Protein AF-Q82YA7-F1 (afdb_monomer)

Mean predicted aligned error: 15.64 Å

Organism: Streptomyces avermitilis (strain ATCC 31267 / DSM 46492 / JCM 5070 / NBRC 14893 / NCIMB 12804 / NRRL 8165 / MA-4680) (NCBI:txid227882)

Foldseek 3Di:
DDDDDDDDDDDDDDDDDDDDDDDDDDDDDDDDDDDDDDDDDDDDDDDDDDDDDDDDDDDDDDPDDDDDDDDDDDDDDDDDDDDDDDDDDDDDDDDDDDDDDDDDDDDDDDDDDDDDPPPPPPPPPPPVNVLQVLLVLLCQQFVDDSVVSSVVPVVPPPAFSLHFEDLQLLLLLLLQLAQLAQAQLFALARSQFNGWDDDHQEIETEGQQDRFQPGGSLLSSCQAAFWKWADDPPDDTDATRHRFQKAFPDQDQQGTWIHGAPDSHIYGYGHDGSVRNVVSVVVVVVVCVVRRIDTPRHDRHGDPSSVVNCVVCVPLVVLLSVLSSVSNLCSSRRSNLCSPFQALGWGKHDDRSEIEIEGEFEQPDQGRVVRSVCSQVVPRRHDVWDKDWPDFPRDDDPPCQQQKTWTWIWTADPVRSYIYIYIYIYHGNPDDCLVSLNRSVSSPNDLVSCCRGPVVNSVVVVVVVCVVVVVPD

Structure (mmCIF, N/CA/C/O backbone):
data_AF-Q82YA7-F1
#
_entry.id   AF-Q82YA7-F1
#
loop_
_atom_site.group_PDB
_atom_site.id
_atom_site.type_symbol
_atom_site.label_atom_id
_atom_site.label_alt_id
_atom_site.label_comp_id
_atom_site.label_asym_id
_atom_site.label_entity_id
_atom_site.label_seq_id
_atom_site.pdbx_PDB_ins_code
_atom_site.Cartn_x
_atom_site.Cartn_y
_atom_site.Cartn_z
_atom_site.occupancy
_atom_site.B_iso_or_equiv
_atom_site.auth_seq_id
_atom_site.auth_comp_id
_atom_site.auth_asym_id
_atom_site.auth_atom_id
_atom_site.pdbx_PDB_model_num
ATOM 1 N N . MET A 1 1 ? 6.785 -20.324 -66.200 1.00 32.19 1 MET A N 1
ATOM 2 C CA . MET A 1 1 ? 7.394 -20.113 -67.529 1.00 32.19 1 MET A CA 1
ATOM 3 C C . MET A 1 1 ? 6.768 -18.857 -68.122 1.00 32.19 1 MET A C 1
ATOM 5 O O . MET A 1 1 ? 5.551 -18.837 -68.193 1.00 32.19 1 MET A O 1
ATOM 9 N N . HIS A 1 2 ? 7.617 -17.862 -68.437 1.00 34.31 2 HIS A N 1
ATOM 10 C CA . HIS A 1 2 ? 7.423 -16.591 -69.184 1.00 34.31 2 HIS A CA 1
ATOM 11 C C . HIS A 1 2 ? 6.300 -15.635 -68.713 1.00 34.31 2 HIS A C 1
ATOM 13 O O . HIS A 1 2 ? 5.141 -16.016 -68.737 1.00 34.31 2 HIS A O 1
ATOM 19 N N . ALA A 1 3 ? 6.518 -14.441 -68.141 1.00 34.47 3 ALA A N 1
ATOM 20 C CA . ALA A 1 3 ? 7.449 -13.305 -68.328 1.00 34.47 3 ALA A CA 1
ATOM 21 C C . ALA A 1 3 ? 7.049 -12.280 -69.415 1.00 34.47 3 ALA A C 1
ATOM 23 O O . ALA A 1 3 ? 6.701 -12.668 -70.522 1.00 34.47 3 ALA A O 1
ATOM 24 N N . GLU A 1 4 ? 7.233 -11.002 -69.030 1.00 35.69 4 GLU A N 1
ATOM 25 C CA . GLU A 1 4 ? 7.203 -9.725 -69.783 1.00 35.69 4 GLU A CA 1
ATOM 26 C C . GLU A 1 4 ? 5.830 -9.080 -70.039 1.00 35.69 4 GLU A C 1
ATOM 28 O O . GLU A 1 4 ? 4.860 -9.764 -70.323 1.00 35.69 4 GLU A O 1
ATOM 33 N N . SER A 1 5 ? 5.633 -7.757 -70.036 1.00 36.72 5 SER A N 1
ATOM 34 C CA . SER A 1 5 ? 6.311 -6.532 -69.559 1.00 36.72 5 SER A CA 1
ATOM 35 C C . SER A 1 5 ? 5.412 -5.370 -70.045 1.00 36.72 5 SER A C 1
ATOM 37 O O . SER A 1 5 ? 4.755 -5.530 -71.075 1.00 36.72 5 SER A O 1
ATOM 39 N N . SER A 1 6 ? 5.391 -4.231 -69.336 1.00 37.12 6 SER A N 1
ATOM 40 C CA . SER A 1 6 ? 5.246 -2.843 -69.855 1.00 37.12 6 SER A CA 1
ATOM 41 C C . SER A 1 6 ? 4.353 -1.931 -68.988 1.00 37.12 6 SER A C 1
ATOM 43 O O . SER A 1 6 ? 3.127 -1.997 -69.007 1.00 37.12 6 SER A O 1
ATOM 45 N N . GLN A 1 7 ? 5.020 -1.028 -68.263 1.00 34.66 7 GLN A N 1
ATOM 46 C CA . GLN A 1 7 ? 4.580 0.332 -67.888 1.00 34.66 7 GLN A CA 1
ATOM 47 C C . GLN A 1 7 ? 4.662 1.262 -69.139 1.00 34.66 7 GLN A C 1
ATOM 49 O O . GLN A 1 7 ? 5.317 0.821 -70.088 1.00 34.66 7 GLN A O 1
ATOM 54 N N . PRO A 1 8 ? 4.108 2.514 -69.203 1.00 45.25 8 PRO A N 1
ATOM 55 C CA . PRO A 1 8 ? 4.222 3.556 -68.158 1.00 45.25 8 PRO A CA 1
ATOM 56 C C . PRO A 1 8 ? 3.144 4.681 -68.061 1.00 45.25 8 PRO A C 1
ATOM 58 O O . PRO A 1 8 ? 2.225 4.789 -68.862 1.00 45.25 8 PRO A O 1
ATOM 61 N N . ALA A 1 9 ? 3.409 5.575 -67.089 1.00 31.34 9 ALA A N 1
ATOM 62 C CA . ALA A 1 9 ? 3.172 7.032 -67.051 1.00 31.34 9 ALA A CA 1
ATOM 63 C C . ALA A 1 9 ? 1.833 7.609 -66.531 1.00 31.34 9 ALA A C 1
ATOM 65 O O . ALA A 1 9 ? 0.759 7.339 -67.054 1.00 31.34 9 ALA A O 1
ATOM 66 N N . GLY A 1 10 ? 1.952 8.537 -65.563 1.00 28.98 10 GLY A N 1
ATOM 67 C CA . GLY A 1 10 ? 0.932 9.551 -65.250 1.00 28.98 10 GLY A CA 1
ATOM 68 C C . GLY A 1 10 ? 0.897 10.026 -63.790 1.00 28.98 10 GLY A C 1
ATOM 69 O O . GLY A 1 10 ? 0.060 9.572 -63.023 1.00 28.98 10 GLY A O 1
ATOM 70 N N . ASN A 1 11 ? 1.784 10.952 -63.413 1.00 32.25 11 ASN A N 1
ATOM 71 C CA . ASN A 1 11 ? 1.766 11.700 -62.141 1.00 32.25 11 ASN A CA 1
ATOM 72 C C . ASN A 1 11 ? 0.857 12.948 -62.283 1.00 32.25 11 ASN A C 1
ATOM 74 O O . ASN A 1 11 ? 0.811 13.498 -63.387 1.00 32.25 11 ASN A O 1
ATOM 78 N N . PRO A 1 12 ? 0.224 13.470 -61.210 1.00 34.81 12 PRO A N 1
ATOM 79 C CA . PRO A 1 12 ? 0.543 14.865 -60.872 1.00 34.81 12 PRO A CA 1
ATOM 80 C C . PRO A 1 12 ? 0.553 15.216 -59.364 1.00 34.81 12 PRO A C 1
ATOM 82 O O . PRO A 1 12 ? -0.414 15.028 -58.636 1.00 34.81 12 PRO A O 1
ATOM 85 N N . THR A 1 13 ? 1.683 15.802 -58.962 1.00 29.02 13 THR A N 1
ATOM 86 C CA . THR A 1 13 ? 1.861 17.144 -58.364 1.00 29.02 13 THR A CA 1
ATOM 87 C C . THR A 1 13 ? 1.124 17.563 -57.076 1.00 29.02 13 THR A C 1
ATOM 89 O O . THR A 1 13 ? -0.071 17.835 -57.044 1.00 29.02 13 THR A O 1
ATOM 92 N N . ILE A 1 14 ? 1.958 17.780 -56.053 1.00 28.98 14 ILE A N 1
ATOM 93 C CA . ILE A 1 14 ? 1.774 18.512 -54.787 1.00 28.98 14 ILE A CA 1
ATOM 94 C C . ILE A 1 14 ? 1.846 20.037 -55.021 1.00 28.98 14 ILE A C 1
ATOM 96 O O . ILE A 1 14 ? 2.715 20.464 -55.784 1.00 28.98 14 ILE A O 1
ATOM 100 N N . PRO A 1 15 ? 1.109 20.884 -54.276 1.00 30.28 15 PRO A N 1
ATOM 101 C CA . PRO A 1 15 ? 1.534 22.253 -54.014 1.00 30.28 15 PRO A CA 1
ATOM 102 C C . PRO A 1 15 ? 2.232 22.388 -52.651 1.00 30.28 15 PRO A C 1
ATOM 104 O O . PRO A 1 15 ? 1.699 22.072 -51.589 1.00 30.28 15 PRO A O 1
ATOM 107 N N . ILE A 1 16 ? 3.467 22.876 -52.737 1.00 29.05 16 ILE A N 1
ATOM 108 C CA . ILE A 1 16 ? 4.332 23.359 -51.663 1.00 29.05 16 ILE A CA 1
ATOM 109 C C . ILE A 1 16 ? 3.822 24.729 -51.205 1.00 29.05 16 ILE A C 1
ATOM 111 O O . ILE A 1 16 ? 3.489 25.562 -52.044 1.00 29.05 16 ILE A O 1
ATOM 115 N N . ASN A 1 17 ? 3.879 25.016 -49.902 1.00 24.73 17 ASN A N 1
ATOM 116 C CA . ASN A 1 17 ? 4.066 26.392 -49.446 1.00 24.73 17 ASN A CA 1
ATOM 117 C C . ASN A 1 17 ? 5.092 26.439 -48.301 1.00 24.73 17 ASN A C 1
ATOM 119 O O . ASN A 1 17 ? 4.924 25.805 -47.260 1.00 24.73 17 ASN A O 1
ATOM 123 N N . ARG A 1 18 ? 6.189 27.162 -48.547 1.00 27.36 18 ARG A N 1
ATOM 124 C CA . ARG A 1 18 ? 7.310 27.475 -47.647 1.00 27.36 18 ARG A CA 1
ATOM 125 C C . ARG A 1 18 ? 7.458 28.997 -47.619 1.00 27.36 18 ARG A C 1
ATOM 127 O O . ARG A 1 18 ? 7.393 29.588 -48.688 1.00 27.36 18 ARG A O 1
ATOM 134 N N . HIS A 1 19 ? 7.712 29.554 -46.430 1.00 27.06 19 HIS A N 1
ATOM 135 C CA . HIS A 1 19 ? 8.453 30.789 -46.059 1.00 27.06 19 HIS A CA 1
ATOM 136 C C . HIS A 1 19 ? 7.886 31.267 -44.700 1.00 27.06 19 HIS A C 1
ATOM 138 O O . HIS A 1 19 ? 6.673 31.275 -44.546 1.00 27.06 19 HIS A O 1
ATOM 144 N N . ASN A 1 20 ? 8.621 31.605 -43.629 1.00 26.62 20 ASN A N 1
ATOM 145 C CA . ASN A 1 20 ? 9.998 32.079 -43.400 1.00 26.62 20 ASN A CA 1
ATOM 146 C C . ASN A 1 20 ? 10.496 31.615 -42.003 1.00 26.62 20 ASN A C 1
ATOM 148 O O . ASN A 1 20 ? 9.694 31.495 -41.084 1.00 26.62 20 ASN A O 1
ATOM 152 N N . GLN A 1 21 ? 11.737 31.121 -41.862 1.00 27.94 21 GLN A N 1
ATOM 153 C CA . GLN A 1 21 ? 12.960 31.815 -41.374 1.00 27.94 21 GLN A CA 1
ATOM 154 C C . GLN A 1 21 ? 12.836 32.468 -39.978 1.00 27.94 21 GLN A C 1
ATOM 156 O O . GLN A 1 21 ? 12.125 33.447 -39.812 1.00 27.94 21 GLN A O 1
ATOM 161 N N . VAL A 1 22 ? 13.346 31.800 -38.930 1.00 26.36 22 VAL A N 1
ATOM 162 C CA . VAL A 1 22 ? 14.677 31.951 -38.274 1.00 26.36 22 VAL A CA 1
ATOM 163 C C . VAL A 1 22 ? 14.806 33.223 -37.429 1.00 26.36 22 VAL A C 1
ATOM 165 O O . VAL A 1 22 ? 14.920 34.320 -37.959 1.00 26.36 22 VAL A O 1
ATOM 168 N N . SER A 1 23 ? 14.934 33.036 -36.110 1.00 25.38 23 SER A N 1
ATOM 169 C CA . SER A 1 23 ? 15.873 33.820 -35.308 1.00 25.38 23 SER A CA 1
ATOM 170 C C . SER A 1 23 ? 16.367 33.010 -34.107 1.00 25.38 23 SER A C 1
ATOM 172 O O . SER A 1 23 ? 15.602 32.356 -33.401 1.00 25.38 23 SER A O 1
ATOM 174 N N . THR A 1 24 ? 17.684 33.010 -33.959 1.00 29.42 24 THR A N 1
ATOM 175 C CA . THR A 1 24 ? 18.513 32.314 -32.975 1.00 29.42 24 THR A CA 1
ATOM 176 C C . THR A 1 24 ? 18.499 33.016 -31.619 1.00 29.42 24 THR A C 1
ATOM 178 O O . THR A 1 24 ? 18.641 34.234 -31.565 1.00 29.42 24 THR A O 1
ATOM 181 N N . GLY A 1 25 ? 18.450 32.248 -30.530 1.00 25.03 25 GLY A N 1
ATOM 182 C CA . GLY A 1 25 ? 18.683 32.746 -29.174 1.00 25.03 25 GLY A CA 1
ATOM 183 C C . GLY A 1 25 ? 19.090 31.612 -28.240 1.00 25.03 25 GLY A C 1
ATOM 184 O O . GLY A 1 25 ? 18.240 30.949 -27.660 1.00 25.03 25 GLY A O 1
ATOM 185 N N . SER A 1 26 ? 20.396 31.376 -28.132 1.00 24.64 26 SER A N 1
ATOM 186 C CA . SER A 1 26 ? 21.007 30.599 -27.051 1.00 24.64 26 SER A CA 1
ATOM 187 C C . SER A 1 26 ? 21.298 31.546 -25.887 1.00 24.64 26 SER A C 1
ATOM 189 O O . SER A 1 26 ? 21.843 32.615 -26.138 1.00 24.64 26 SER A O 1
ATOM 191 N N . ILE A 1 27 ? 20.929 31.168 -24.659 1.00 27.25 27 ILE A N 1
ATOM 192 C CA . ILE A 1 27 ? 21.659 31.371 -23.389 1.00 27.25 27 ILE A CA 1
ATOM 193 C C . ILE A 1 27 ? 20.895 30.586 -22.315 1.00 27.25 27 ILE A C 1
ATOM 195 O O . ILE A 1 27 ? 19.674 30.676 -22.195 1.00 27.25 27 ILE A O 1
ATOM 199 N N . GLY A 1 28 ? 21.638 29.743 -21.602 1.00 24.50 28 GLY A N 1
ATOM 200 C CA . GLY A 1 28 ? 21.105 28.680 -20.767 1.00 24.50 28 GLY A CA 1
ATOM 201 C C . GLY A 1 28 ? 20.636 29.096 -19.378 1.00 24.50 28 GLY A C 1
ATOM 202 O O . GLY A 1 28 ? 20.909 30.189 -18.893 1.00 24.50 28 GLY A O 1
ATOM 203 N N . SER A 1 29 ? 19.967 28.149 -18.725 1.00 25.19 29 SER A N 1
ATOM 204 C CA . SER A 1 29 ? 19.940 27.961 -17.273 1.00 25.19 29 SER A CA 1
ATOM 205 C C . SER A 1 29 ? 19.391 26.559 -16.986 1.00 25.19 29 SER A C 1
ATOM 207 O O . SER A 1 29 ? 18.328 26.189 -17.480 1.00 25.19 29 SER A O 1
ATOM 209 N N . ARG A 1 30 ? 20.174 25.775 -16.236 1.00 27.72 30 ARG A N 1
ATOM 210 C CA . ARG A 1 30 ? 19.829 24.473 -15.639 1.00 27.72 30 ARG A CA 1
ATOM 211 C C . ARG A 1 30 ? 18.471 24.525 -14.916 1.00 27.72 30 ARG A C 1
ATOM 213 O O . ARG A 1 30 ? 18.274 25.460 -14.142 1.00 27.72 30 ARG A O 1
ATOM 220 N N . PRO A 1 31 ? 17.613 23.498 -15.016 1.00 26.36 31 PRO A N 1
ATOM 221 C CA . PRO A 1 31 ? 16.660 23.190 -13.961 1.00 26.36 31 PRO A CA 1
ATOM 222 C C . PRO A 1 31 ? 17.354 22.311 -12.906 1.00 26.36 31 PRO A C 1
ATOM 224 O O . PRO A 1 31 ? 17.809 21.209 -13.205 1.00 26.36 31 PRO A O 1
ATOM 227 N N . GLU A 1 32 ? 17.473 22.817 -11.678 1.00 28.05 32 GLU A N 1
ATOM 228 C CA . GLU A 1 32 ? 17.833 22.010 -10.506 1.00 28.05 32 GLU A CA 1
ATOM 229 C C . GLU A 1 32 ? 16.715 20.998 -10.175 1.00 28.05 32 GLU A C 1
ATOM 231 O O . GLU A 1 32 ? 15.535 21.295 -10.390 1.00 28.05 32 GLU A O 1
ATOM 236 N N . PRO A 1 33 ? 17.036 19.818 -9.614 1.00 28.81 33 PRO A N 1
ATOM 237 C CA . PRO A 1 33 ? 16.026 18.883 -9.141 1.00 28.81 33 PRO A CA 1
ATOM 238 C C . PRO A 1 33 ? 15.365 19.416 -7.861 1.00 28.81 33 PRO A C 1
ATOM 240 O O . PRO A 1 33 ? 16.006 19.628 -6.830 1.00 28.81 33 PRO A O 1
ATOM 243 N N . HIS A 1 34 ? 14.052 19.630 -7.935 1.00 27.88 34 HIS A N 1
ATOM 244 C CA . HIS A 1 34 ? 13.228 20.118 -6.836 1.00 27.88 34 HIS A CA 1
ATOM 245 C C . HIS A 1 34 ? 13.236 19.157 -5.634 1.00 27.88 34 HIS A C 1
ATOM 247 O O . HIS A 1 34 ? 12.608 18.099 -5.645 1.00 27.88 34 HIS A O 1
ATOM 253 N N . ARG A 1 35 ? 13.894 19.584 -4.549 1.00 25.67 35 ARG A N 1
ATOM 254 C CA . ARG A 1 35 ? 13.594 19.139 -3.181 1.00 25.67 35 ARG A CA 1
ATOM 255 C C . ARG A 1 35 ? 12.205 19.638 -2.791 1.00 25.67 35 ARG A C 1
ATOM 257 O O . ARG A 1 35 ? 11.956 20.841 -2.795 1.00 25.67 35 ARG A O 1
ATOM 264 N N . TRP A 1 36 ? 11.332 18.722 -2.392 1.00 29.58 36 TRP A N 1
ATOM 265 C CA . TRP A 1 36 ? 10.059 19.044 -1.756 1.00 29.58 36 TRP A CA 1
ATOM 266 C C . TRP A 1 36 ? 10.333 19.555 -0.337 1.00 29.58 36 TRP A C 1
ATOM 268 O O . TRP A 1 36 ? 10.674 18.775 0.551 1.00 29.58 36 TRP A O 1
ATOM 278 N N . ALA A 1 37 ? 10.244 20.871 -0.142 1.00 27.67 37 ALA A N 1
ATOM 279 C CA . ALA A 1 37 ? 10.312 21.518 1.164 1.00 27.67 37 ALA A CA 1
ATOM 280 C C . ALA A 1 37 ? 9.022 22.309 1.419 1.00 27.67 37 ALA A C 1
ATOM 282 O O . ALA A 1 37 ? 8.555 23.064 0.564 1.00 27.67 37 ALA A O 1
ATOM 283 N N . ASP A 1 38 ? 8.460 22.099 2.609 1.00 27.97 38 ASP A N 1
ATOM 284 C CA . ASP A 1 38 ? 7.265 22.753 3.133 1.00 27.97 38 ASP A CA 1
ATOM 285 C C . ASP A 1 38 ? 7.354 24.282 3.039 1.00 27.97 38 ASP A C 1
ATOM 287 O O . ASP A 1 38 ? 8.332 24.897 3.463 1.00 27.97 38 ASP A O 1
ATOM 291 N N . SER A 1 39 ? 6.298 24.908 2.517 1.00 26.80 39 SER A N 1
ATOM 292 C CA . SER A 1 39 ? 6.129 26.363 2.525 1.00 26.80 39 SER A CA 1
ATOM 293 C C . SER A 1 39 ? 5.001 26.739 3.486 1.00 26.80 39 SER A C 1
ATOM 295 O O . SER A 1 39 ? 3.821 26.621 3.158 1.00 26.80 39 SER A O 1
ATOM 297 N N . THR A 1 40 ? 5.362 27.189 4.685 1.00 31.78 40 THR A N 1
ATOM 298 C CA . THR A 1 40 ? 4.483 27.922 5.610 1.00 31.78 40 THR A CA 1
ATOM 299 C C . THR A 1 40 ? 4.393 29.393 5.179 1.00 31.78 40 THR A C 1
ATOM 301 O O . THR A 1 40 ? 5.419 29.978 4.829 1.00 31.78 40 THR A O 1
ATOM 304 N N . PRO A 1 41 ? 3.218 30.049 5.232 1.00 33.94 41 PRO A N 1
ATOM 305 C CA . PRO A 1 41 ? 3.117 31.470 4.921 1.00 33.94 41 PRO A CA 1
ATOM 306 C C . PRO A 1 41 ? 3.415 32.334 6.158 1.00 33.94 41 PRO A C 1
ATOM 308 O O . PRO A 1 41 ? 2.773 32.195 7.198 1.00 33.94 41 PRO A O 1
ATOM 311 N N . HIS A 1 42 ? 4.363 33.266 6.030 1.00 28.91 42 HIS A N 1
ATOM 312 C CA . HIS A 1 42 ? 4.558 34.369 6.975 1.00 28.91 42 HIS A CA 1
ATOM 313 C C . HIS A 1 42 ? 3.704 35.579 6.569 1.00 28.91 42 HIS A C 1
ATOM 315 O O . HIS A 1 42 ? 3.763 36.027 5.425 1.00 28.91 42 HIS A O 1
ATOM 321 N N . GLN A 1 43 ? 2.958 36.142 7.525 1.00 28.75 43 GLN A N 1
ATOM 322 C CA . GLN A 1 43 ? 2.473 37.526 7.468 1.00 28.75 43 GLN A CA 1
ATOM 323 C C . GLN A 1 43 ? 3.437 38.481 8.206 1.00 28.75 43 GLN A C 1
ATOM 325 O O . GLN A 1 43 ? 4.175 38.025 9.085 1.00 28.75 43 GLN A O 1
ATOM 330 N N . PRO A 1 44 ? 3.452 39.788 7.864 1.00 40.75 44 PRO A N 1
ATOM 331 C CA . PRO A 1 44 ? 4.512 40.719 8.248 1.00 40.75 44 PRO A CA 1
ATOM 332 C C . PRO A 1 44 ? 4.128 41.610 9.439 1.00 40.75 44 PRO A C 1
ATOM 334 O O . PRO A 1 44 ? 2.978 42.020 9.553 1.00 40.75 44 PRO A O 1
ATOM 337 N N . TYR A 1 45 ? 5.106 42.013 10.258 1.00 27.00 45 TYR A N 1
ATOM 338 C CA . TYR A 1 45 ? 4.997 43.216 11.093 1.00 27.00 45 TYR A CA 1
ATOM 339 C C . TYR A 1 45 ? 6.365 43.888 11.310 1.00 27.00 45 TYR A C 1
ATOM 341 O O . TYR A 1 45 ? 7.291 43.272 11.824 1.00 27.00 45 TYR A O 1
ATOM 349 N N . GLY A 1 46 ? 6.436 45.166 10.915 1.00 26.83 46 GLY A N 1
ATOM 350 C CA . GLY A 1 46 ? 6.892 46.295 11.742 1.00 26.83 46 GLY A CA 1
ATOM 351 C C . GLY A 1 46 ? 8.356 46.410 12.189 1.00 26.83 46 GLY A C 1
ATOM 352 O O . GLY A 1 46 ? 8.776 45.777 13.149 1.00 26.83 46 GLY A O 1
ATOM 353 N N . SER A 1 47 ? 9.062 47.362 11.572 1.00 27.25 47 SER A N 1
ATOM 354 C CA . SER A 1 47 ? 10.286 48.077 11.996 1.00 27.25 47 SER A CA 1
ATOM 355 C C . SER A 1 47 ? 10.200 48.597 13.453 1.00 27.25 47 SER A C 1
ATOM 357 O O . SER A 1 47 ? 9.117 48.964 13.893 1.00 27.25 47 SER A O 1
ATOM 359 N N . THR A 1 48 ? 11.245 48.710 14.292 1.00 29.25 48 THR A N 1
ATOM 360 C CA . THR A 1 48 ? 12.502 49.507 14.208 1.00 29.25 48 THR A CA 1
ATOM 361 C C . THR A 1 48 ? 13.415 49.183 15.443 1.00 29.25 48 THR A C 1
ATOM 363 O O . THR A 1 48 ? 12.995 48.375 16.269 1.00 29.25 48 THR A O 1
ATOM 366 N N . PRO A 1 49 ? 14.658 49.718 15.582 1.00 41.22 49 PRO A N 1
ATOM 367 C CA . PRO A 1 49 ? 15.838 48.966 16.047 1.00 41.22 49 PRO A CA 1
ATOM 368 C C . PRO A 1 49 ? 16.367 49.339 17.449 1.00 41.22 49 PRO A C 1
ATOM 370 O O . PRO A 1 49 ? 16.085 50.429 17.925 1.00 41.22 49 PRO A O 1
ATOM 373 N N . GLU A 1 50 ? 17.245 48.499 18.029 1.00 27.88 50 GLU A N 1
ATOM 374 C CA . GLU A 1 50 ? 18.566 48.919 18.554 1.00 27.88 50 GLU A CA 1
ATOM 375 C C . GLU A 1 50 ? 19.465 47.765 19.079 1.00 27.88 50 GLU A C 1
ATOM 377 O O . GLU A 1 50 ? 19.011 46.810 19.696 1.00 27.88 50 GLU A O 1
ATOM 382 N N . ALA A 1 51 ? 20.772 47.944 18.829 1.00 29.03 51 ALA A N 1
ATOM 383 C CA . ALA A 1 51 ? 21.973 47.518 19.573 1.00 29.03 51 ALA A CA 1
ATOM 384 C C . ALA A 1 51 ? 22.391 46.028 19.760 1.00 29.03 51 ALA A C 1
ATOM 386 O O . ALA A 1 51 ? 22.010 45.335 20.693 1.00 29.03 51 ALA A O 1
ATOM 387 N N . LYS A 1 52 ? 23.381 45.644 18.930 1.00 29.39 52 LYS A N 1
ATOM 388 C CA . LYS A 1 52 ? 24.671 44.958 19.223 1.00 29.39 52 LYS A CA 1
ATOM 389 C C . LYS A 1 52 ? 24.750 43.945 20.389 1.00 29.39 52 LYS A C 1
ATOM 391 O O . LYS A 1 52 ? 24.871 44.354 21.535 1.00 29.39 52 LYS A O 1
ATOM 396 N N . GLN A 1 53 ? 25.063 42.683 20.057 1.00 29.89 53 GLN A N 1
ATOM 397 C CA . GLN A 1 53 ? 26.296 41.991 20.493 1.00 29.89 53 GLN A CA 1
ATOM 398 C C . GLN A 1 53 ? 26.527 40.678 19.714 1.00 29.89 53 GLN A C 1
ATOM 400 O O . GLN A 1 53 ? 25.593 39.997 19.309 1.00 29.89 53 GLN A O 1
ATOM 405 N N . ARG A 1 54 ? 27.806 40.384 19.444 1.00 29.66 54 ARG A N 1
ATOM 406 C CA . ARG A 1 54 ? 28.320 39.266 18.632 1.00 29.66 54 ARG A CA 1
ATOM 407 C C . ARG A 1 54 ? 28.154 37.914 19.337 1.00 29.66 54 ARG A C 1
ATOM 409 O O . ARG A 1 54 ? 28.578 37.788 20.479 1.00 29.66 54 ARG A O 1
ATOM 416 N N . ALA A 1 55 ? 27.727 36.889 18.597 1.00 30.92 55 ALA A N 1
ATOM 417 C CA . ALA A 1 55 ? 28.052 35.488 18.871 1.00 30.92 55 ALA A CA 1
ATOM 418 C C . ALA A 1 55 ? 28.131 34.692 17.553 1.00 30.92 55 ALA A C 1
ATOM 420 O O . ALA A 1 55 ? 27.309 34.852 16.654 1.00 30.92 55 ALA A O 1
ATOM 421 N N . THR A 1 56 ? 29.186 33.893 17.437 1.00 30.91 56 THR A N 1
ATOM 422 C CA . THR A 1 56 ? 29.627 33.090 16.287 1.00 30.91 56 THR A CA 1
ATOM 423 C C . THR A 1 56 ? 28.742 31.845 16.094 1.00 30.91 56 THR A C 1
ATOM 425 O O . THR A 1 56 ? 28.388 31.224 17.095 1.00 30.91 56 THR A O 1
ATOM 428 N N . PRO A 1 57 ? 28.411 31.417 14.858 1.00 32.78 57 PRO A N 1
ATOM 429 C CA . PRO A 1 57 ? 27.571 30.240 14.646 1.00 32.78 57 PRO A CA 1
ATOM 430 C C . PRO A 1 57 ? 28.371 28.927 14.633 1.00 32.78 57 PRO A C 1
ATOM 432 O O . PRO A 1 57 ? 29.418 28.808 13.995 1.00 32.78 57 PRO A O 1
ATOM 435 N N . THR A 1 58 ? 27.833 27.924 15.325 1.00 32.09 58 THR A N 1
ATOM 436 C CA . THR A 1 58 ? 28.256 26.517 15.298 1.00 32.09 58 THR A CA 1
ATOM 437 C C . THR A 1 58 ? 27.714 25.825 14.034 1.00 32.09 58 THR A C 1
ATOM 439 O O . THR A 1 58 ? 26.543 26.028 13.706 1.00 32.09 58 THR A O 1
ATOM 442 N N . PRO A 1 59 ? 28.505 25.007 13.312 1.00 35.66 59 PRO A N 1
ATOM 443 C CA . PRO A 1 59 ? 28.035 24.290 12.126 1.00 35.66 59 PRO A CA 1
ATOM 444 C C . PRO A 1 59 ? 27.285 22.983 12.469 1.00 35.66 59 PRO A C 1
ATOM 446 O O . PRO A 1 59 ? 27.496 22.411 13.542 1.00 35.66 59 PRO A O 1
ATOM 449 N N . PRO A 1 60 ? 26.426 22.485 11.557 1.00 34.03 60 PRO A N 1
ATOM 450 C CA . PRO A 1 60 ? 25.589 21.309 11.780 1.00 34.03 60 PRO A CA 1
ATOM 451 C C . PRO A 1 60 ? 26.361 19.984 11.686 1.00 34.03 60 PRO A C 1
ATOM 453 O O . PRO A 1 60 ? 27.290 19.814 10.893 1.00 34.03 60 PRO A O 1
ATOM 456 N N . VAL A 1 61 ? 25.913 19.023 12.494 1.00 28.61 61 VAL A N 1
ATOM 457 C CA . VAL A 1 61 ? 26.415 17.649 12.595 1.00 28.61 61 VAL A CA 1
ATOM 458 C C . VAL A 1 61 ? 26.160 16.887 11.289 1.00 28.61 61 VAL A C 1
ATOM 460 O O . VAL A 1 61 ? 25.021 16.612 10.922 1.00 28.61 61 VAL A O 1
ATOM 463 N N . ARG A 1 62 ? 27.246 16.522 10.597 1.00 25.97 62 ARG A N 1
ATOM 464 C CA . ARG A 1 62 ? 27.282 15.522 9.520 1.00 25.97 62 ARG A CA 1
ATOM 465 C C . ARG A 1 62 ? 27.417 14.124 10.133 1.00 25.97 62 ARG A C 1
ATOM 467 O O . ARG A 1 62 ? 28.453 13.823 10.720 1.00 25.97 62 ARG A O 1
ATOM 474 N N . CYS A 1 63 ? 26.445 13.241 9.916 1.00 25.19 63 CYS A N 1
ATOM 475 C CA . CYS A 1 63 ? 26.660 11.795 10.017 1.00 25.19 63 CYS A CA 1
ATOM 476 C C . CYS A 1 63 ? 27.119 11.267 8.653 1.00 25.19 63 CYS A C 1
ATOM 478 O O . CYS A 1 63 ? 26.313 10.824 7.843 1.00 25.19 63 CYS A O 1
ATOM 480 N N . GLY A 1 64 ? 28.425 11.356 8.390 1.00 26.66 64 GLY A N 1
ATOM 481 C CA . GLY A 1 64 ? 29.076 10.619 7.308 1.00 26.66 64 GLY A CA 1
ATOM 482 C C . GLY A 1 64 ? 29.532 9.254 7.820 1.00 26.66 64 GLY A C 1
ATOM 483 O O . GLY A 1 64 ? 30.258 9.185 8.811 1.00 26.66 64 GLY A O 1
ATOM 484 N N . ARG A 1 65 ? 29.121 8.170 7.154 1.00 27.09 65 ARG A N 1
ATOM 485 C CA . ARG A 1 65 ? 29.666 6.826 7.381 1.00 27.09 65 ARG A CA 1
ATOM 486 C C . ARG A 1 65 ? 30.665 6.538 6.263 1.00 27.09 65 ARG A C 1
ATOM 488 O O . ARG A 1 65 ? 30.289 6.344 5.116 1.00 27.09 65 ARG A O 1
ATOM 495 N N . LEU A 1 66 ? 31.945 6.592 6.619 1.00 30.30 66 LEU A N 1
ATOM 496 C CA . LEU A 1 66 ? 33.077 6.269 5.756 1.00 30.30 66 LEU A CA 1
ATOM 497 C C . LEU A 1 66 ? 33.227 4.750 5.614 1.00 30.30 66 LEU A C 1
ATOM 499 O O . LEU A 1 66 ? 33.317 4.030 6.609 1.00 30.30 66 LEU A O 1
ATOM 503 N N . LEU A 1 67 ? 33.319 4.307 4.362 1.00 30.47 67 LEU A N 1
ATOM 504 C CA . LEU A 1 67 ? 33.874 3.027 3.932 1.00 30.47 67 LEU A CA 1
ATOM 505 C C . LEU A 1 67 ? 35.392 2.997 4.195 1.00 30.47 67 LEU A C 1
ATOM 507 O O . LEU A 1 67 ? 36.087 3.980 3.934 1.00 30.47 67 LEU A O 1
ATOM 511 N N . ARG A 1 68 ? 35.929 1.855 4.644 1.00 30.98 68 ARG A N 1
ATOM 512 C CA . ARG A 1 68 ? 37.347 1.488 4.469 1.00 30.98 68 ARG A CA 1
ATOM 513 C C . ARG A 1 68 ? 37.493 -0.020 4.282 1.00 30.98 68 ARG A C 1
ATOM 515 O O . ARG A 1 68 ? 37.138 -0.787 5.171 1.00 30.98 68 ARG A O 1
ATOM 522 N N . GLY A 1 69 ? 38.100 -0.409 3.163 1.00 25.61 69 GLY A N 1
ATOM 523 C CA . GLY A 1 69 ? 38.757 -1.702 2.971 1.00 25.61 69 GLY A CA 1
ATOM 524 C C . GLY A 1 69 ? 40.287 -1.554 3.031 1.00 25.61 69 GLY A C 1
ATOM 525 O O . GLY A 1 69 ? 40.807 -0.630 2.419 1.00 25.61 69 GLY A O 1
ATOM 526 N N . LEU A 1 70 ? 40.922 -2.426 3.841 1.00 33.66 70 LEU A N 1
ATOM 527 C CA . LEU A 1 70 ? 42.150 -3.263 3.681 1.00 33.66 70 LEU A CA 1
ATOM 528 C C . LEU A 1 70 ? 43.410 -2.729 2.929 1.00 33.66 70 LEU A C 1
ATOM 530 O O . LEU A 1 70 ? 43.272 -1.812 2.133 1.00 33.66 70 LEU A O 1
ATOM 534 N N . PRO A 1 71 ? 44.633 -3.332 3.049 1.00 42.28 71 PRO A N 1
ATOM 535 C CA . PRO A 1 71 ? 45.110 -4.485 3.851 1.00 42.28 71 PRO A CA 1
ATOM 536 C C . PRO A 1 71 ? 46.447 -4.242 4.626 1.00 42.28 71 PRO A C 1
ATOM 538 O O . PRO A 1 71 ? 47.101 -3.218 4.466 1.00 42.28 71 PRO A O 1
ATOM 541 N N . GLY A 1 72 ? 46.906 -5.236 5.411 1.00 27.83 72 GLY A N 1
ATOM 542 C CA . GLY A 1 72 ? 48.332 -5.409 5.771 1.00 27.83 72 GLY A CA 1
ATOM 543 C C . GLY A 1 72 ? 48.661 -5.511 7.269 1.00 27.83 72 GLY A C 1
ATOM 544 O O . GLY A 1 72 ? 48.694 -4.511 7.977 1.00 27.83 72 GLY A O 1
ATOM 545 N N . ARG A 1 73 ? 48.974 -6.726 7.746 1.00 30.73 73 ARG A N 1
ATOM 546 C CA . ARG A 1 73 ? 49.655 -6.987 9.033 1.00 30.73 73 ARG A CA 1
ATOM 547 C C . ARG A 1 73 ? 51.162 -7.140 8.796 1.00 30.73 73 ARG A C 1
ATOM 549 O O . ARG A 1 73 ? 51.540 -7.850 7.865 1.00 30.73 73 ARG A O 1
ATOM 556 N N . PRO A 1 74 ? 51.996 -6.630 9.716 1.00 33.03 74 PRO A N 1
ATOM 557 C CA . PRO A 1 74 ? 53.030 -7.484 10.294 1.00 33.03 74 PRO A CA 1
ATOM 558 C C . PRO A 1 74 ? 53.017 -7.459 11.832 1.00 33.03 74 PRO A C 1
ATOM 560 O O . PRO A 1 74 ? 52.673 -6.465 12.468 1.00 33.03 74 PRO A O 1
ATOM 563 N N . SER A 1 75 ? 53.381 -8.601 12.414 1.00 32.22 75 SER A N 1
ATOM 564 C CA . SER A 1 75 ? 53.544 -8.835 13.850 1.00 32.22 75 SER A CA 1
ATOM 565 C C . SER A 1 75 ? 54.710 -8.042 14.438 1.00 32.22 75 SER A C 1
ATOM 567 O O . SER A 1 75 ? 55.815 -8.129 13.915 1.00 32.22 75 SER A O 1
ATOM 569 N N . PHE A 1 76 ? 54.503 -7.413 15.596 1.00 32.09 76 PHE A N 1
ATOM 570 C CA . PHE A 1 76 ? 55.548 -7.219 16.603 1.00 32.09 76 PHE A CA 1
ATOM 571 C C . PHE A 1 76 ? 54.951 -7.402 18.001 1.00 32.09 76 PHE A C 1
ATOM 573 O O . PHE A 1 76 ? 53.925 -6.818 18.342 1.00 32.09 76 PHE A O 1
ATOM 580 N N . ALA A 1 77 ? 55.591 -8.279 18.772 1.00 34.09 77 ALA A N 1
ATOM 581 C CA . ALA A 1 77 ? 55.283 -8.577 20.159 1.00 34.09 77 ALA A CA 1
ATOM 582 C C . ALA A 1 77 ? 55.837 -7.476 21.078 1.00 34.09 77 ALA A C 1
ATOM 584 O O . ALA A 1 77 ? 56.970 -7.031 20.900 1.00 34.09 77 ALA A O 1
ATOM 585 N N . GLY A 1 78 ? 55.048 -7.083 22.078 1.00 37.41 78 GLY A N 1
ATOM 586 C CA . GLY A 1 78 ? 55.442 -6.217 23.189 1.00 37.41 78 GLY A CA 1
ATOM 587 C C . GLY A 1 78 ? 54.702 -6.640 24.469 1.00 37.41 78 GLY A C 1
ATOM 588 O O . GLY A 1 78 ? 53.597 -7.175 24.359 1.00 37.41 78 GLY A O 1
ATOM 589 N N . PRO A 1 79 ? 55.321 -6.491 25.654 1.00 40.81 79 PRO A N 1
ATOM 590 C CA . PRO A 1 79 ? 54.975 -7.227 26.874 1.00 40.81 79 PRO A CA 1
ATOM 591 C C . PRO A 1 79 ? 53.721 -6.693 27.594 1.00 40.81 79 PRO A C 1
ATOM 593 O O . PRO A 1 79 ? 53.312 -5.555 27.353 1.00 40.81 79 PRO A O 1
ATOM 596 N N . PRO A 1 80 ? 53.103 -7.502 28.481 1.00 42.97 80 PRO A N 1
ATOM 597 C CA . PRO A 1 80 ? 51.878 -7.124 29.179 1.00 42.97 80 PRO A CA 1
ATOM 598 C C . PRO A 1 80 ? 52.148 -6.080 30.278 1.00 42.97 80 PRO A C 1
ATOM 600 O O . PRO A 1 80 ? 53.173 -6.167 30.954 1.00 42.97 80 PRO A O 1
ATOM 603 N N . PRO A 1 81 ? 51.235 -5.118 30.499 1.00 48.75 81 PRO A N 1
ATOM 604 C CA . PRO A 1 81 ? 51.292 -4.242 31.660 1.00 48.75 81 PRO A CA 1
ATOM 605 C C . PRO A 1 81 ? 50.758 -4.927 32.930 1.00 48.75 81 PRO A C 1
ATOM 607 O O . PRO A 1 81 ? 49.774 -5.669 32.899 1.00 48.75 81 PRO A O 1
ATOM 610 N N . ASP A 1 82 ? 51.436 -4.624 34.036 1.00 38.88 82 ASP A N 1
ATOM 611 C CA . ASP A 1 82 ? 51.207 -5.086 35.406 1.00 38.88 82 ASP A CA 1
ATOM 612 C C . ASP A 1 82 ? 49.838 -4.693 36.012 1.00 38.88 82 ASP A C 1
ATOM 614 O O . ASP A 1 82 ? 49.196 -3.734 35.571 1.00 38.88 82 ASP A O 1
ATOM 618 N N . PRO A 1 83 ? 49.379 -5.425 37.051 1.00 43.06 83 PRO A N 1
ATOM 619 C CA . PRO A 1 83 ? 48.027 -5.323 37.592 1.00 43.06 83 PRO A CA 1
ATOM 620 C C . PRO A 1 83 ? 47.814 -4.108 38.508 1.00 43.06 83 PRO A C 1
ATOM 622 O O . PRO A 1 83 ? 48.631 -3.778 39.367 1.00 43.06 83 PRO A O 1
ATOM 625 N N . VAL A 1 84 ? 46.640 -3.487 38.370 1.00 41.41 84 VAL A N 1
ATOM 626 C CA . VAL A 1 84 ? 46.161 -2.379 39.214 1.00 41.41 84 VAL A CA 1
ATOM 627 C C . VAL A 1 84 ? 45.615 -2.909 40.559 1.00 41.41 84 VAL A C 1
ATOM 629 O O . VAL A 1 84 ? 45.005 -3.982 40.583 1.00 41.41 84 VAL A O 1
ATOM 632 N N . PRO A 1 85 ? 45.800 -2.188 41.688 1.00 38.00 85 PRO A N 1
ATOM 633 C CA . PRO A 1 85 ? 45.629 -2.725 43.040 1.00 38.00 85 PRO A CA 1
ATOM 634 C C . PRO A 1 85 ? 44.166 -2.825 43.496 1.00 38.00 85 PRO A C 1
ATOM 636 O O . PRO A 1 85 ? 43.373 -1.902 43.313 1.00 38.00 85 PRO A O 1
ATOM 639 N N . GLN A 1 86 ? 43.846 -3.918 44.195 1.00 36.00 86 GLN A N 1
ATOM 640 C CA . GLN A 1 86 ? 42.611 -4.098 44.962 1.00 36.00 86 GLN A CA 1
ATOM 641 C C . GLN A 1 86 ? 42.740 -3.525 46.383 1.00 36.00 86 GLN A C 1
ATOM 643 O O . GLN A 1 86 ? 43.711 -3.818 47.076 1.00 36.00 86 GLN A O 1
ATOM 648 N N . GLN A 1 87 ? 41.711 -2.813 46.853 1.00 34.41 87 GLN A N 1
ATOM 649 C CA . GLN A 1 87 ? 41.399 -2.570 48.273 1.00 34.41 87 GLN A CA 1
ATOM 650 C C . GLN A 1 87 ? 39.884 -2.268 48.433 1.00 34.41 87 GLN A C 1
ATOM 652 O O . GLN A 1 87 ? 39.252 -1.844 47.468 1.00 34.41 87 GLN A O 1
ATOM 657 N N . PRO A 1 88 ? 39.269 -2.412 49.626 1.00 38.50 88 PRO A N 1
ATOM 658 C CA . PRO A 1 88 ? 39.089 -3.668 50.341 1.00 38.50 88 PRO A CA 1
ATOM 659 C C . PRO A 1 88 ? 37.617 -3.922 50.739 1.00 38.50 88 PRO A C 1
ATOM 661 O O . PRO A 1 88 ? 36.799 -3.019 50.923 1.00 38.50 88 PRO A O 1
ATOM 664 N N . LEU A 1 89 ? 37.318 -5.202 50.952 1.00 32.84 89 LEU A N 1
ATOM 665 C CA . LEU A 1 89 ? 36.089 -5.733 51.541 1.00 32.84 89 LEU A CA 1
ATOM 666 C C . LEU A 1 89 ? 35.783 -5.113 52.916 1.00 32.84 89 LEU A C 1
ATOM 668 O O . LEU A 1 89 ? 36.579 -5.224 53.849 1.00 32.84 89 LEU A O 1
ATOM 672 N N . ARG A 1 90 ? 34.572 -4.563 53.080 1.00 34.47 90 ARG A N 1
ATOM 673 C CA . ARG A 1 90 ? 33.951 -4.363 54.399 1.00 34.47 90 ARG A CA 1
ATOM 674 C C . ARG A 1 90 ? 32.922 -5.454 54.674 1.00 34.47 90 ARG A C 1
ATOM 676 O O . ARG A 1 90 ? 31.950 -5.630 53.945 1.00 34.47 90 ARG A O 1
ATOM 683 N N . ALA A 1 91 ? 33.168 -6.154 55.774 1.00 33.16 91 ALA A N 1
ATOM 684 C CA . ALA A 1 91 ? 32.369 -7.225 56.338 1.00 33.16 91 ALA A CA 1
ATOM 685 C C . ALA A 1 91 ? 30.945 -6.781 56.723 1.00 33.16 91 ALA A C 1
ATOM 687 O O . ALA A 1 91 ? 30.760 -5.772 57.405 1.00 33.16 91 ALA A O 1
ATOM 688 N N . ARG A 1 92 ? 29.945 -7.605 56.391 1.00 35.72 92 ARG A N 1
ATOM 689 C CA . ARG A 1 92 ? 28.659 -7.646 57.099 1.00 35.72 92 ARG A CA 1
ATOM 690 C C . ARG A 1 92 ? 28.490 -9.017 57.745 1.00 35.72 92 ARG A C 1
ATOM 692 O O . ARG A 1 92 ? 28.539 -10.044 57.079 1.00 35.72 92 ARG A O 1
ATOM 699 N N . ARG A 1 93 ? 28.332 -8.988 59.070 1.00 37.12 93 ARG A N 1
ATOM 700 C CA . ARG A 1 93 ? 28.018 -10.129 59.933 1.00 37.12 93 ARG A CA 1
ATOM 701 C C . ARG A 1 93 ? 26.613 -10.667 59.651 1.00 37.12 93 ARG A C 1
ATOM 703 O O . ARG A 1 93 ? 25.685 -9.908 59.390 1.00 37.12 93 ARG A O 1
ATOM 710 N N . SER A 1 94 ? 26.510 -11.981 59.774 1.00 35.66 94 SER A N 1
ATOM 711 C CA . SER A 1 94 ? 25.344 -12.858 59.659 1.00 35.66 94 SER A CA 1
ATOM 712 C C . SER A 1 94 ? 24.506 -12.946 60.952 1.00 35.66 94 SER A C 1
ATOM 714 O O . SER A 1 94 ? 25.008 -12.596 62.023 1.00 35.66 94 SER A O 1
ATOM 716 N N . LYS A 1 95 ? 23.293 -13.530 60.809 1.00 33.84 95 LYS A N 1
ATOM 717 C CA . LYS A 1 95 ? 22.256 -14.006 61.781 1.00 33.84 95 LYS A CA 1
ATOM 718 C C . LYS A 1 95 ? 20.937 -13.216 61.617 1.00 33.84 95 LYS A C 1
ATOM 720 O O . LYS A 1 95 ? 20.994 -11.999 61.603 1.00 33.84 95 LYS A O 1
ATOM 725 N N . ALA A 1 96 ? 19.726 -13.773 61.493 1.00 33.91 96 ALA A N 1
ATOM 726 C CA . ALA A 1 96 ? 19.151 -15.117 61.681 1.00 33.91 96 ALA A CA 1
ATOM 727 C C . ALA A 1 96 ? 17.780 -15.207 60.906 1.00 33.91 96 ALA A C 1
ATOM 729 O O . ALA A 1 96 ? 17.408 -14.213 60.283 1.00 33.91 96 ALA A O 1
ATOM 730 N N . PRO A 1 97 ? 17.056 -16.354 60.905 1.00 47.56 97 PRO A N 1
ATOM 731 C CA . PRO A 1 97 ? 16.056 -16.777 59.894 1.00 47.56 97 PRO A CA 1
ATOM 732 C C . PRO A 1 97 ? 14.583 -16.372 60.208 1.00 47.56 97 PRO A C 1
ATOM 734 O O . PRO A 1 97 ? 14.343 -15.746 61.244 1.00 47.56 97 PRO A O 1
ATOM 737 N N . PRO A 1 98 ? 13.592 -16.675 59.329 1.00 42.25 98 PRO A N 1
ATOM 738 C CA . PRO A 1 98 ? 12.257 -16.078 59.380 1.00 42.25 98 PRO A CA 1
ATOM 739 C C . PRO A 1 98 ? 11.331 -16.791 60.374 1.00 42.25 98 PRO A C 1
ATOM 741 O O . PRO A 1 98 ? 11.384 -18.009 60.529 1.00 42.25 98 PRO A O 1
ATOM 744 N N . ARG A 1 99 ? 10.457 -16.018 61.032 1.00 37.59 99 ARG A N 1
ATOM 745 C CA . ARG A 1 99 ? 9.384 -16.535 61.889 1.00 37.59 99 ARG A CA 1
ATOM 746 C C . ARG A 1 99 ? 8.123 -16.808 61.076 1.00 37.59 99 ARG A C 1
ATOM 748 O O . ARG A 1 99 ? 7.596 -15.921 60.408 1.00 37.59 99 ARG A O 1
ATOM 755 N N . GLU A 1 100 ? 7.667 -18.048 61.207 1.00 32.66 100 GLU A N 1
ATOM 756 C CA . GLU A 1 100 ? 6.343 -18.564 60.880 1.00 32.66 100 GLU A CA 1
ATOM 757 C C . GLU A 1 100 ? 5.226 -17.703 61.481 1.00 32.66 100 GLU A C 1
ATOM 759 O O . GLU A 1 100 ? 5.242 -17.388 62.673 1.00 32.66 100 GLU A O 1
ATOM 764 N N . HIS A 1 101 ? 4.208 -17.404 60.671 1.00 40.34 101 HIS A N 1
ATOM 765 C CA . HIS A 1 101 ? 2.883 -17.065 61.174 1.00 40.34 101 HIS A CA 1
ATOM 766 C C . HIS A 1 101 ? 1.976 -18.290 61.082 1.00 40.34 101 HIS A C 1
ATOM 768 O O . HIS A 1 101 ? 1.745 -18.858 60.015 1.00 40.34 101 HIS A O 1
ATOM 774 N N . GLN A 1 102 ? 1.493 -18.658 62.263 1.00 34.88 102 GLN A N 1
ATOM 775 C CA . GLN A 1 102 ? 0.564 -19.723 62.599 1.00 34.88 102 GLN A CA 1
ATOM 776 C C . GLN A 1 102 ? -0.726 -19.665 61.764 1.00 34.88 102 GLN A C 1
ATOM 778 O O . GLN A 1 102 ? -1.406 -18.639 61.724 1.00 34.88 102 GLN A O 1
ATOM 783 N N . ARG A 1 103 ? -1.105 -20.805 61.172 1.00 32.97 103 ARG A N 1
ATOM 784 C CA . ARG A 1 103 ? -2.498 -21.156 60.861 1.00 32.97 103 ARG A CA 1
ATOM 785 C C . ARG A 1 103 ? -2.873 -22.392 61.678 1.00 32.97 103 ARG A C 1
ATOM 787 O O . ARG A 1 103 ? -2.145 -23.376 61.680 1.00 32.97 103 ARG A O 1
ATOM 794 N N . LEU A 1 104 ? -4.014 -22.311 62.344 1.00 38.72 104 LEU A N 1
ATOM 795 C CA . LEU A 1 104 ? -4.782 -23.395 62.963 1.00 38.72 104 LEU A CA 1
ATOM 796 C C . LEU A 1 104 ? -6.248 -23.187 62.527 1.00 38.72 104 LEU A C 1
ATOM 798 O O . LEU A 1 104 ? -6.609 -22.049 62.218 1.00 38.72 104 LEU A O 1
ATOM 802 N N . PRO A 1 105 ? -7.136 -24.185 62.644 1.00 45.19 105 PRO A N 1
ATOM 803 C CA . PRO A 1 105 ? -7.051 -25.527 62.076 1.00 45.19 105 PRO A CA 1
ATOM 804 C C . PRO A 1 105 ? -8.291 -25.848 61.207 1.00 45.19 105 PRO A C 1
ATOM 806 O O . PRO A 1 105 ? -9.299 -25.141 61.233 1.00 45.19 105 PRO A O 1
ATOM 809 N N . ASP A 1 106 ? -8.206 -26.939 60.448 1.00 34.56 106 ASP A N 1
ATOM 810 C CA . ASP A 1 106 ? -9.299 -27.506 59.652 1.00 34.56 106 ASP A CA 1
ATOM 811 C C . ASP A 1 106 ? -10.498 -27.964 60.503 1.00 34.56 106 ASP A C 1
ATOM 813 O O . ASP A 1 106 ? -10.309 -28.535 61.582 1.00 34.56 106 ASP A O 1
ATOM 817 N N . PRO A 1 107 ? -11.729 -27.865 59.973 1.00 43.00 107 PRO A N 1
ATOM 818 C CA . PRO A 1 107 ? -12.822 -28.751 60.337 1.00 43.00 107 PRO A CA 1
ATOM 819 C C . PRO A 1 107 ? -13.050 -29.820 59.251 1.00 43.00 107 PRO A C 1
ATOM 821 O O . PRO A 1 107 ? -13.237 -29.517 58.073 1.00 43.00 107 PRO A O 1
ATOM 824 N N . ALA A 1 108 ? -13.093 -31.085 59.664 1.00 35.34 108 ALA A N 1
ATOM 825 C CA . ALA A 1 108 ? -13.670 -32.192 58.895 1.00 35.34 108 ALA A CA 1
ATOM 826 C C . ALA A 1 108 ? -15.166 -32.373 59.263 1.00 35.34 108 ALA A C 1
ATOM 828 O O . ALA A 1 108 ? -15.637 -31.761 60.220 1.00 35.34 108 ALA A O 1
ATOM 829 N N . PRO A 1 109 ? -15.891 -33.333 58.665 1.00 42.97 109 PRO A N 1
ATOM 830 C CA . PRO A 1 109 ? -16.261 -33.461 57.257 1.00 42.97 109 PRO A CA 1
ATOM 831 C C . PRO A 1 109 ? -17.800 -33.392 57.097 1.00 42.97 109 PRO A C 1
ATOM 833 O O . PRO A 1 109 ? -18.540 -33.826 57.977 1.00 42.97 109 PRO A O 1
ATOM 836 N N . SER A 1 110 ? -18.312 -32.909 55.958 1.00 36.12 110 SER A N 1
ATOM 837 C CA . SER A 1 110 ? -19.756 -32.945 55.663 1.00 36.12 110 SER A CA 1
ATOM 838 C C . SER A 1 110 ? -20.042 -33.600 54.311 1.00 36.12 110 SER A C 1
ATOM 840 O O . SER A 1 110 ? -19.758 -33.040 53.259 1.00 36.12 110 SER A O 1
ATOM 842 N N . ILE A 1 111 ? -20.525 -34.840 54.412 1.00 33.91 111 ILE A N 1
ATOM 843 C CA . ILE A 1 111 ? -21.686 -35.447 53.741 1.00 33.91 111 ILE A CA 1
ATOM 844 C C . ILE A 1 111 ? -21.875 -35.179 52.233 1.00 33.91 111 ILE A C 1
ATOM 846 O O . ILE A 1 111 ? -22.096 -34.069 51.762 1.00 33.91 111 ILE A O 1
ATOM 850 N N . CYS A 1 112 ? -21.895 -36.296 51.503 1.00 32.75 112 CYS A N 1
ATOM 851 C CA . CYS A 1 112 ? -22.212 -36.455 50.088 1.00 32.75 112 CYS A CA 1
ATOM 852 C C . CYS A 1 112 ? -23.596 -35.902 49.692 1.00 32.75 112 CYS A C 1
ATOM 854 O O . CYS A 1 112 ? -24.594 -36.226 50.332 1.00 32.75 112 CYS A O 1
ATOM 856 N N . ALA A 1 113 ? -23.667 -35.210 48.549 1.00 33.81 113 ALA A N 1
ATOM 857 C CA . ALA A 1 113 ? -24.862 -35.118 47.704 1.00 33.81 113 ALA A CA 1
ATOM 858 C C . ALA A 1 113 ? -24.454 -34.955 46.217 1.00 33.81 113 ALA A C 1
ATOM 860 O O . ALA A 1 113 ? -23.384 -34.406 45.944 1.00 33.81 113 ALA A O 1
ATOM 861 N N . PRO A 1 114 ? -25.245 -35.469 45.253 1.00 38.44 114 PRO A N 1
ATOM 862 C CA . PRO A 1 114 ? -24.771 -35.804 43.912 1.00 38.44 114 PRO A CA 1
ATOM 863 C C . PRO A 1 114 ? -24.994 -34.708 42.855 1.00 38.44 114 PRO A C 1
ATOM 865 O O . PRO A 1 114 ? -26.004 -34.013 42.858 1.00 38.44 114 PRO A O 1
ATOM 868 N N . GLY A 1 115 ? -24.056 -34.652 41.903 1.00 36.44 115 GLY A N 1
ATOM 869 C CA . GLY A 1 115 ? -24.289 -34.488 40.463 1.00 36.44 115 GLY A CA 1
ATOM 870 C C . GLY A 1 115 ? -25.172 -33.338 39.978 1.00 36.44 115 GLY A C 1
ATOM 871 O O . GLY A 1 115 ? -26.348 -33.536 39.692 1.00 36.44 115 GLY A O 1
ATOM 872 N N . SER A 1 116 ? -24.562 -32.185 39.706 1.00 35.66 116 SER A N 1
ATOM 873 C CA . SER A 1 116 ? -25.032 -31.279 38.657 1.00 35.66 116 SER A CA 1
ATOM 874 C C . SER A 1 116 ? -24.028 -31.305 37.507 1.00 35.66 116 SER A C 1
ATOM 876 O O . SER A 1 116 ? -22.965 -30.687 37.548 1.00 35.66 116 SER A O 1
ATOM 878 N N . ASP A 1 117 ? -24.370 -32.095 36.488 1.00 35.06 117 ASP A N 1
ATOM 879 C CA . ASP A 1 117 ? -23.690 -32.137 35.201 1.00 35.06 117 ASP A CA 1
ATOM 880 C C . ASP A 1 117 ? -23.567 -30.717 34.642 1.00 35.06 117 ASP A C 1
ATOM 882 O O . ASP A 1 117 ? -24.532 -30.100 34.181 1.00 35.06 117 ASP A O 1
ATOM 886 N N . GLY A 1 118 ? -22.343 -30.196 34.683 1.00 34.66 118 GLY A N 1
ATOM 887 C CA . GLY A 1 118 ? -21.940 -29.009 33.954 1.00 34.66 118 GLY A CA 1
ATOM 888 C C . GLY A 1 118 ? -21.976 -29.320 32.467 1.00 34.66 118 GLY A C 1
ATOM 889 O O . GLY A 1 118 ? -20.952 -29.655 31.868 1.00 34.66 118 GLY A O 1
ATOM 890 N N . ALA A 1 119 ? -23.162 -29.204 31.873 1.00 36.53 119 ALA A N 1
ATOM 891 C CA . ALA A 1 119 ? -23.353 -29.187 30.438 1.00 36.53 119 ALA A CA 1
ATOM 892 C C . ALA A 1 119 ? -22.490 -28.060 29.854 1.00 36.53 119 ALA A C 1
ATOM 894 O O . ALA A 1 119 ? -22.883 -26.894 29.797 1.00 36.53 119 ALA A O 1
ATOM 895 N N . ARG A 1 120 ? -21.277 -28.411 29.410 1.00 38.84 120 ARG A N 1
ATOM 896 C CA . ARG A 1 120 ? -20.531 -27.629 28.428 1.00 38.84 120 ARG A CA 1
ATOM 897 C C . ARG A 1 120 ? -21.439 -27.529 27.213 1.00 38.84 120 ARG A C 1
ATOM 899 O O . ARG A 1 120 ? -21.479 -28.445 26.394 1.00 38.84 120 ARG A O 1
ATOM 906 N N . ILE A 1 121 ? -22.165 -26.419 27.105 1.00 36.81 121 ILE A N 1
ATOM 907 C CA . ILE A 1 121 ? -22.831 -26.013 25.874 1.00 36.81 121 ILE A CA 1
ATOM 908 C C . ILE A 1 121 ? -21.711 -25.825 24.856 1.00 36.81 121 ILE A C 1
ATOM 910 O O . ILE A 1 121 ? -21.080 -24.774 24.751 1.00 36.81 121 ILE A O 1
ATOM 914 N N . ARG A 1 122 ? -21.410 -26.902 24.133 1.00 38.38 122 ARG A N 1
ATOM 915 C CA . ARG A 1 122 ? -20.624 -26.872 22.913 1.00 38.38 122 ARG A CA 1
ATOM 916 C C . ARG A 1 122 ? -21.496 -26.079 21.948 1.00 38.38 122 ARG A C 1
ATOM 918 O O . ARG A 1 122 ? -22.393 -26.640 21.330 1.00 38.38 122 ARG A O 1
ATOM 925 N N . MET A 1 123 ? -21.301 -24.760 21.890 1.00 39.28 123 MET A N 1
ATOM 926 C CA . MET A 1 123 ? -21.887 -23.937 20.839 1.00 39.28 123 MET A CA 1
ATOM 927 C C . MET A 1 123 ? -21.313 -24.446 19.520 1.00 39.28 123 MET A C 1
ATOM 929 O O . MET A 1 123 ? -20.236 -24.041 19.084 1.00 39.28 123 MET A O 1
ATOM 933 N N . THR A 1 124 ? -22.012 -25.394 18.906 1.00 39.22 124 THR A N 1
ATOM 934 C CA . THR A 1 124 ? -21.819 -25.763 17.514 1.00 39.22 124 THR A CA 1
ATOM 935 C C . THR A 1 124 ? -22.192 -24.531 16.709 1.00 39.22 124 THR A C 1
ATOM 937 O O . THR A 1 124 ? -23.365 -24.285 16.432 1.00 39.22 124 THR A O 1
ATOM 940 N N . MET A 1 125 ? -21.198 -23.691 16.416 1.00 45.88 125 MET A N 1
ATOM 941 C CA . MET A 1 125 ? -21.364 -22.583 15.487 1.00 45.88 125 MET A CA 1
ATOM 942 C C . MET A 1 125 ? -21.897 -23.174 14.185 1.00 45.88 125 MET A C 1
ATOM 944 O O . MET A 1 125 ? -21.234 -24.007 13.567 1.00 45.88 125 MET A O 1
ATOM 948 N N . SER A 1 126 ? -23.112 -22.788 13.798 1.00 57.34 126 SER A N 1
ATOM 949 C CA . SER A 1 126 ? -23.679 -23.225 12.528 1.00 57.34 126 SER A CA 1
ATOM 950 C C . SER A 1 126 ? -22.739 -22.805 11.393 1.00 57.34 126 SER A C 1
ATOM 952 O O . SER A 1 126 ? -22.137 -21.726 11.436 1.00 57.34 126 SER A O 1
ATOM 954 N N . HIS A 1 127 ? -22.598 -23.654 10.372 1.00 59.38 127 HIS A N 1
ATOM 955 C CA . HIS A 1 127 ? -21.712 -23.404 9.227 1.00 59.38 127 HIS A CA 1
ATOM 956 C C . HIS A 1 127 ? -21.965 -22.022 8.583 1.00 59.38 127 HIS A C 1
ATOM 958 O O . HIS A 1 127 ? -21.020 -21.335 8.191 1.00 59.38 127 HIS A O 1
ATOM 964 N N . GLY A 1 128 ? -23.218 -21.546 8.590 1.00 61.91 128 GLY A N 1
ATOM 965 C CA . GLY A 1 128 ? -23.589 -20.208 8.114 1.00 61.91 128 GLY A CA 1
ATOM 966 C C . GLY A 1 128 ? -22.965 -19.046 8.904 1.00 61.91 128 GLY A C 1
ATOM 967 O O . GLY A 1 128 ? -22.591 -18.032 8.310 1.00 61.91 128 GLY A O 1
ATOM 968 N N . ASN A 1 129 ? -22.769 -19.180 10.222 1.00 76.38 129 ASN A N 1
ATOM 969 C CA . ASN A 1 129 ? -22.129 -18.139 11.037 1.00 76.38 129 ASN A CA 1
ATOM 970 C C . ASN A 1 129 ? -20.617 -18.061 10.750 1.00 76.38 129 ASN A C 1
ATOM 972 O O . ASN A 1 129 ? -20.059 -16.974 10.597 1.00 76.38 129 ASN A O 1
ATOM 976 N N . ALA A 1 130 ? -19.958 -19.212 10.577 1.00 74.56 130 ALA A N 1
ATOM 977 C CA . ALA A 1 130 ? -18.527 -19.275 10.280 1.00 74.56 130 ALA A CA 1
ATOM 978 C C . ALA A 1 130 ? -18.176 -18.692 8.896 1.00 74.56 130 ALA A C 1
ATOM 980 O O . ALA A 1 130 ? -17.228 -17.910 8.783 1.00 74.56 130 ALA A O 1
ATOM 981 N N . LEU A 1 131 ? -18.959 -19.013 7.857 1.00 77.44 131 LEU A N 1
ATOM 982 C CA . LEU A 1 131 ? -18.785 -18.444 6.512 1.00 77.44 131 LEU A CA 1
ATOM 983 C C . LEU A 1 131 ? -18.993 -16.925 6.511 1.00 77.44 131 LEU A C 1
ATOM 985 O O . LEU A 1 131 ? -18.200 -16.186 5.925 1.00 77.44 131 LEU A O 1
ATOM 989 N N . THR A 1 132 ? -19.997 -16.446 7.248 1.00 85.00 132 THR A N 1
ATOM 990 C CA . THR A 1 132 ? -20.279 -15.011 7.378 1.00 85.00 132 THR A CA 1
ATOM 991 C C . THR A 1 132 ? -19.137 -14.268 8.077 1.00 85.00 132 THR A C 1
ATOM 993 O O . THR A 1 132 ? -18.724 -13.201 7.622 1.00 85.00 132 THR A O 1
ATOM 996 N N . GLN A 1 133 ? -18.576 -14.824 9.156 1.00 88.88 133 GLN A N 1
ATOM 997 C CA . GLN A 1 133 ? -17.428 -14.227 9.853 1.00 88.88 133 GLN A CA 1
ATOM 998 C C . GLN A 1 133 ? -16.184 -14.165 8.963 1.00 88.88 133 GLN A C 1
ATOM 1000 O O . GLN A 1 133 ? -15.524 -13.128 8.896 1.00 88.88 133 GLN A O 1
ATOM 1005 N N . LYS A 1 134 ? -15.905 -15.245 8.228 1.00 91.12 134 LYS A N 1
ATOM 1006 C CA . LYS A 1 134 ? -14.789 -15.331 7.283 1.00 91.12 134 LYS A CA 1
ATOM 1007 C C . LYS A 1 134 ? -14.913 -14.292 6.163 1.00 91.12 134 LYS A C 1
ATOM 1009 O O . LYS A 1 134 ? -13.965 -13.554 5.901 1.00 91.12 134 LYS A O 1
ATOM 1014 N N . ALA A 1 135 ? -16.100 -14.167 5.567 1.00 92.19 135 ALA A N 1
ATOM 1015 C CA . ALA A 1 135 ? -16.383 -13.170 4.538 1.00 92.19 135 ALA A CA 1
ATOM 1016 C C . ALA A 1 135 ? -16.296 -11.730 5.069 1.00 92.19 135 ALA A C 1
ATOM 1018 O O . ALA A 1 135 ? -15.822 -10.843 4.360 1.00 92.19 135 ALA A O 1
ATOM 1019 N N . ARG A 1 136 ? -16.708 -11.472 6.320 1.00 93.94 136 ARG A N 1
ATOM 1020 C CA . ARG A 1 136 ? -16.520 -10.161 6.971 1.00 93.94 136 ARG A CA 1
ATOM 1021 C C . ARG A 1 136 ? -15.045 -9.843 7.194 1.00 93.94 136 ARG A C 1
ATOM 1023 O O . ARG A 1 136 ? -14.633 -8.721 6.919 1.00 93.94 136 ARG A O 1
ATOM 1030 N N . TYR A 1 137 ? -14.259 -10.813 7.665 1.00 95.56 137 TYR A N 1
ATOM 1031 C CA . TYR A 1 137 ? -12.819 -10.640 7.849 1.00 95.56 137 TYR A CA 1
ATOM 1032 C C . TYR A 1 137 ? -12.128 -10.329 6.517 1.00 95.56 137 TYR A C 1
ATOM 1034 O O . TYR A 1 137 ? -11.468 -9.298 6.404 1.00 95.56 137 TYR A O 1
ATOM 1042 N N . ARG A 1 138 ? -12.368 -11.148 5.478 1.00 95.44 138 ARG A N 1
ATOM 1043 C CA . ARG A 1 138 ? -11.839 -10.904 4.125 1.00 95.44 138 ARG A CA 1
ATOM 1044 C C . ARG A 1 138 ? -12.241 -9.524 3.618 1.00 95.44 138 ARG A C 1
ATOM 1046 O O . ARG A 1 138 ? -11.370 -8.782 3.184 1.00 95.44 138 ARG A O 1
ATOM 1053 N N . SER A 1 139 ? -13.516 -9.152 3.730 1.00 96.25 139 SER A N 1
ATOM 1054 C CA . SER A 1 139 ? -14.010 -7.845 3.280 1.00 96.25 139 SER A CA 1
ATOM 1055 C C . SER A 1 139 ? -13.280 -6.677 3.950 1.00 96.25 139 SER A C 1
ATOM 1057 O O . SER A 1 139 ? -12.840 -5.758 3.267 1.00 96.25 139 SER A O 1
ATOM 1059 N N . ARG A 1 140 ? -13.050 -6.744 5.269 1.00 96.19 140 ARG A N 1
ATOM 1060 C CA . ARG A 1 140 ? -12.282 -5.719 5.995 1.00 96.19 140 ARG A CA 1
ATOM 1061 C C . ARG A 1 140 ? -10.818 -5.667 5.557 1.00 96.19 140 ARG A C 1
ATOM 1063 O O . ARG A 1 140 ? -10.292 -4.586 5.324 1.00 96.19 140 ARG A O 1
ATOM 1070 N N . CYS A 1 141 ? -10.162 -6.819 5.437 1.00 97.12 141 CYS A N 1
ATOM 1071 C CA . CYS A 1 141 ? -8.744 -6.880 5.079 1.00 97.12 141 CYS A CA 1
ATOM 1072 C C . CYS A 1 141 ? -8.456 -6.465 3.640 1.00 97.12 141 CYS A C 1
ATOM 1074 O O . CYS A 1 141 ? -7.436 -5.836 3.376 1.00 97.12 141 CYS A O 1
ATOM 1076 N N . THR A 1 142 ? -9.348 -6.827 2.724 1.00 96.62 142 THR A N 1
ATOM 1077 C CA . THR A 1 142 ? -9.106 -6.702 1.286 1.00 96.62 142 THR A CA 1
ATOM 1078 C C . THR A 1 142 ? -9.798 -5.504 0.656 1.00 96.62 142 THR A C 1
ATOM 1080 O O . THR A 1 142 ? -9.389 -5.101 -0.420 1.00 96.62 142 THR A O 1
ATOM 1083 N N . GLY A 1 143 ? -10.833 -4.937 1.284 1.00 95.38 143 GLY A N 1
ATOM 1084 C CA . GLY A 1 143 ? -11.652 -3.869 0.697 1.00 95.38 143 GLY A CA 1
ATOM 1085 C C . GLY A 1 143 ? -12.714 -4.386 -0.281 1.00 95.38 143 GLY A C 1
ATOM 1086 O O . GLY A 1 143 ? -13.569 -3.626 -0.725 1.00 95.38 143 GLY A O 1
ATOM 1087 N N . ILE A 1 144 ? -12.723 -5.691 -0.581 1.00 94.44 144 ILE A N 1
ATOM 1088 C CA . ILE A 1 144 ? -13.752 -6.325 -1.412 1.00 94.44 144 ILE A CA 1
ATOM 1089 C C . ILE A 1 144 ? -15.100 -6.291 -0.675 1.00 94.44 144 ILE A C 1
ATOM 1091 O O . ILE A 1 144 ? -15.189 -6.582 0.524 1.00 94.44 144 ILE A O 1
ATOM 1095 N N . GLY A 1 145 ? -16.178 -5.981 -1.399 1.00 92.56 145 GLY A N 1
ATOM 1096 C CA . GLY A 1 145 ? -17.533 -5.955 -0.852 1.00 92.56 145 GLY A CA 1
ATOM 1097 C C . GLY A 1 145 ? -17.937 -7.279 -0.192 1.00 92.56 145 GLY A C 1
ATOM 1098 O O . GLY A 1 145 ? -17.652 -8.365 -0.698 1.00 92.56 145 GLY A O 1
ATOM 1099 N N . HIS A 1 146 ? -18.637 -7.200 0.944 1.00 90.50 146 HIS A N 1
ATOM 1100 C CA . HIS A 1 146 ? -19.003 -8.380 1.736 1.00 90.50 146 HIS A CA 1
ATOM 1101 C C . HIS A 1 146 ? -19.773 -9.438 0.930 1.00 90.50 146 HIS A C 1
ATOM 1103 O O . HIS A 1 146 ? -19.492 -10.623 1.074 1.00 90.50 146 HIS A O 1
ATOM 1109 N N . GLN A 1 147 ? -20.693 -9.022 0.052 1.00 88.25 147 GLN A N 1
ATOM 1110 C CA . GLN A 1 147 ? -21.461 -9.941 -0.797 1.00 88.25 147 GLN A CA 1
ATOM 1111 C C . GLN A 1 147 ? -20.561 -10.748 -1.744 1.00 88.25 147 GLN A C 1
ATOM 1113 O O . GLN A 1 147 ? -20.701 -11.968 -1.815 1.00 88.25 147 GLN A O 1
ATOM 1118 N N . ALA A 1 148 ? -19.591 -10.098 -2.394 1.00 89.00 148 ALA A N 1
ATOM 1119 C CA . ALA A 1 148 ? -18.617 -10.772 -3.250 1.00 89.00 148 ALA A CA 1
ATOM 1120 C C . ALA A 1 148 ? -17.733 -11.742 -2.442 1.00 89.00 148 ALA A C 1
ATOM 1122 O O . ALA A 1 148 ? -17.519 -12.880 -2.855 1.00 89.00 148 ALA A O 1
ATOM 1123 N N . CYS A 1 149 ? -17.294 -11.345 -1.241 1.00 88.56 149 CYS A N 1
ATOM 1124 C CA . CYS A 1 149 ? -16.559 -12.233 -0.331 1.00 88.56 149 CYS A CA 1
ATOM 1125 C C . CYS A 1 149 ? -17.379 -13.463 0.091 1.00 88.56 149 CYS A C 1
ATOM 1127 O O . CYS A 1 149 ? -16.827 -14.555 0.213 1.00 88.56 149 CYS A O 1
ATOM 1129 N N . THR A 1 150 ? -18.684 -13.305 0.320 1.00 85.88 150 THR A N 1
ATOM 1130 C CA . THR A 1 150 ? -19.575 -14.422 0.660 1.00 85.88 150 THR A CA 1
ATOM 1131 C C . THR A 1 150 ? -19.679 -15.403 -0.505 1.00 85.88 150 THR A C 1
ATOM 1133 O O . THR A 1 150 ? -19.460 -16.593 -0.301 1.00 85.88 150 THR A O 1
ATOM 1136 N N . GLN A 1 151 ? -19.904 -14.911 -1.729 1.00 83.50 151 GLN A N 1
ATOM 1137 C CA . GLN A 1 151 ? -19.974 -15.743 -2.939 1.00 83.50 151 GLN A CA 1
ATOM 1138 C C . GLN A 1 151 ? -18.672 -16.525 -3.191 1.00 83.50 151 GLN A C 1
ATOM 1140 O O . GLN A 1 151 ? -18.712 -17.715 -3.501 1.00 83.50 151 GLN A O 1
ATOM 1145 N N . GLN A 1 152 ? -17.512 -15.887 -2.993 1.00 79.62 152 GLN A N 1
ATOM 1146 C CA . GLN A 1 152 ? -16.197 -16.530 -3.126 1.00 79.62 152 GLN A CA 1
ATOM 1147 C C . GLN A 1 152 ? -15.943 -17.627 -2.080 1.00 79.62 152 GLN A C 1
ATOM 1149 O O . GLN A 1 152 ? -15.178 -18.553 -2.330 1.00 79.62 152 GLN A O 1
ATOM 1154 N N . HIS A 1 153 ? -16.541 -17.537 -0.890 1.00 73.38 153 HIS A N 1
ATOM 1155 C CA . HIS A 1 153 ? -16.334 -18.533 0.163 1.00 73.38 153 HIS A CA 1
ATOM 1156 C C . HIS A 1 153 ? -17.331 -19.686 0.135 1.00 73.38 153 HIS A C 1
ATOM 1158 O O . HIS A 1 153 ? -17.002 -20.747 0.657 1.00 73.38 153 HIS A O 1
ATOM 1164 N N . THR A 1 154 ? -18.486 -19.523 -0.510 1.00 66.00 154 THR A N 1
ATOM 1165 C CA . THR A 1 154 ? -19.407 -20.636 -0.778 1.00 66.00 154 THR A CA 1
ATOM 1166 C C . THR A 1 154 ? -18.779 -21.693 -1.696 1.00 66.00 154 THR A C 1
ATOM 1168 O O . THR A 1 154 ? -19.136 -22.860 -1.616 1.00 66.00 154 THR A O 1
ATOM 1171 N N . THR A 1 155 ? -17.811 -21.310 -2.533 1.00 59.62 155 THR A N 1
ATOM 1172 C CA . THR A 1 155 ? -17.123 -22.198 -3.489 1.00 59.62 155 THR A CA 1
ATOM 1173 C C . THR A 1 155 ? -15.769 -22.724 -2.996 1.00 59.62 155 THR A C 1
ATOM 1175 O O . THR A 1 155 ? -15.205 -23.624 -3.610 1.00 59.62 155 THR A O 1
ATOM 1178 N N . ALA A 1 156 ? -15.248 -22.198 -1.882 1.00 60.69 156 ALA A N 1
ATOM 1179 C CA . ALA A 1 156 ? -13.904 -22.482 -1.372 1.00 60.69 156 ALA A CA 1
ATOM 1180 C C . ALA A 1 156 ? -13.916 -22.743 0.147 1.00 60.69 156 ALA A C 1
ATOM 1182 O O . ALA A 1 156 ? -13.388 -21.960 0.959 1.00 60.69 156 ALA A O 1
ATOM 1183 N N . GLU A 1 157 ? -14.552 -23.848 0.543 1.00 61.25 157 GLU A N 1
ATOM 1184 C CA . GLU A 1 157 ? -14.541 -24.317 1.929 1.00 61.25 157 GLU A CA 1
ATOM 1185 C C . GLU A 1 157 ? -13.101 -24.599 2.403 1.00 61.25 157 GLU A C 1
ATOM 1187 O O . GLU A 1 157 ? -12.228 -25.006 1.643 1.00 61.25 157 GLU A O 1
ATOM 1192 N N . GLY A 1 158 ? -12.811 -24.295 3.672 1.00 67.50 158 GLY A N 1
ATOM 1193 C CA . GLY A 1 158 ? -11.500 -24.555 4.290 1.00 67.50 158 GLY A CA 1
ATOM 1194 C C . GLY A 1 158 ? -10.363 -23.567 3.977 1.00 67.50 158 GLY A C 1
ATOM 1195 O O . GLY A 1 158 ? -9.445 -23.455 4.783 1.00 67.50 158 GLY A O 1
ATOM 1196 N N . GLN A 1 159 ? -10.419 -22.787 2.891 1.00 80.81 159 GLN A N 1
ATOM 1197 C CA . GLN A 1 159 ? -9.316 -21.866 2.548 1.00 80.81 159 GLN A CA 1
ATOM 1198 C C . GLN A 1 159 ? -9.164 -20.704 3.542 1.00 80.81 159 GLN A C 1
ATOM 1200 O O . GLN A 1 159 ? -10.141 -20.250 4.129 1.00 80.81 159 GLN A O 1
ATOM 1205 N N . HIS A 1 160 ? -7.965 -20.160 3.719 1.00 89.12 160 HIS A N 1
ATOM 1206 C CA . HIS A 1 160 ? -7.763 -18.973 4.551 1.00 89.12 160 HIS A CA 1
ATOM 1207 C C . HIS A 1 160 ? -8.424 -17.723 3.911 1.00 89.12 160 HIS A C 1
ATOM 1209 O O . HIS A 1 160 ? -8.335 -17.560 2.694 1.00 89.12 160 HIS A O 1
ATOM 1215 N N . PRO A 1 161 ? -9.112 -16.831 4.663 1.00 91.56 161 PRO A N 1
ATOM 1216 C CA . PRO A 1 161 ? -9.800 -15.665 4.082 1.00 91.56 161 PRO A CA 1
ATOM 1217 C C . PRO A 1 161 ? -8.868 -14.674 3.380 1.00 91.56 161 PRO A C 1
ATOM 1219 O O . PRO A 1 161 ? -9.293 -13.987 2.457 1.00 91.56 161 PRO A O 1
ATOM 1222 N N . VAL A 1 162 ? -7.611 -14.597 3.808 1.00 94.56 162 VAL A N 1
ATOM 1223 C CA . VAL A 1 162 ? -6.546 -13.803 3.182 1.00 94.56 162 VAL A CA 1
ATOM 1224 C C . VAL A 1 162 ? -5.343 -14.732 3.047 1.00 94.56 162 VAL A C 1
ATOM 1226 O O . VAL A 1 162 ? -4.576 -14.813 3.999 1.00 94.56 162 VAL A O 1
ATOM 1229 N N . PRO A 1 163 ? -5.248 -15.555 1.987 1.00 93.44 163 PRO A N 1
ATOM 1230 C CA . PRO A 1 163 ? -4.212 -16.585 1.892 1.00 93.44 163 PRO A CA 1
ATOM 1231 C C . PRO A 1 163 ? -2.819 -15.979 2.061 1.00 93.44 163 PRO A C 1
ATOM 1233 O O . PRO A 1 163 ? -2.632 -14.803 1.748 1.00 93.44 163 PRO A O 1
ATOM 1236 N N . ASP A 1 164 ? -1.858 -16.766 2.528 1.00 91.19 164 ASP A N 1
ATOM 1237 C CA . ASP A 1 164 ? -0.453 -16.358 2.557 1.00 91.19 164 ASP A CA 1
ATOM 1238 C C . ASP A 1 164 ? 0.191 -16.570 1.179 1.00 91.19 164 ASP A C 1
ATOM 1240 O O . ASP A 1 164 ? -0.320 -17.316 0.336 1.00 91.19 164 ASP A O 1
ATOM 1244 N N . SER A 1 165 ? 1.285 -15.862 0.921 1.00 93.69 165 SER A N 1
ATOM 1245 C CA . SER A 1 165 ? 2.108 -15.998 -0.283 1.00 93.69 165 SER A CA 1
ATOM 1246 C C . SER A 1 165 ? 3.242 -16.997 -0.064 1.00 93.69 165 SER A C 1
ATOM 1248 O O . SER A 1 165 ? 3.808 -17.060 1.026 1.00 93.69 165 SER A O 1
ATOM 1250 N N . GLY A 1 166 ? 3.662 -17.693 -1.124 1.00 95.62 166 GLY A N 1
ATOM 1251 C CA . GLY A 1 166 ? 4.987 -18.326 -1.137 1.00 95.62 166 GLY A CA 1
ATOM 1252 C C . GLY A 1 166 ? 6.130 -17.289 -1.081 1.00 95.62 166 GLY A C 1
ATOM 1253 O O . GLY A 1 166 ? 5.872 -16.105 -1.311 1.00 95.62 166 GLY A O 1
ATOM 1254 N N . PRO A 1 167 ? 7.388 -17.701 -0.826 1.00 96.50 167 PRO A N 1
ATOM 1255 C CA . PRO A 1 167 ? 8.511 -16.780 -0.602 1.00 96.50 167 PRO A CA 1
ATOM 1256 C C . PRO A 1 167 ? 8.752 -15.771 -1.735 1.00 96.50 167 PRO A C 1
ATOM 1258 O O . PRO A 1 167 ? 8.828 -14.572 -1.485 1.00 96.50 167 PRO A O 1
ATOM 1261 N N . ASP A 1 168 ? 8.793 -16.216 -2.993 1.00 97.00 168 ASP A N 1
ATOM 1262 C CA . ASP A 1 168 ? 9.026 -15.312 -4.133 1.00 97.00 168 ASP A CA 1
ATOM 1263 C C . ASP A 1 168 ? 7.875 -14.326 -4.344 1.00 97.00 168 ASP A C 1
ATOM 1265 O O . ASP A 1 168 ? 8.084 -13.154 -4.658 1.00 97.00 168 ASP A O 1
ATOM 1269 N N . GLN A 1 169 ? 6.644 -14.789 -4.118 1.00 98.12 169 GLN A N 1
ATOM 1270 C CA . GLN A 1 169 ? 5.462 -13.941 -4.179 1.00 98.12 169 GLN A CA 1
ATOM 1271 C C . GLN A 1 169 ? 5.476 -12.905 -3.046 1.00 98.12 169 GLN A C 1
ATOM 1273 O O . GLN A 1 169 ? 5.168 -11.741 -3.293 1.00 98.12 169 GLN A O 1
ATOM 1278 N N . ALA A 1 170 ? 5.900 -13.292 -1.839 1.00 97.69 170 ALA A N 1
ATOM 1279 C CA . ALA A 1 170 ? 6.075 -12.371 -0.721 1.00 97.69 170 ALA A CA 1
ATOM 1280 C C . ALA A 1 170 ? 7.114 -11.290 -1.046 1.00 97.69 170 ALA A C 1
ATOM 1282 O O . ALA A 1 170 ? 6.884 -10.117 -0.768 1.00 97.69 170 ALA A O 1
ATOM 1283 N N . ARG A 1 171 ? 8.234 -11.670 -1.679 1.00 97.44 171 ARG A N 1
ATOM 1284 C CA . ARG A 1 171 ? 9.291 -10.740 -2.110 1.00 97.44 171 ARG A CA 1
ATOM 1285 C C . ARG A 1 171 ? 8.780 -9.726 -3.126 1.00 97.44 171 ARG A C 1
ATOM 1287 O O . ARG A 1 171 ? 9.010 -8.535 -2.946 1.00 97.44 171 ARG A O 1
ATOM 1294 N N . LEU A 1 172 ? 8.055 -10.168 -4.155 1.00 98.06 172 LEU A N 1
ATOM 1295 C CA . LEU A 1 172 ? 7.460 -9.252 -5.133 1.00 98.06 172 LEU A CA 1
ATOM 1296 C C . LEU A 1 172 ? 6.450 -8.300 -4.478 1.00 98.06 172 LEU A C 1
ATOM 1298 O O . LEU A 1 172 ? 6.461 -7.100 -4.734 1.00 98.06 172 LEU A O 1
ATOM 1302 N N . GLU A 1 173 ? 5.584 -8.820 -3.613 1.00 98.38 173 GLU A N 1
ATOM 1303 C CA . GLU A 1 173 ? 4.592 -8.008 -2.906 1.00 98.38 173 GLU A CA 1
ATOM 1304 C C . GLU A 1 173 ? 5.224 -7.019 -1.926 1.00 98.38 173 GLU A C 1
ATOM 1306 O O . GLU A 1 173 ? 4.740 -5.897 -1.806 1.00 98.38 173 GLU A O 1
ATOM 1311 N N . ALA A 1 174 ? 6.319 -7.398 -1.265 1.00 96.50 174 ALA A N 1
ATOM 1312 C CA . ALA A 1 174 ? 7.094 -6.507 -0.412 1.00 96.50 174 ALA A CA 1
ATOM 1313 C C . ALA A 1 174 ? 7.694 -5.346 -1.213 1.00 96.50 174 ALA A C 1
ATOM 1315 O O . ALA A 1 174 ? 7.570 -4.198 -0.793 1.00 96.50 174 ALA A O 1
ATOM 1316 N N . GLN A 1 175 ? 8.262 -5.631 -2.391 1.00 96.06 175 GLN A N 1
ATOM 1317 C CA . GLN A 1 175 ? 8.766 -4.607 -3.310 1.00 96.06 175 GLN A CA 1
ATOM 1318 C C . GLN A 1 175 ? 7.656 -3.637 -3.729 1.00 96.06 175 GLN A C 1
ATOM 1320 O O . GLN A 1 175 ? 7.854 -2.424 -3.675 1.00 96.06 175 GLN A O 1
ATOM 1325 N N . VAL A 1 176 ? 6.471 -4.163 -4.068 1.00 96.19 176 VAL A N 1
ATOM 1326 C CA . VAL A 1 176 ? 5.293 -3.345 -4.391 1.00 96.19 176 VAL A CA 1
ATOM 1327 C C . VAL A 1 176 ? 4.882 -2.476 -3.205 1.00 96.19 176 VAL A C 1
ATOM 1329 O O . VAL A 1 176 ? 4.692 -1.274 -3.361 1.00 96.19 176 VAL A O 1
ATOM 1332 N N . PHE A 1 177 ? 4.778 -3.057 -2.012 1.00 95.62 177 PHE A N 1
ATOM 1333 C CA . PHE A 1 177 ? 4.375 -2.332 -0.812 1.00 95.62 177 PHE A CA 1
ATOM 1334 C C . PHE A 1 177 ? 5.345 -1.198 -0.455 1.00 95.62 177 PHE A C 1
ATOM 1336 O O . PHE A 1 177 ? 4.903 -0.089 -0.147 1.00 95.62 177 PHE A O 1
ATOM 1343 N N . GLU A 1 178 ? 6.650 -1.469 -0.528 1.00 93.81 178 GLU A N 1
ATOM 1344 C CA . GLU A 1 178 ? 7.717 -0.511 -0.238 1.00 93.81 178 GLU A CA 1
ATOM 1345 C C . GLU A 1 178 ? 7.711 0.665 -1.209 1.00 93.81 178 GLU A C 1
ATOM 1347 O O . GLU A 1 178 ? 7.649 1.821 -0.786 1.00 93.81 178 GLU A O 1
ATOM 1352 N N . HIS A 1 179 ? 7.715 0.369 -2.506 1.00 92.12 179 HIS A N 1
ATOM 1353 C CA . HIS A 1 179 ? 7.938 1.374 -3.538 1.00 92.12 179 HIS A CA 1
ATOM 1354 C C . HIS A 1 179 ? 6.685 2.167 -3.892 1.00 92.12 179 HIS A C 1
ATOM 1356 O O . HIS A 1 179 ? 6.797 3.332 -4.260 1.00 92.12 179 HIS A O 1
ATOM 1362 N N . LEU A 1 180 ? 5.478 1.616 -3.707 1.00 88.75 180 LEU A N 1
ATOM 1363 C CA . LEU A 1 180 ? 4.271 2.440 -3.825 1.00 88.75 180 LEU A CA 1
ATOM 1364 C C . LEU A 1 180 ? 4.284 3.626 -2.850 1.00 88.75 180 LEU A C 1
ATOM 1366 O O . LEU A 1 180 ? 3.669 4.644 -3.152 1.00 88.75 180 LEU A O 1
ATOM 1370 N N . GLY A 1 181 ? 5.072 3.541 -1.772 1.00 79.06 181 GLY A N 1
ATOM 1371 C CA . GLY A 1 181 ? 5.460 4.692 -0.973 1.00 79.06 181 GLY A CA 1
ATOM 1372 C C . GLY A 1 181 ? 4.320 5.174 -0.090 1.00 79.06 181 GLY A C 1
ATOM 1373 O O . GLY A 1 181 ? 3.452 5.943 -0.496 1.00 79.06 181 GLY A O 1
ATOM 1374 N N . GLY A 1 182 ? 4.353 4.772 1.177 1.00 69.88 182 GLY A N 1
ATOM 1375 C CA . GLY A 1 182 ? 3.324 5.157 2.132 1.00 69.88 182 GLY A CA 1
ATOM 1376 C C . GLY A 1 182 ? 3.289 6.632 2.487 1.00 69.88 182 GLY A C 1
ATOM 1377 O O . GLY A 1 182 ? 2.342 7.061 3.121 1.00 69.88 182 GLY A O 1
ATOM 1378 N N . THR A 1 183 ? 4.294 7.423 2.129 1.00 59.12 183 THR A N 1
ATOM 1379 C CA . THR A 1 183 ? 4.413 8.833 2.527 1.00 59.12 183 THR A CA 1
ATOM 1380 C C . THR A 1 183 ? 3.655 9.801 1.622 1.00 59.12 183 THR A C 1
ATOM 1382 O O . THR A 1 183 ? 3.736 11.012 1.841 1.00 59.12 183 THR A O 1
ATOM 1385 N N . ILE A 1 184 ? 2.925 9.298 0.624 1.00 65.31 184 ILE A N 1
ATOM 1386 C CA . ILE A 1 184 ? 2.193 10.142 -0.316 1.00 65.31 184 ILE A CA 1
ATOM 1387 C C . ILE A 1 184 ? 0.833 10.516 0.273 1.00 65.31 184 ILE A C 1
ATOM 1389 O O . ILE A 1 184 ? -0.106 9.723 0.305 1.00 65.31 184 ILE A O 1
ATOM 1393 N N . ASP A 1 185 ? 0.717 11.763 0.720 1.00 63.56 185 ASP A N 1
ATOM 1394 C CA . ASP A 1 185 ? -0.408 12.253 1.526 1.00 63.56 185 ASP A CA 1
ATOM 1395 C C . ASP A 1 185 ? -1.681 12.599 0.715 1.00 63.56 185 ASP A C 1
ATOM 1397 O O . ASP A 1 185 ? -2.521 13.376 1.176 1.00 63.56 185 ASP A O 1
ATOM 1401 N N . TYR A 1 186 ? -1.840 12.066 -0.504 1.00 72.56 186 TYR A N 1
ATOM 1402 C CA . TYR A 1 186 ? -2.832 12.569 -1.471 1.00 72.56 186 TYR A CA 1
ATOM 1403 C C . TYR A 1 186 ? -3.711 11.504 -2.136 1.00 72.56 186 TYR A C 1
ATOM 1405 O O . TYR A 1 186 ? -4.305 11.768 -3.182 1.00 72.56 186 TYR A O 1
ATOM 1413 N N . CYS A 1 187 ? -3.812 10.315 -1.555 1.00 82.56 187 CYS A N 1
ATOM 1414 C CA . CYS A 1 187 ? -4.680 9.257 -2.066 1.00 82.56 187 CYS A CA 1
ATOM 1415 C C . CYS A 1 187 ? -6.023 9.210 -1.334 1.00 82.56 187 CYS A C 1
ATOM 1417 O O . CYS A 1 187 ? -6.108 9.558 -0.157 1.00 82.56 187 CYS A O 1
ATOM 1419 N N . ALA A 1 188 ? -7.065 8.731 -2.018 1.00 85.00 188 ALA A N 1
ATOM 1420 C CA . ALA A 1 188 ? -8.361 8.473 -1.393 1.00 85.00 188 ALA A CA 1
ATOM 1421 C C . ALA A 1 188 ? -8.291 7.279 -0.426 1.00 85.00 188 ALA A C 1
ATOM 1423 O O . ALA A 1 188 ? -8.997 7.253 0.583 1.00 85.00 188 ALA A O 1
ATOM 1424 N N . HIS A 1 189 ? -7.416 6.317 -0.719 1.00 89.19 189 HIS A N 1
ATOM 1425 C CA . HIS A 1 189 ? -7.171 5.139 0.100 1.00 89.19 189 HIS A CA 1
ATOM 1426 C C . HIS A 1 189 ? -5.694 5.040 0.531 1.00 89.19 189 HIS A C 1
ATOM 1428 O O . HIS A 1 189 ? -4.817 5.644 -0.091 1.00 89.19 189 HIS A O 1
ATOM 1434 N N . PRO A 1 190 ? -5.378 4.276 1.595 1.00 85.88 190 PRO A N 1
ATOM 1435 C CA . PRO A 1 190 ? -4.006 4.052 2.051 1.00 85.88 190 PRO A CA 1
ATOM 1436 C C . PRO A 1 190 ? -3.112 3.564 0.903 1.00 85.88 190 PRO A C 1
ATOM 1438 O O . PRO A 1 190 ? -3.469 2.607 0.218 1.00 85.88 190 PRO A O 1
ATOM 1441 N N . ALA A 1 191 ? -1.971 4.227 0.691 1.00 85.19 191 ALA A N 1
ATOM 1442 C CA . ALA A 1 191 ? -1.050 3.973 -0.429 1.00 85.19 191 ALA A CA 1
ATOM 1443 C C . ALA A 1 191 ? -1.654 4.137 -1.842 1.00 85.19 191 ALA A C 1
ATOM 1445 O O . ALA A 1 191 ? -1.068 3.676 -2.816 1.00 85.19 191 ALA A O 1
ATOM 1446 N N . GLY A 1 192 ? -2.845 4.730 -1.979 1.00 90.31 192 GLY A N 1
ATOM 1447 C CA . GLY A 1 192 ? -3.578 4.716 -3.246 1.00 90.31 192 GLY A CA 1
ATOM 1448 C C . GLY A 1 192 ? -4.158 3.353 -3.605 1.00 90.31 192 GLY A C 1
ATOM 1449 O O . GLY A 1 192 ? -4.375 3.089 -4.781 1.00 90.31 192 GLY A O 1
ATOM 1450 N N . ILE A 1 193 ? -4.388 2.472 -2.626 1.00 93.62 193 ILE A N 1
ATOM 1451 C CA . ILE A 1 193 ? -4.904 1.119 -2.856 1.00 93.62 193 ILE A CA 1
ATOM 1452 C C . ILE A 1 193 ? -6.341 1.025 -2.347 1.00 93.62 193 ILE A C 1
ATOM 1454 O O . ILE A 1 193 ? -6.589 0.930 -1.142 1.00 93.62 193 ILE A O 1
ATOM 1458 N N . ALA A 1 194 ? -7.291 0.999 -3.279 1.00 93.00 194 ALA A N 1
ATOM 1459 C CA . ALA A 1 194 ? -8.711 0.887 -2.975 1.00 93.00 194 ALA A CA 1
ATOM 1460 C C . ALA A 1 194 ? -9.066 -0.500 -2.426 1.00 93.00 194 ALA A C 1
ATOM 1462 O O . ALA A 1 194 ? -9.777 -0.628 -1.430 1.00 93.00 194 ALA A O 1
ATOM 1463 N N . HIS A 1 195 ? -8.568 -1.555 -3.068 1.00 96.06 195 HIS A N 1
ATOM 1464 C CA . HIS A 1 195 ? -8.753 -2.928 -2.610 1.00 96.06 195 HIS A CA 1
ATOM 1465 C C . HIS A 1 195 ? -7.689 -3.858 -3.196 1.00 96.06 195 HIS A C 1
ATOM 1467 O O . HIS A 1 195 ? -6.972 -3.514 -4.134 1.00 96.06 195 HIS A O 1
ATOM 1473 N N . VAL A 1 196 ? -7.600 -5.065 -2.647 1.00 97.62 196 VAL A N 1
ATOM 1474 C CA . VAL A 1 196 ? -6.702 -6.122 -3.118 1.00 97.62 196 VAL A CA 1
ATOM 1475 C C . VAL A 1 196 ? -7.459 -7.429 -3.307 1.00 97.62 196 VAL A C 1
ATOM 1477 O O . VAL A 1 196 ? -8.406 -7.715 -2.582 1.00 97.62 196 VAL A O 1
ATOM 1480 N N . ILE A 1 197 ? -7.031 -8.263 -4.251 1.00 96.75 197 ILE A N 1
ATOM 1481 C CA . ILE A 1 197 ? -7.580 -9.606 -4.466 1.00 96.75 197 ILE A CA 1
ATOM 1482 C C . ILE A 1 197 ? -6.436 -10.615 -4.314 1.00 96.75 197 ILE A C 1
ATOM 1484 O O . ILE A 1 197 ? -5.731 -10.904 -5.284 1.00 96.75 197 ILE A O 1
ATOM 1488 N N . PRO A 1 198 ? -6.204 -11.130 -3.091 1.00 95.44 198 PRO A N 1
ATOM 1489 C CA . PRO A 1 198 ? -5.114 -12.059 -2.835 1.00 95.44 198 PRO A CA 1
ATOM 1490 C C . PRO A 1 198 ? -5.502 -13.498 -3.178 1.00 95.44 198 PRO A C 1
ATOM 1492 O O . PRO A 1 198 ? -6.578 -13.982 -2.801 1.00 95.44 198 PRO A O 1
ATOM 1495 N N . THR A 1 199 ? -4.561 -14.197 -3.809 1.00 92.25 199 THR A N 1
ATOM 1496 C CA . THR A 1 199 ? -4.505 -15.658 -3.948 1.00 92.25 199 THR A CA 1
ATOM 1497 C C . THR A 1 199 ? -3.151 -16.170 -3.424 1.00 92.25 199 THR A C 1
ATOM 1499 O O . THR A 1 199 ? -2.280 -15.381 -3.052 1.00 92.25 199 THR A O 1
ATOM 1502 N N . GLY A 1 200 ? -2.933 -17.488 -3.386 1.00 88.19 200 GLY A N 1
ATOM 1503 C CA . GLY A 1 200 ? -1.639 -18.044 -2.957 1.00 88.19 200 GLY A CA 1
ATOM 1504 C C . GLY A 1 200 ? -0.462 -17.705 -3.889 1.00 88.19 200 GLY A C 1
ATOM 1505 O O . GLY A 1 200 ? 0.679 -17.661 -3.442 1.00 88.19 200 GLY A O 1
ATOM 1506 N N . THR A 1 201 ? -0.732 -17.434 -5.171 1.00 92.88 201 THR A N 1
ATOM 1507 C CA . THR A 1 201 ? 0.288 -17.301 -6.236 1.00 92.88 201 THR A CA 1
ATOM 1508 C C . THR A 1 201 ? 0.147 -16.025 -7.065 1.00 92.88 201 THR A C 1
ATOM 1510 O O . THR A 1 201 ? 0.756 -15.898 -8.123 1.00 92.88 201 THR A O 1
ATOM 1513 N N . HIS A 1 202 ? -0.733 -15.116 -6.654 1.00 96.44 202 HIS A N 1
ATOM 1514 C CA . HIS A 1 202 ? -1.049 -13.886 -7.377 1.00 96.44 202 HIS A CA 1
ATOM 1515 C C . HIS A 1 202 ? -1.698 -12.883 -6.437 1.00 96.44 202 HIS A C 1
ATOM 1517 O O . HIS A 1 202 ? -2.524 -13.273 -5.602 1.00 96.44 202 HIS A O 1
ATOM 1523 N N . LEU A 1 203 ? -1.401 -11.605 -6.641 1.00 98.19 203 LEU A N 1
ATOM 1524 C CA . LEU A 1 203 ? -2.097 -10.498 -6.002 1.00 98.19 203 LEU A CA 1
ATOM 1525 C C . LEU A 1 203 ? -2.534 -9.482 -7.059 1.00 98.19 203 LEU A C 1
ATOM 1527 O O . LEU A 1 203 ? -1.705 -8.953 -7.795 1.00 98.19 203 LEU A O 1
ATOM 1531 N N . THR A 1 204 ? -3.827 -9.170 -7.097 1.00 98.44 204 THR A N 1
ATOM 1532 C CA . THR A 1 204 ? -4.312 -7.983 -7.814 1.00 98.44 204 THR A CA 1
ATOM 1533 C C . THR A 1 204 ? -4.428 -6.827 -6.830 1.00 98.44 204 THR A C 1
ATOM 1535 O O . THR A 1 204 ? -5.041 -6.982 -5.773 1.00 98.44 204 THR A O 1
ATOM 1538 N N . VAL A 1 205 ? -3.851 -5.679 -7.170 1.00 98.06 205 VAL A N 1
ATOM 1539 C CA . VAL A 1 205 ? -3.886 -4.437 -6.393 1.00 98.06 205 VAL A CA 1
ATOM 1540 C C . VAL A 1 205 ? -4.672 -3.414 -7.201 1.00 98.06 205 VAL A C 1
ATOM 1542 O O . VAL A 1 205 ? -4.215 -2.975 -8.252 1.00 98.06 205 VAL A O 1
ATOM 1545 N N . ALA A 1 206 ? -5.871 -3.064 -6.743 1.00 96.75 206 ALA A N 1
ATOM 1546 C CA . ALA A 1 206 ? -6.694 -2.058 -7.397 1.00 96.75 206 ALA A CA 1
ATOM 1547 C C . ALA A 1 206 ? -6.324 -0.669 -6.878 1.00 96.75 206 ALA A C 1
ATOM 1549 O O . ALA A 1 206 ? -6.493 -0.368 -5.692 1.00 96.75 206 ALA A O 1
ATOM 1550 N N . LEU A 1 207 ? -5.812 0.154 -7.785 1.00 94.25 207 LEU A N 1
ATOM 1551 C CA . LEU A 1 207 ? -5.297 1.480 -7.501 1.00 94.25 207 LEU A CA 1
ATOM 1552 C C . LEU A 1 207 ? -6.387 2.550 -7.586 1.00 94.25 207 LEU A C 1
ATOM 1554 O O . LEU A 1 207 ? -7.343 2.442 -8.358 1.00 94.25 207 LEU A O 1
ATOM 1558 N N . ASP A 1 208 ? -6.192 3.622 -6.827 1.00 89.44 208 ASP A N 1
ATOM 1559 C CA . ASP A 1 208 ? -6.929 4.865 -6.996 1.00 89.44 208 ASP A CA 1
ATOM 1560 C C . ASP A 1 208 ? -6.661 5.474 -8.383 1.00 89.44 208 ASP A C 1
ATOM 1562 O O . ASP A 1 208 ? -5.554 5.384 -8.919 1.00 89.44 208 ASP A O 1
ATOM 1566 N N . PRO A 1 209 ? -7.645 6.164 -8.983 1.00 79.12 209 PRO A N 1
ATOM 1567 C CA . PRO A 1 209 ? -7.469 6.777 -10.299 1.00 79.12 209 PRO A CA 1
ATOM 1568 C C . PRO A 1 209 ? -6.525 7.994 -10.285 1.00 79.12 209 PRO A C 1
ATOM 1570 O O . PRO A 1 209 ? -6.109 8.474 -11.346 1.00 79.12 209 PRO A O 1
ATOM 1573 N N . LYS A 1 210 ? -6.229 8.555 -9.106 1.00 82.56 210 LYS A N 1
ATOM 1574 C CA . LYS A 1 210 ? -5.470 9.799 -8.943 1.00 82.56 210 LYS A CA 1
ATOM 1575 C C . LYS A 1 210 ? -4.550 9.755 -7.732 1.00 82.56 210 LYS A C 1
ATOM 1577 O O . LYS A 1 210 ? -4.851 9.115 -6.731 1.00 82.56 210 LYS A O 1
ATOM 1582 N N . LEU A 1 211 ? -3.475 10.527 -7.838 1.00 79.62 211 LEU A N 1
ATOM 1583 C CA . LEU A 1 211 ? -2.540 10.845 -6.772 1.00 79.62 211 LEU A CA 1
ATOM 1584 C C . LEU A 1 211 ? -2.587 12.362 -6.545 1.00 79.62 211 LEU A C 1
ATOM 1586 O O . LEU A 1 211 ? -1.874 13.138 -7.182 1.00 79.62 211 LEU A O 1
ATOM 1590 N N . GLY A 1 212 ? -3.494 12.811 -5.683 1.00 74.50 212 GLY A N 1
ATOM 1591 C CA . GLY A 1 212 ? -3.748 14.235 -5.485 1.00 74.50 212 GLY A CA 1
ATOM 1592 C C . GLY A 1 212 ? -4.285 14.951 -6.732 1.00 74.50 212 GLY A C 1
ATOM 1593 O O . GLY A 1 212 ? -4.863 14.321 -7.621 1.00 74.50 212 GLY A O 1
ATOM 1594 N N . PRO A 1 213 ? -4.141 16.289 -6.795 1.00 68.88 213 PRO A N 1
ATOM 1595 C CA . PRO A 1 213 ? -4.730 17.093 -7.865 1.00 68.88 213 PRO A CA 1
ATOM 1596 C C . PRO A 1 213 ? -4.018 16.957 -9.214 1.00 68.88 213 PRO A C 1
ATOM 1598 O O . PRO A 1 213 ? -4.674 17.007 -10.253 1.00 68.88 213 PRO A O 1
ATOM 1601 N N . ASN A 1 214 ? -2.697 16.767 -9.199 1.00 72.12 214 ASN A N 1
ATOM 1602 C CA . ASN A 1 214 ? -1.854 16.969 -10.380 1.00 72.12 214 ASN A CA 1
ATOM 1603 C C . ASN A 1 214 ? -1.156 15.699 -10.876 1.00 72.12 214 ASN A C 1
ATOM 1605 O O . ASN A 1 214 ? -0.549 15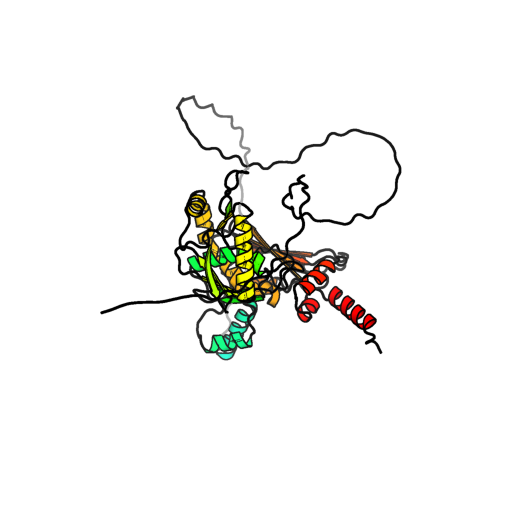.731 -11.944 1.00 72.12 214 ASN A O 1
ATOM 1609 N N . HIS A 1 215 ? -1.227 14.591 -10.133 1.00 77.25 215 HIS A N 1
ATOM 1610 C CA . HIS A 1 215 ? -0.462 13.390 -10.454 1.00 77.25 215 HIS A CA 1
ATOM 1611 C C . HIS A 1 215 ? -1.366 12.184 -10.696 1.00 77.25 215 HIS A C 1
ATOM 1613 O O . HIS A 1 215 ? -2.432 12.014 -10.095 1.00 77.25 215 HIS A O 1
ATOM 1619 N N . ARG A 1 216 ? -0.934 11.333 -11.627 1.00 86.12 216 ARG A N 1
ATOM 1620 C CA . ARG A 1 216 ? -1.583 10.057 -11.927 1.00 86.12 216 ARG A CA 1
ATOM 1621 C C . ARG A 1 216 ? -0.869 8.955 -11.170 1.00 86.12 216 ARG A C 1
ATOM 1623 O O . ARG A 1 216 ? 0.357 8.871 -11.209 1.00 86.12 216 ARG A O 1
ATOM 1630 N N . LEU A 1 217 ? -1.643 8.087 -10.524 1.00 88.12 217 LEU A N 1
ATOM 1631 C CA . LEU A 1 217 ? -1.072 6.979 -9.767 1.00 88.12 217 LEU A CA 1
ATOM 1632 C C . LEU A 1 217 ? -0.382 5.963 -10.691 1.00 88.12 217 LEU A C 1
ATOM 1634 O O . LEU A 1 217 ? 0.633 5.395 -10.309 1.00 88.12 217 LEU A O 1
ATOM 1638 N N . SER A 1 218 ? -0.849 5.814 -11.936 1.00 92.19 218 SER A N 1
ATOM 1639 C CA . SER A 1 218 ? -0.196 4.995 -12.967 1.00 92.19 218 SER A CA 1
ATOM 1640 C C . SER A 1 218 ? 1.248 5.431 -13.251 1.00 92.19 218 SER A C 1
ATOM 1642 O O . SER A 1 218 ? 2.150 4.599 -13.279 1.00 92.19 218 SER A O 1
ATOM 1644 N N . GLN A 1 219 ? 1.497 6.735 -13.397 1.00 91.75 219 GLN A N 1
ATOM 1645 C CA . GLN A 1 219 ? 2.845 7.277 -13.617 1.00 91.75 219 GLN A CA 1
ATOM 1646 C C . GLN A 1 219 ? 3.756 7.040 -12.410 1.00 91.75 219 GLN A C 1
ATOM 1648 O O . GLN A 1 219 ? 4.857 6.517 -12.573 1.00 91.75 219 GLN A O 1
ATOM 1653 N N . HIS A 1 220 ? 3.256 7.345 -11.209 1.00 90.94 220 HIS A N 1
ATOM 1654 C CA . HIS A 1 220 ? 3.968 7.095 -9.954 1.00 90.94 220 HIS A CA 1
ATOM 1655 C C . HIS A 1 220 ? 4.343 5.616 -9.785 1.00 90.94 220 HIS A C 1
ATOM 1657 O O . HIS A 1 220 ? 5.478 5.296 -9.448 1.00 90.94 220 HIS A O 1
ATOM 1663 N N . CYS A 1 221 ? 3.417 4.698 -10.081 1.00 93.62 221 CYS A N 1
ATOM 1664 C CA . CYS A 1 221 ? 3.681 3.262 -9.987 1.00 93.62 221 CYS A CA 1
ATOM 1665 C C . CYS A 1 221 ? 4.820 2.826 -10.909 1.00 93.62 221 CYS A C 1
ATOM 1667 O O . CYS A 1 221 ? 5.672 2.051 -10.489 1.00 93.62 221 CYS A O 1
ATOM 1669 N N . LEU A 1 222 ? 4.850 3.310 -12.155 1.00 94.81 222 LEU A N 1
ATOM 1670 C CA . LEU A 1 222 ? 5.915 2.955 -13.096 1.00 94.81 222 LEU A CA 1
ATOM 1671 C C . LEU A 1 222 ? 7.265 3.493 -12.626 1.00 94.81 222 LEU A C 1
ATOM 1673 O O . LEU A 1 222 ? 8.238 2.753 -12.622 1.00 94.81 222 LEU A O 1
ATOM 1677 N N . GLU A 1 223 ? 7.301 4.744 -12.172 1.00 91.94 223 GLU A N 1
ATOM 1678 C CA . GLU A 1 223 ? 8.503 5.372 -11.617 1.00 91.94 223 GLU A CA 1
ATOM 1679 C C . GLU A 1 223 ? 9.080 4.610 -10.438 1.00 91.94 223 GLU A C 1
ATOM 1681 O O . GLU A 1 223 ? 10.284 4.366 -10.381 1.00 91.94 223 GLU A O 1
ATOM 1686 N N . ALA A 1 224 ? 8.218 4.227 -9.505 1.00 92.25 224 ALA A N 1
ATOM 1687 C CA . ALA A 1 224 ? 8.656 3.617 -8.269 1.00 92.25 224 ALA A CA 1
ATOM 1688 C C . ALA A 1 224 ? 8.961 2.119 -8.411 1.00 92.25 224 ALA A C 1
ATOM 1690 O O . ALA A 1 224 ? 9.820 1.599 -7.702 1.00 92.25 224 ALA A O 1
ATOM 1691 N N . LEU A 1 225 ? 8.268 1.406 -9.305 1.00 95.69 225 LEU A N 1
ATOM 1692 C CA . LEU A 1 225 ? 8.356 -0.057 -9.397 1.00 95.69 225 LEU A CA 1
ATOM 1693 C C . LEU A 1 225 ? 9.221 -0.562 -10.541 1.00 95.69 225 LEU A C 1
ATOM 1695 O O . LEU A 1 225 ? 9.653 -1.710 -10.484 1.00 95.69 225 LEU A O 1
ATOM 1699 N N . LEU A 1 226 ? 9.447 0.225 -11.592 1.00 96.38 226 LEU A N 1
ATOM 1700 C CA . LEU A 1 226 ? 10.229 -0.242 -12.727 1.00 96.38 226 LEU A CA 1
ATOM 1701 C C . LEU A 1 226 ? 11.711 0.139 -12.547 1.00 96.38 226 LEU A C 1
ATOM 1703 O O . LEU A 1 226 ? 12.038 1.324 -12.566 1.00 96.38 226 LEU A O 1
ATOM 1707 N N . PRO A 1 227 ? 12.621 -0.842 -12.366 1.00 95.44 227 PRO A N 1
ATOM 1708 C CA . PRO A 1 227 ? 14.023 -0.573 -12.052 1.00 95.44 227 PRO A CA 1
ATOM 1709 C C . PRO A 1 227 ? 14.774 0.105 -13.201 1.00 95.44 227 PRO A C 1
ATOM 1711 O O . PRO A 1 227 ? 14.788 -0.383 -14.333 1.00 95.44 227 PRO A O 1
ATOM 1714 N N . THR A 1 228 ? 15.473 1.194 -12.891 1.00 94.06 228 THR A N 1
ATOM 1715 C CA . THR A 1 228 ? 16.395 1.878 -13.808 1.00 94.06 228 THR A CA 1
ATOM 1716 C C . THR A 1 228 ? 17.817 1.868 -13.263 1.00 94.06 228 THR A C 1
ATOM 1718 O O . THR A 1 228 ? 18.032 1.724 -12.064 1.00 94.06 228 THR A O 1
ATOM 1721 N N . ILE A 1 229 ? 18.803 2.062 -14.135 1.00 91.81 229 ILE A N 1
ATOM 1722 C CA . ILE A 1 229 ? 20.167 2.418 -13.730 1.00 91.81 229 ILE A CA 1
ATOM 1723 C C . ILE A 1 229 ? 20.556 3.739 -14.387 1.00 91.81 229 ILE A C 1
ATOM 1725 O O . ILE A 1 229 ? 20.309 3.932 -15.579 1.00 91.81 229 ILE A O 1
ATOM 1729 N N . TYR A 1 230 ? 21.146 4.644 -13.611 1.00 90.25 230 TYR A N 1
ATOM 1730 C CA . TYR A 1 230 ? 21.692 5.893 -14.127 1.00 90.25 230 TYR A CA 1
ATOM 1731 C C . TYR A 1 230 ? 23.065 5.668 -14.758 1.00 90.25 230 TYR A C 1
ATOM 1733 O O . TYR A 1 230 ? 23.902 4.941 -14.227 1.00 90.25 230 TYR A O 1
ATOM 1741 N N . THR A 1 231 ? 23.281 6.279 -15.920 1.00 86.88 231 THR A N 1
ATOM 1742 C CA . THR A 1 231 ? 24.519 6.170 -16.701 1.00 86.88 231 THR A CA 1
ATOM 1743 C C . THR A 1 231 ? 25.090 7.530 -17.091 1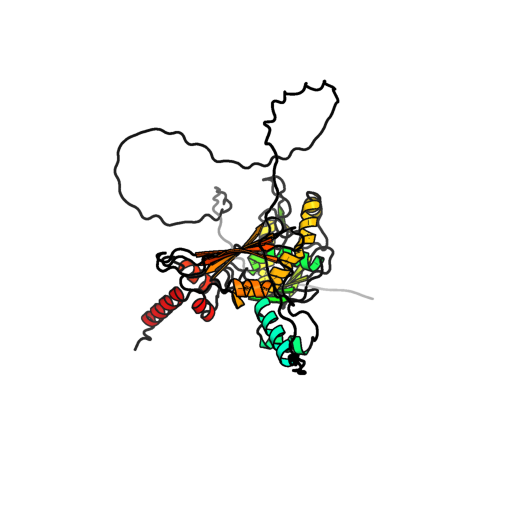.00 86.88 231 THR A C 1
ATOM 1745 O O . THR A 1 231 ? 25.850 7.618 -18.056 1.00 86.88 231 THR A O 1
ATOM 1748 N N . GLY A 1 232 ? 24.672 8.606 -16.422 1.00 83.69 232 GLY A N 1
ATOM 1749 C CA . GLY A 1 232 ? 25.272 9.920 -16.633 1.00 83.69 232 GLY A CA 1
ATOM 1750 C C . GLY A 1 232 ? 26.653 10.034 -15.984 1.00 83.69 232 GLY A C 1
ATOM 1751 O O . GLY A 1 232 ? 27.133 9.118 -15.322 1.00 83.69 232 GLY A O 1
ATOM 1752 N N . THR A 1 233 ? 27.313 11.166 -16.216 1.00 79.62 233 THR A N 1
ATOM 1753 C CA . THR A 1 233 ? 28.700 11.424 -15.784 1.00 79.62 233 THR A CA 1
ATOM 1754 C C . THR A 1 233 ? 28.818 11.967 -14.365 1.00 79.62 233 THR A C 1
ATOM 1756 O O . THR A 1 233 ? 29.920 12.036 -13.822 1.00 79.62 233 THR A O 1
ATOM 1759 N N . ASP A 1 234 ? 27.693 12.393 -13.802 1.00 70.25 234 ASP A N 1
ATOM 1760 C CA . ASP A 1 234 ? 27.625 13.074 -12.520 1.00 70.25 234 ASP A CA 1
ATOM 1761 C C . ASP A 1 234 ? 27.246 12.034 -11.453 1.00 70.25 234 ASP A C 1
ATOM 1763 O O . ASP A 1 234 ? 26.104 11.593 -11.431 1.00 70.25 234 ASP A O 1
ATOM 1767 N N . GLU A 1 235 ? 28.211 11.681 -10.594 1.00 60.94 235 GLU A N 1
ATOM 1768 C CA . GLU A 1 235 ? 28.139 10.760 -9.434 1.00 60.94 235 GLU A CA 1
ATOM 1769 C C . GLU A 1 235 ? 28.537 9.286 -9.665 1.00 60.94 235 GLU A C 1
ATOM 1771 O O . GLU A 1 235 ? 28.408 8.722 -10.752 1.00 60.94 235 GLU A O 1
ATOM 1776 N N . ASP A 1 236 ? 29.090 8.680 -8.600 1.00 58.66 236 ASP A N 1
ATOM 1777 C CA . ASP A 1 236 ? 29.323 7.236 -8.501 1.00 58.66 236 ASP A CA 1
ATOM 1778 C C . ASP A 1 236 ? 27.984 6.511 -8.697 1.00 58.66 236 ASP A C 1
ATOM 1780 O O . ASP A 1 236 ? 26.970 6.978 -8.174 1.00 58.66 236 ASP A O 1
ATOM 1784 N N . PRO A 1 237 ? 27.945 5.372 -9.408 1.00 57.47 237 PRO A N 1
ATOM 1785 C CA . PRO A 1 237 ? 26.707 4.640 -9.613 1.00 57.47 237 PRO A CA 1
ATOM 1786 C C . PRO A 1 237 ? 26.189 4.118 -8.267 1.00 57.47 237 PRO A C 1
ATOM 1788 O O . PRO A 1 237 ? 26.578 3.041 -7.805 1.00 57.47 237 PRO A O 1
ATOM 1791 N N . GLU A 1 238 ? 25.282 4.872 -7.641 1.00 64.06 238 GLU A N 1
ATOM 1792 C CA . GLU A 1 238 ? 24.323 4.307 -6.703 1.00 64.06 238 GLU A CA 1
ATOM 1793 C C . GLU A 1 238 ? 23.569 3.194 -7.449 1.00 64.06 238 GLU A C 1
ATOM 1795 O O . GLU A 1 238 ? 23.406 3.235 -8.673 1.00 64.06 238 GLU A O 1
ATOM 1800 N N . GLY A 1 239 ? 23.218 2.120 -6.738 1.00 70.56 239 GLY A N 1
ATOM 1801 C CA . GLY A 1 239 ? 22.581 0.947 -7.339 1.00 70.56 239 GLY A CA 1
ATOM 1802 C C . GLY A 1 239 ? 21.299 1.272 -8.116 1.00 70.56 239 GLY A C 1
ATOM 1803 O O . GLY A 1 239 ? 20.874 2.424 -8.169 1.00 70.56 239 GLY A O 1
ATOM 1804 N N . PRO A 1 240 ? 20.643 0.267 -8.720 1.00 76.44 240 PRO A N 1
ATOM 1805 C CA . PRO A 1 240 ? 19.420 0.501 -9.474 1.00 76.44 240 PRO A CA 1
ATOM 1806 C C . PRO A 1 240 ? 18.417 1.340 -8.671 1.00 76.44 240 PRO A C 1
ATOM 1808 O O . PRO A 1 240 ? 18.045 0.974 -7.556 1.00 76.44 240 PRO A O 1
ATOM 1811 N N . GLY A 1 241 ? 18.000 2.473 -9.237 1.00 64.56 241 GLY A N 1
ATOM 1812 C CA . GLY A 1 241 ? 16.914 3.271 -8.689 1.00 64.56 241 GLY A CA 1
ATOM 1813 C C . GLY A 1 241 ? 15.610 2.541 -8.984 1.00 64.56 241 GLY A C 1
ATOM 1814 O O . GLY A 1 241 ? 15.353 2.241 -10.154 1.00 64.56 241 GLY A O 1
ATOM 1815 N N . SER A 1 242 ? 14.822 2.257 -7.941 1.00 83.00 242 SER A N 1
ATOM 1816 C CA . SER A 1 242 ? 13.542 1.517 -7.961 1.00 83.00 242 SER A CA 1
ATOM 1817 C C . SER A 1 242 ? 13.649 0.001 -7.704 1.00 83.00 242 SER A C 1
ATOM 1819 O O . SER A 1 242 ? 14.722 -0.540 -7.438 1.00 83.00 242 SER A O 1
ATOM 1821 N N . ALA A 1 243 ? 12.502 -0.686 -7.716 1.00 92.94 243 ALA A N 1
ATOM 1822 C CA . ALA A 1 243 ? 12.351 -2.056 -7.226 1.00 92.94 243 ALA A CA 1
ATOM 1823 C C . ALA A 1 243 ? 13.179 -3.102 -8.005 1.00 92.94 243 ALA A C 1
ATOM 1825 O O . ALA A 1 243 ? 12.778 -3.610 -9.057 1.00 92.94 243 ALA A O 1
ATOM 1826 N N . VAL A 1 244 ? 14.342 -3.459 -7.455 1.00 93.50 244 VAL A N 1
ATOM 1827 C CA . VAL A 1 244 ? 15.287 -4.426 -8.035 1.00 93.50 244 VAL A CA 1
ATOM 1828 C C . VAL A 1 244 ? 14.615 -5.765 -8.333 1.00 93.50 244 VAL A C 1
ATOM 1830 O O . VAL A 1 244 ? 13.903 -6.332 -7.502 1.00 93.50 244 VAL A O 1
ATOM 1833 N N . GLY A 1 245 ? 14.866 -6.301 -9.529 1.00 95.12 245 GLY A N 1
ATOM 1834 C CA . GLY A 1 245 ? 14.323 -7.584 -9.965 1.00 95.12 245 GLY A CA 1
ATOM 1835 C C . GLY A 1 245 ? 12.864 -7.537 -10.428 1.00 95.12 245 GLY A C 1
ATOM 1836 O O . GLY A 1 245 ? 12.381 -8.541 -10.950 1.00 95.12 245 GLY A O 1
ATOM 1837 N N . VAL A 1 246 ? 12.151 -6.413 -10.303 1.00 97.56 246 VAL A N 1
ATOM 1838 C CA . VAL A 1 246 ? 10.789 -6.286 -10.846 1.00 97.56 246 VAL A CA 1
ATOM 1839 C C . VAL A 1 246 ? 10.832 -6.212 -12.371 1.00 97.56 246 VAL A C 1
ATOM 1841 O O . VAL A 1 246 ? 11.675 -5.532 -12.960 1.00 97.56 246 VAL A O 1
ATOM 1844 N N . ARG A 1 247 ? 9.925 -6.944 -13.022 1.00 97.56 247 ARG A N 1
ATOM 1845 C CA . ARG A 1 247 ? 9.815 -7.071 -14.478 1.00 97.56 247 ARG A CA 1
ATOM 1846 C C . ARG A 1 247 ? 8.435 -6.718 -14.972 1.00 97.56 247 ARG A C 1
ATOM 1848 O O . ARG A 1 247 ? 7.437 -7.155 -14.400 1.00 97.56 247 ARG A O 1
ATOM 1855 N N . LEU A 1 248 ? 8.402 -6.010 -16.093 1.00 97.56 248 LEU A N 1
ATOM 1856 C CA . LEU A 1 248 ? 7.181 -5.792 -16.843 1.00 97.56 248 LEU A CA 1
ATOM 1857 C C . LEU A 1 248 ? 6.843 -7.076 -17.606 1.00 97.56 248 LEU A C 1
ATOM 1859 O O . LEU A 1 248 ? 7.628 -7.542 -18.428 1.00 97.56 248 LEU A O 1
ATOM 1863 N N . ARG A 1 249 ? 5.678 -7.663 -17.331 1.00 97.12 249 ARG A N 1
ATOM 1864 C CA . ARG A 1 249 ? 5.194 -8.870 -18.023 1.00 97.12 249 ARG A CA 1
ATOM 1865 C C . ARG A 1 249 ? 4.204 -8.548 -19.136 1.00 97.12 249 ARG A C 1
ATOM 1867 O O . ARG A 1 249 ? 4.111 -9.302 -20.097 1.00 97.12 249 ARG A O 1
ATOM 1874 N N . GLY A 1 250 ? 3.496 -7.430 -19.023 1.00 97.12 250 GLY A N 1
ATOM 1875 C CA . GLY A 1 250 ? 2.564 -6.968 -20.042 1.00 97.12 250 GLY A CA 1
ATOM 1876 C C . GLY A 1 250 ? 1.613 -5.904 -19.516 1.00 97.12 250 GLY A C 1
ATOM 1877 O O . GLY A 1 250 ? 1.623 -5.574 -18.329 1.00 97.12 250 GLY A O 1
ATOM 1878 N N . ILE A 1 251 ? 0.789 -5.391 -20.423 1.00 98.06 251 ILE A N 1
ATOM 1879 C CA . ILE A 1 251 ? -0.358 -4.537 -20.121 1.00 98.06 251 ILE A CA 1
ATOM 1880 C C . ILE A 1 251 ? -1.540 -5.098 -20.909 1.00 98.06 251 ILE A C 1
ATOM 1882 O O . ILE A 1 251 ? -1.442 -5.232 -22.131 1.00 98.06 251 ILE A O 1
ATOM 1886 N N . ASP A 1 252 ? -2.645 -5.381 -20.232 1.00 97.44 252 ASP A N 1
ATOM 1887 C CA . ASP A 1 252 ? -3.900 -5.773 -20.868 1.00 97.44 252 ASP A CA 1
ATOM 1888 C C . ASP A 1 252 ? -5.110 -5.060 -20.232 1.00 97.44 252 ASP A C 1
ATOM 1890 O O . ASP A 1 252 ? -4.969 -3.990 -19.630 1.00 97.44 252 ASP A O 1
ATOM 1894 N N . ALA A 1 253 ? -6.311 -5.603 -20.444 1.00 96.00 253 ALA A N 1
ATOM 1895 C CA . ALA A 1 253 ? -7.556 -5.054 -19.917 1.00 96.00 253 ALA A CA 1
ATOM 1896 C C . ALA A 1 253 ? -7.671 -5.143 -18.382 1.00 96.00 253 ALA A C 1
ATOM 1898 O O . ALA A 1 253 ? -8.359 -4.312 -17.788 1.00 96.00 253 ALA A O 1
ATOM 1899 N N . ASP A 1 254 ? -6.999 -6.106 -17.749 1.00 95.94 254 ASP A N 1
ATOM 1900 C CA . ASP A 1 254 ? -6.981 -6.299 -16.298 1.00 95.94 254 ASP A CA 1
ATOM 1901 C C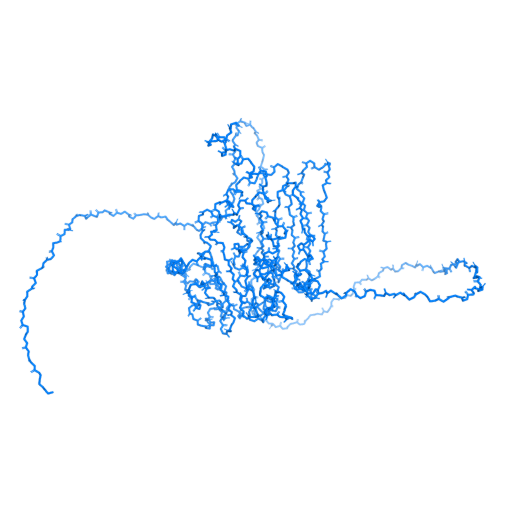 . ASP A 1 254 ? -5.959 -5.375 -15.612 1.00 95.94 254 ASP A C 1
ATOM 1903 O O . ASP A 1 254 ? -6.118 -5.037 -14.434 1.00 95.94 254 ASP A O 1
ATOM 1907 N N . GLY A 1 255 ? -4.929 -4.924 -16.339 1.00 97.50 255 GLY A N 1
ATOM 1908 C CA . GLY A 1 255 ? -4.041 -3.844 -15.907 1.00 97.50 255 GLY A CA 1
ATOM 1909 C C . GLY A 1 255 ? -2.573 -4.037 -16.281 1.00 97.50 255 GLY A C 1
ATOM 1910 O O . GLY A 1 255 ? -2.237 -4.574 -17.333 1.00 97.50 255 GLY A O 1
ATOM 1911 N N . LEU A 1 256 ? -1.678 -3.545 -15.418 1.00 98.12 256 LEU A N 1
ATOM 1912 C CA . LEU A 1 256 ? -0.227 -3.699 -15.553 1.00 98.12 256 LEU A CA 1
ATOM 1913 C C . LEU A 1 256 ? 0.228 -4.972 -14.834 1.00 98.12 256 LEU A C 1
ATOM 1915 O O . LEU A 1 256 ? 0.082 -5.077 -13.613 1.00 98.12 256 LEU A O 1
ATOM 1919 N N . HIS A 1 257 ? 0.835 -5.912 -15.556 1.00 98.31 257 HIS A N 1
ATOM 1920 C CA . HIS A 1 257 ? 1.351 -7.150 -14.970 1.00 98.31 257 HIS A CA 1
ATOM 1921 C C . HIS A 1 257 ? 2.835 -7.024 -14.661 1.00 98.31 257 HIS A C 1
ATOM 1923 O O . HIS A 1 257 ? 3.660 -6.771 -15.544 1.00 98.31 257 HIS A O 1
ATOM 1929 N N . LEU A 1 258 ? 3.169 -7.271 -13.401 1.00 98.44 258 LEU A N 1
ATOM 1930 C CA . LEU A 1 258 ? 4.524 -7.281 -12.882 1.00 98.44 258 LEU A CA 1
ATOM 1931 C C . LEU A 1 258 ? 4.901 -8.691 -12.439 1.00 98.44 258 LEU A C 1
ATOM 1933 O O . LEU A 1 258 ? 4.058 -9.454 -11.962 1.00 98.44 258 LEU A O 1
ATOM 1937 N N . GLY A 1 259 ? 6.178 -9.028 -12.569 1.00 98.00 259 GLY A N 1
ATOM 1938 C CA . GLY A 1 259 ? 6.745 -10.249 -12.012 1.00 98.00 259 GLY A CA 1
ATOM 1939 C C . GLY A 1 259 ? 8.091 -9.999 -11.356 1.00 98.00 259 GLY A C 1
ATOM 1940 O O . GLY A 1 259 ? 8.671 -8.928 -11.509 1.00 98.00 259 GLY A O 1
ATOM 1941 N N . LEU A 1 260 ? 8.593 -11.005 -10.649 1.00 97.38 260 LEU A N 1
ATOM 1942 C CA . LEU A 1 260 ? 9.949 -10.998 -10.108 1.00 97.38 260 LEU A CA 1
ATOM 1943 C C . LEU A 1 260 ? 10.857 -11.830 -11.022 1.00 97.38 260 LEU A C 1
ATOM 1945 O O . LEU A 1 260 ? 10.467 -12.919 -11.458 1.00 97.38 260 LEU A O 1
ATOM 1949 N N . ALA A 1 261 ? 12.033 -11.293 -11.342 1.00 96.88 261 ALA A N 1
ATOM 1950 C CA . ALA A 1 261 ? 13.034 -11.922 -12.195 1.00 96.88 261 ALA A CA 1
ATOM 1951 C C . ALA A 1 261 ? 13.311 -13.366 -11.758 1.00 96.88 261 ALA A C 1
ATOM 1953 O O . ALA A 1 261 ? 13.396 -13.644 -10.565 1.00 96.88 261 ALA A O 1
ATOM 1954 N N . ASP A 1 262 ? 13.420 -14.269 -12.734 1.00 94.25 262 ASP A N 1
ATOM 1955 C CA . ASP A 1 262 ? 13.745 -15.689 -12.526 1.00 94.25 262 ASP A CA 1
ATOM 1956 C C . ASP A 1 262 ? 12.766 -16.470 -11.614 1.00 94.25 262 ASP A C 1
ATOM 1958 O O . ASP A 1 262 ? 13.092 -17.542 -11.108 1.00 94.25 262 ASP A O 1
ATOM 1962 N N . THR A 1 263 ? 11.531 -15.976 -11.436 1.00 95.62 263 THR A N 1
ATOM 1963 C CA . THR A 1 263 ? 10.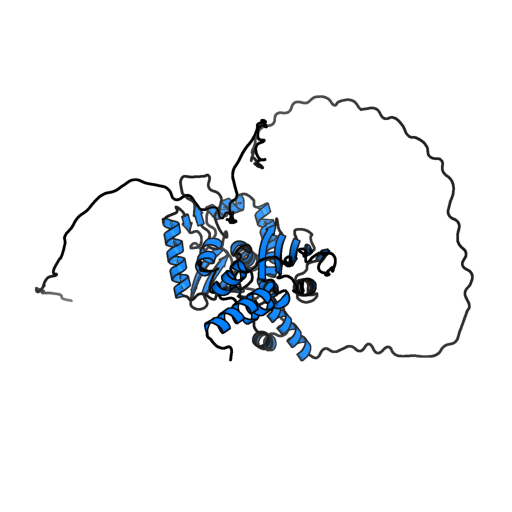470 -16.644 -10.656 1.00 95.62 263 THR A CA 1
ATOM 1964 C C . THR A 1 263 ? 9.105 -16.593 -11.359 1.00 95.62 263 THR A C 1
ATOM 1966 O O . THR A 1 263 ? 8.919 -15.890 -12.355 1.00 95.62 263 THR A O 1
ATOM 1969 N N . ASN A 1 264 ? 8.119 -17.300 -10.795 1.00 95.69 264 ASN A N 1
ATOM 1970 C CA . ASN A 1 264 ? 6.712 -17.259 -11.221 1.00 95.69 264 ASN A CA 1
ATOM 1971 C C . ASN A 1 264 ? 5.849 -16.270 -10.410 1.00 95.69 264 ASN A C 1
ATOM 1973 O O . ASN A 1 264 ? 4.625 -16.265 -10.558 1.00 95.69 264 ASN A O 1
ATOM 1977 N N . ALA A 1 265 ? 6.455 -15.470 -9.527 1.00 97.69 265 ALA A N 1
ATOM 1978 C CA . ALA A 1 265 ? 5.727 -14.481 -8.740 1.00 97.69 265 ALA A CA 1
ATOM 1979 C C . ALA A 1 265 ? 5.112 -13.413 -9.649 1.00 97.69 265 ALA A C 1
ATOM 1981 O O . ALA A 1 265 ? 5.747 -12.955 -10.605 1.00 97.69 265 ALA A O 1
ATOM 1982 N N . ARG A 1 266 ? 3.879 -13.010 -9.337 1.00 97.38 266 ARG A N 1
ATOM 1983 C CA . ARG A 1 266 ? 3.085 -12.104 -10.170 1.00 97.38 266 ARG A CA 1
ATOM 1984 C C . ARG A 1 266 ? 2.189 -11.183 -9.352 1.00 97.38 266 ARG A C 1
ATOM 1986 O O . ARG A 1 266 ? 1.535 -11.594 -8.391 1.00 97.38 266 ARG A O 1
ATOM 1993 N N . VAL A 1 267 ? 2.143 -9.927 -9.772 1.00 98.62 267 VAL A N 1
ATOM 1994 C CA . VAL A 1 267 ? 1.232 -8.903 -9.258 1.00 98.62 267 VAL A CA 1
ATOM 1995 C C . VAL A 1 267 ? 0.576 -8.211 -10.446 1.00 98.62 267 VAL A C 1
ATOM 1997 O O . VAL A 1 267 ? 1.211 -7.999 -11.476 1.00 98.62 267 VAL A O 1
ATOM 2000 N N . THR A 1 268 ? -0.699 -7.859 -10.326 1.00 98.69 268 THR A N 1
ATOM 2001 C CA . THR A 1 268 ? -1.387 -7.013 -11.311 1.00 98.69 268 THR A CA 1
ATOM 2002 C C . THR A 1 268 ? -1.839 -5.724 -10.657 1.00 98.69 268 THR A C 1
ATOM 2004 O O . THR A 1 268 ? -2.559 -5.765 -9.661 1.00 98.69 268 THR A O 1
ATOM 2007 N N . LEU A 1 269 ? -1.413 -4.589 -11.209 1.00 98.12 269 LEU A N 1
ATOM 2008 C CA . LEU A 1 269 ? -1.899 -3.273 -10.810 1.00 98.12 269 LEU A CA 1
ATOM 2009 C C . LEU A 1 269 ? -3.095 -2.904 -11.694 1.00 98.12 269 LEU A C 1
ATOM 2011 O O . LEU A 1 269 ? -2.938 -2.611 -12.880 1.00 98.12 269 LEU A O 1
ATOM 2015 N N . ALA A 1 270 ? -4.286 -2.949 -11.105 1.00 97.19 270 ALA A N 1
ATOM 2016 C CA . ALA A 1 270 ? -5.560 -2.658 -11.754 1.00 97.19 270 ALA A CA 1
ATOM 2017 C C . ALA A 1 270 ? -6.035 -1.229 -11.432 1.00 97.19 270 ALA A C 1
ATOM 2019 O O . ALA A 1 270 ? -5.490 -0.568 -10.548 1.00 97.19 270 ALA A O 1
ATOM 2020 N N . GLY A 1 271 ? -7.080 -0.759 -12.118 1.00 92.94 271 GLY A N 1
ATOM 2021 C CA . GLY A 1 271 ? -7.699 0.556 -11.899 1.00 92.94 271 GLY A CA 1
ATOM 2022 C C . GLY A 1 271 ? -7.555 1.476 -13.115 1.00 92.94 271 GLY A C 1
ATOM 2023 O O . GLY A 1 271 ? -8.566 1.772 -13.754 1.00 92.94 271 GLY A O 1
ATOM 2024 N N . PRO A 1 272 ? -6.331 1.900 -13.484 1.00 93.81 272 PRO A N 1
ATOM 2025 C CA . PRO A 1 272 ? -6.091 2.616 -14.733 1.00 93.81 272 PRO A CA 1
ATOM 2026 C C . PRO A 1 272 ? -6.421 1.760 -15.962 1.00 93.81 272 PRO A C 1
ATOM 2028 O O . PRO A 1 272 ? -6.217 0.546 -15.964 1.00 93.81 272 PRO A O 1
ATOM 2031 N N . SER A 1 273 ? -6.909 2.401 -17.028 1.00 94.88 273 SER A N 1
ATOM 2032 C CA . SER A 1 273 ? -7.219 1.705 -18.286 1.00 94.88 273 SER A CA 1
ATOM 2033 C C . SER A 1 273 ? -5.957 1.216 -19.009 1.00 94.88 273 SER A C 1
ATOM 2035 O O . SER A 1 273 ? -4.879 1.791 -18.850 1.00 94.88 273 SER A O 1
ATOM 2037 N N . GLN A 1 274 ? -6.098 0.216 -19.888 1.00 96.62 274 GLN A N 1
ATOM 2038 C CA . GLN A 1 274 ? -5.007 -0.254 -20.753 1.00 96.62 274 GLN A CA 1
ATOM 2039 C C . GLN A 1 274 ? -4.353 0.894 -21.545 1.00 96.62 274 GLN A C 1
ATOM 2041 O O . GLN A 1 274 ? -3.125 0.964 -21.653 1.00 96.62 274 GLN A O 1
ATOM 2046 N N . ALA A 1 275 ? -5.164 1.818 -22.074 1.00 96.69 275 ALA A N 1
ATOM 2047 C CA . ALA A 1 275 ? -4.678 2.992 -22.795 1.00 96.69 275 ALA A CA 1
ATOM 2048 C C . ALA A 1 275 ? -3.854 3.912 -21.882 1.00 96.69 275 ALA A C 1
ATOM 2050 O O . ALA A 1 275 ? -2.766 4.337 -22.264 1.00 96.69 275 ALA A O 1
ATOM 2051 N N . GLU A 1 276 ? -4.324 4.160 -20.657 1.00 95.38 276 GLU A N 1
ATOM 2052 C CA . GLU A 1 276 ? -3.601 4.973 -19.677 1.00 95.38 276 GLU A CA 1
ATOM 2053 C C . GLU A 1 276 ? -2.252 4.350 -19.302 1.00 95.38 276 GLU A C 1
ATOM 2055 O O . GLU A 1 276 ? -1.236 5.043 -19.344 1.00 95.38 276 GLU A O 1
ATOM 2060 N N . TRP A 1 277 ? -2.212 3.049 -18.999 1.00 97.12 277 TRP A N 1
ATOM 2061 C CA . TRP A 1 277 ? -0.961 2.343 -18.710 1.00 97.12 277 TRP A CA 1
ATOM 2062 C C . TRP A 1 277 ? 0.019 2.403 -19.878 1.00 97.12 277 TRP A C 1
ATOM 2064 O O . TRP A 1 277 ? 1.204 2.668 -19.680 1.00 97.12 277 TRP A O 1
ATOM 2074 N N . THR A 1 278 ? -0.477 2.203 -21.099 1.00 97.56 278 THR A N 1
ATOM 2075 C CA . THR A 1 278 ? 0.346 2.253 -22.312 1.00 97.56 278 THR A CA 1
ATOM 2076 C C . THR A 1 278 ? 0.949 3.645 -22.506 1.00 97.56 278 THR A C 1
ATOM 2078 O O . THR A 1 278 ? 2.152 3.771 -22.740 1.00 97.56 278 THR A O 1
ATOM 2081 N N . THR A 1 279 ? 0.146 4.702 -22.348 1.00 96.88 279 THR A N 1
ATOM 2082 C CA . THR A 1 279 ? 0.623 6.089 -22.414 1.00 96.88 279 THR A CA 1
ATOM 2083 C C . THR A 1 279 ? 1.620 6.399 -21.298 1.00 96.88 279 THR A C 1
ATOM 2085 O O . THR A 1 279 ? 2.672 6.981 -21.562 1.00 96.88 279 THR A O 1
ATOM 2088 N N . ALA A 1 280 ? 1.337 5.994 -20.060 1.00 95.88 280 ALA A N 1
ATOM 2089 C CA . ALA A 1 280 ? 2.224 6.230 -18.926 1.00 95.88 280 ALA A CA 1
ATOM 2090 C C . ALA A 1 280 ? 3.579 5.520 -19.106 1.00 95.88 280 ALA A C 1
ATOM 2092 O O . ALA A 1 280 ? 4.621 6.135 -18.876 1.00 95.88 280 ALA A O 1
ATOM 2093 N N . LEU A 1 281 ? 3.585 4.276 -19.601 1.00 97.69 281 LEU A N 1
ATOM 2094 C CA . LEU A 1 281 ? 4.808 3.527 -19.903 1.00 97.69 281 LEU A CA 1
ATOM 2095 C C . LEU A 1 281 ? 5.608 4.164 -21.041 1.00 97.69 281 LEU A C 1
ATOM 2097 O O . LEU A 1 281 ? 6.832 4.266 -20.944 1.00 97.69 281 LEU A O 1
ATOM 2101 N N . ALA A 1 282 ? 4.941 4.612 -22.107 1.00 97.44 282 ALA A N 1
ATOM 2102 C CA . ALA A 1 282 ? 5.600 5.316 -23.203 1.00 97.44 282 ALA A CA 1
ATOM 2103 C C . ALA A 1 282 ? 6.290 6.600 -22.709 1.00 97.44 282 ALA A C 1
ATOM 2105 O O . ALA A 1 282 ? 7.459 6.828 -23.025 1.00 97.44 282 ALA A O 1
ATOM 2106 N N . ASN A 1 283 ? 5.607 7.383 -21.869 1.00 96.31 283 ASN A N 1
ATOM 2107 C CA . ASN A 1 283 ? 6.163 8.593 -21.263 1.00 96.31 283 ASN A CA 1
ATOM 2108 C C . ASN A 1 283 ? 7.337 8.274 -20.330 1.00 96.31 283 ASN A C 1
ATOM 2110 O O . ASN A 1 283 ? 8.367 8.940 -20.394 1.00 96.31 283 ASN A O 1
ATOM 2114 N N . HIS A 1 284 ? 7.220 7.235 -19.500 1.00 95.69 284 HIS A N 1
ATOM 2115 C CA . HIS A 1 284 ? 8.302 6.812 -18.613 1.00 95.69 284 HIS A CA 1
ATOM 2116 C C . HIS A 1 284 ? 9.556 6.414 -19.409 1.00 95.69 284 HIS A C 1
ATOM 2118 O O . HIS A 1 284 ? 10.649 6.904 -19.130 1.00 95.69 284 HIS A O 1
ATOM 2124 N N . ARG A 1 285 ? 9.390 5.628 -20.483 1.00 96.31 285 ARG A N 1
ATOM 2125 C CA . ARG A 1 285 ? 10.482 5.270 -21.406 1.00 96.31 285 ARG A CA 1
ATOM 2126 C C . ARG A 1 285 ? 11.121 6.492 -22.068 1.00 96.31 285 ARG A C 1
ATOM 2128 O O . ARG A 1 285 ? 12.339 6.507 -22.237 1.00 96.31 285 ARG A O 1
ATOM 2135 N N . ALA A 1 286 ? 10.329 7.490 -22.463 1.00 96.06 286 ALA A N 1
ATOM 2136 C CA . ALA A 1 286 ? 10.851 8.730 -23.038 1.00 96.06 286 ALA A CA 1
ATOM 2137 C C . ALA A 1 286 ? 11.739 9.474 -22.031 1.00 96.06 286 ALA A C 1
ATOM 2139 O O . ALA A 1 286 ? 12.893 9.764 -22.341 1.00 96.06 286 ALA A O 1
ATOM 2140 N N . ARG A 1 287 ? 11.265 9.651 -20.791 1.00 93.69 287 ARG A N 1
ATOM 2141 C CA . ARG A 1 287 ? 12.060 10.292 -19.735 1.00 93.69 287 ARG A CA 1
ATOM 2142 C C . ARG A 1 287 ? 13.347 9.545 -19.418 1.00 93.69 287 ARG A C 1
ATOM 2144 O O . ARG A 1 287 ? 14.363 10.189 -19.183 1.00 93.69 287 ARG A O 1
ATOM 2151 N N . CYS A 1 288 ? 13.330 8.209 -19.426 1.00 93.62 288 CYS A N 1
ATOM 2152 C CA . CYS A 1 288 ? 14.553 7.440 -19.207 1.00 93.62 288 CYS A CA 1
ATOM 2153 C C . CYS A 1 288 ? 15.641 7.812 -20.224 1.00 93.62 288 CYS A C 1
ATOM 2155 O O . CYS A 1 288 ? 16.782 8.057 -19.845 1.00 93.62 288 CYS A O 1
ATOM 2157 N N . ARG A 1 289 ? 15.270 7.943 -21.505 1.00 92.69 289 ARG A N 1
ATOM 2158 C CA . ARG A 1 289 ? 16.201 8.347 -22.572 1.00 92.69 289 ARG A CA 1
ATOM 2159 C C . ARG A 1 289 ? 16.726 9.769 -22.380 1.00 92.69 289 ARG A C 1
ATOM 2161 O O . ARG A 1 289 ? 17.894 10.015 -22.647 1.00 92.69 289 ARG A O 1
ATOM 2168 N N . GLU A 1 290 ? 15.873 10.681 -21.922 1.00 93.38 290 GLU A N 1
ATOM 2169 C CA . GLU A 1 290 ? 16.228 12.086 -21.680 1.00 93.38 290 GLU A CA 1
ATOM 2170 C C . GLU A 1 290 ? 17.107 12.275 -20.435 1.00 93.38 290 GLU A C 1
ATOM 2172 O O . GLU A 1 290 ? 17.874 13.228 -20.370 1.00 93.38 290 GLU A O 1
ATOM 2177 N N . SER A 1 291 ? 17.014 11.365 -19.460 1.00 90.50 291 SER A N 1
ATOM 2178 C CA . SER A 1 291 ? 17.644 11.495 -18.136 1.00 90.50 291 SER A CA 1
ATOM 2179 C C . SER A 1 291 ? 18.831 10.549 -17.916 1.00 90.50 291 SER A C 1
ATOM 2181 O O . SER A 1 291 ? 19.195 10.286 -16.775 1.00 90.50 291 SER A O 1
ATOM 2183 N N . HIS A 1 292 ? 19.422 10.004 -18.985 1.00 91.00 292 HIS A N 1
ATOM 2184 C CA . HIS A 1 292 ? 20.512 9.019 -18.904 1.00 91.00 292 HIS A CA 1
ATOM 2185 C C . HIS A 1 292 ? 20.179 7.801 -18.019 1.00 91.00 292 HIS A C 1
ATOM 2187 O O . HIS A 1 292 ? 21.030 7.307 -17.284 1.00 91.00 292 HIS A O 1
ATOM 2193 N N . LEU A 1 293 ? 18.935 7.317 -18.081 1.00 92.00 293 LEU A N 1
ATOM 2194 C CA . LEU A 1 293 ? 18.490 6.115 -17.377 1.00 92.00 293 LEU A CA 1
ATOM 2195 C C . LEU A 1 293 ? 18.313 4.960 -18.364 1.00 92.00 293 LEU A C 1
ATOM 2197 O O . LEU A 1 293 ? 17.669 5.106 -19.406 1.00 92.00 293 LEU A O 1
ATOM 2201 N N . ILE A 1 294 ? 18.814 3.783 -18.000 1.00 92.94 294 ILE A N 1
ATOM 2202 C CA . ILE A 1 294 ? 18.582 2.542 -18.741 1.00 92.94 294 ILE A CA 1
ATOM 2203 C C . ILE A 1 294 ? 17.502 1.717 -18.024 1.00 92.94 294 ILE A C 1
ATOM 2205 O O . ILE A 1 294 ? 17.688 1.361 -16.858 1.00 92.94 294 ILE A O 1
ATOM 2209 N N . PRO A 1 295 ? 16.391 1.382 -18.707 1.00 95.06 295 PRO A N 1
ATOM 2210 C CA . PRO A 1 295 ? 15.399 0.426 -18.222 1.00 95.06 295 PRO A CA 1
ATOM 2211 C C . PRO A 1 295 ? 15.973 -0.970 -17.960 1.00 95.06 295 PRO A C 1
ATOM 2213 O O . PRO A 1 295 ? 16.615 -1.544 -18.839 1.00 95.06 295 PRO A O 1
ATOM 2216 N N . LEU A 1 296 ? 15.673 -1.559 -16.800 1.00 95.19 296 LEU A N 1
ATOM 2217 C CA . LEU A 1 296 ? 16.081 -2.930 -16.442 1.00 95.19 296 LEU A CA 1
ATOM 2218 C C . LEU A 1 296 ? 14.909 -3.929 -16.422 1.00 95.19 296 LEU A C 1
ATOM 2220 O O . LEU A 1 296 ? 15.107 -5.132 -16.264 1.00 95.19 296 LEU A O 1
ATOM 2224 N N . TRP A 1 297 ? 13.674 -3.452 -16.598 1.00 95.81 297 TRP A N 1
ATOM 2225 C CA . TRP A 1 297 ? 12.457 -4.264 -16.466 1.00 95.81 297 TRP A CA 1
ATOM 2226 C C . TRP A 1 297 ? 12.076 -5.088 -17.700 1.00 95.81 297 TRP A C 1
ATOM 2228 O O . TRP A 1 297 ? 11.181 -5.927 -17.596 1.00 95.81 297 TRP A O 1
ATOM 2238 N N . ASP A 1 298 ? 12.703 -4.841 -18.854 1.00 91.38 298 ASP A N 1
ATOM 2239 C CA . ASP A 1 298 ? 12.371 -5.515 -20.119 1.00 91.38 298 ASP A CA 1
ATOM 2240 C C . ASP A 1 298 ? 13.051 -6.895 -20.248 1.00 91.38 298 ASP A C 1
ATOM 2242 O O . ASP A 1 298 ? 12.598 -7.748 -21.010 1.00 91.38 298 ASP A O 1
ATOM 2246 N N . THR A 1 299 ? 14.133 -7.147 -19.504 1.00 87.50 299 THR A N 1
ATOM 2247 C CA . THR A 1 299 ? 14.864 -8.423 -19.548 1.00 87.50 299 THR A CA 1
ATOM 2248 C C . THR A 1 299 ? 14.304 -9.425 -18.538 1.00 87.50 299 THR A C 1
ATOM 2250 O O . THR A 1 299 ? 14.125 -9.058 -17.385 1.00 87.50 299 THR A O 1
ATOM 2253 N N . PRO A 1 300 ? 14.074 -10.703 -18.885 1.00 86.44 300 PRO A N 1
ATOM 2254 C CA . PRO A 1 300 ? 13.358 -11.640 -18.009 1.00 86.44 300 PRO A CA 1
ATOM 2255 C C . PRO A 1 300 ? 14.084 -11.996 -16.701 1.00 86.44 300 PRO A C 1
ATOM 2257 O O . PRO A 1 300 ? 13.413 -12.231 -15.695 1.00 86.44 300 PRO A O 1
ATOM 2260 N N . GLY A 1 301 ? 15.418 -12.038 -16.718 1.00 93.06 301 GLY A N 1
ATOM 2261 C CA . GLY A 1 301 ? 16.255 -12.335 -15.553 1.00 93.06 301 GLY A CA 1
ATOM 2262 C C . GLY A 1 301 ? 16.924 -11.091 -14.982 1.00 93.06 301 GLY A C 1
ATOM 2263 O O . GLY A 1 301 ? 16.753 -9.986 -15.510 1.00 93.06 301 GLY A O 1
ATOM 2264 N N . LEU A 1 302 ? 17.693 -11.261 -13.906 1.00 94.38 302 LEU A N 1
ATOM 2265 C CA . LEU A 1 302 ? 18.494 -10.174 -13.333 1.00 94.38 302 LEU A CA 1
ATOM 2266 C C . LEU A 1 302 ? 19.503 -9.622 -14.351 1.00 94.38 302 LEU A C 1
ATOM 2268 O O . LEU A 1 302 ? 20.164 -10.371 -15.074 1.00 94.38 302 LEU A O 1
ATOM 2272 N N . SER A 1 303 ? 19.639 -8.302 -14.405 1.00 92.56 303 SER A N 1
ATOM 2273 C CA . SER A 1 303 ? 20.701 -7.637 -15.156 1.00 92.56 303 SER A CA 1
ATOM 2274 C C . SER A 1 303 ? 22.021 -7.669 -14.375 1.00 92.56 303 SER A C 1
ATOM 2276 O O . SER A 1 303 ? 22.058 -7.953 -13.177 1.00 92.56 303 SER A O 1
ATOM 2278 N N . GLU A 1 304 ? 23.131 -7.382 -15.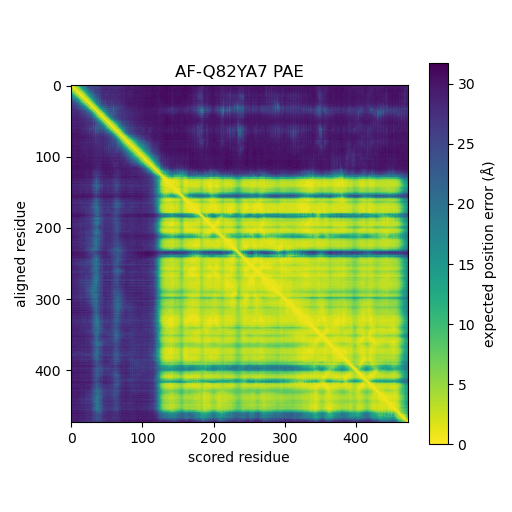053 1.00 91.81 304 GLU A N 1
ATOM 2279 C CA . GLU A 1 304 ? 24.446 -7.328 -14.408 1.00 91.81 304 GLU A CA 1
ATOM 2280 C C . GLU A 1 304 ? 24.554 -6.234 -13.324 1.00 91.81 304 GLU A C 1
ATOM 2282 O O . GLU A 1 304 ? 25.075 -6.529 -12.247 1.00 91.81 304 GLU A O 1
ATOM 2287 N N . PRO A 1 305 ? 24.030 -5.006 -13.526 1.00 90.75 305 PRO A N 1
ATOM 2288 C CA . PRO A 1 305 ? 23.965 -4.009 -12.458 1.00 90.75 305 PRO A CA 1
ATOM 2289 C C . PRO A 1 305 ? 23.154 -4.468 -11.242 1.00 90.75 305 PRO A C 1
ATOM 2291 O O . PRO A 1 305 ? 23.582 -4.246 -10.113 1.00 90.75 305 PRO A O 1
ATOM 2294 N N . GLU A 1 306 ? 22.017 -5.140 -11.451 1.00 93.62 306 GLU A N 1
ATOM 2295 C CA . GLU A 1 306 ? 21.203 -5.658 -10.344 1.00 93.62 306 GLU A CA 1
ATOM 2296 C C . GLU A 1 306 ? 21.928 -6.763 -9.575 1.00 93.62 306 GLU A C 1
ATOM 2298 O O . GLU A 1 306 ? 21.928 -6.729 -8.349 1.00 93.62 306 GLU A O 1
ATOM 2303 N N . ARG A 1 307 ? 22.590 -7.706 -10.262 1.00 93.38 307 ARG A N 1
ATOM 2304 C CA . ARG A 1 307 ? 23.406 -8.734 -9.594 1.00 93.38 307 ARG A CA 1
ATOM 2305 C C . ARG A 1 307 ? 24.485 -8.107 -8.726 1.00 93.38 307 ARG A C 1
ATOM 2307 O O . ARG A 1 307 ? 24.543 -8.394 -7.541 1.00 93.38 307 ARG A O 1
ATOM 2314 N N . ARG A 1 308 ? 25.264 -7.178 -9.286 1.00 92.12 308 ARG A N 1
ATOM 2315 C CA . ARG A 1 308 ? 26.317 -6.474 -8.544 1.00 92.12 308 ARG A CA 1
ATOM 2316 C C . ARG A 1 308 ? 25.777 -5.736 -7.321 1.00 92.12 308 ARG A C 1
ATOM 2318 O O . ARG A 1 308 ? 26.427 -5.725 -6.283 1.00 92.12 308 ARG A O 1
ATOM 2325 N N . TYR A 1 309 ? 24.605 -5.118 -7.444 1.00 90.88 309 TYR A N 1
ATOM 2326 C CA . TYR A 1 309 ? 23.955 -4.430 -6.333 1.00 90.88 309 TYR A CA 1
ATOM 2327 C C . TYR A 1 309 ? 23.518 -5.395 -5.222 1.00 90.88 309 TYR A C 1
ATOM 2329 O O . TYR A 1 309 ? 23.737 -5.118 -4.043 1.00 90.88 309 TYR A O 1
ATOM 2337 N N . LEU A 1 310 ? 22.956 -6.548 -5.591 1.00 91.62 310 LEU A N 1
ATOM 2338 C CA . LEU A 1 310 ? 22.585 -7.597 -4.641 1.00 91.62 310 LEU A CA 1
ATOM 2339 C C . LEU A 1 310 ? 23.821 -8.246 -3.988 1.00 91.62 310 LEU A C 1
ATOM 2341 O O . LEU A 1 310 ? 23.830 -8.488 -2.784 1.00 91.62 310 LEU A O 1
ATOM 2345 N N . ASP A 1 311 ? 24.891 -8.454 -4.752 1.00 93.12 311 ASP A N 1
ATOM 2346 C CA . ASP A 1 311 ? 26.158 -9.018 -4.270 1.00 93.12 311 ASP A CA 1
ATOM 2347 C C . ASP A 1 311 ? 26.951 -8.042 -3.382 1.00 93.12 311 ASP A C 1
ATOM 2349 O O . ASP A 1 311 ? 27.866 -8.455 -2.668 1.00 93.12 311 ASP A O 1
ATOM 2353 N N . GLY A 1 312 ? 26.605 -6.749 -3.402 1.00 92.69 312 GLY A N 1
ATOM 2354 C CA . GLY A 1 312 ? 27.224 -5.726 -2.559 1.00 92.69 312 GLY A CA 1
ATOM 2355 C C . GLY A 1 312 ? 26.894 -5.869 -1.069 1.00 92.69 312 GLY A C 1
ATOM 2356 O O . GLY A 1 312 ? 27.718 -5.503 -0.231 1.00 92.69 312 GLY A O 1
ATOM 2357 N N . ASP A 1 313 ? 25.723 -6.425 -0.735 1.00 92.06 313 ASP A N 1
ATOM 2358 C CA . ASP A 1 313 ? 25.315 -6.720 0.647 1.00 92.06 313 ASP A CA 1
ATOM 2359 C C . ASP A 1 313 ? 24.385 -7.952 0.719 1.00 92.06 313 ASP A C 1
ATOM 2361 O O . ASP A 1 313 ? 23.179 -7.844 0.974 1.00 92.06 313 ASP A O 1
ATOM 2365 N N . PRO A 1 314 ? 24.918 -9.163 0.474 1.00 92.62 314 PRO A N 1
ATOM 2366 C CA . PRO A 1 314 ? 24.102 -10.372 0.381 1.00 92.62 314 PRO A CA 1
ATOM 2367 C C . PRO A 1 314 ? 23.419 -10.728 1.708 1.00 92.62 314 PRO A C 1
ATOM 2369 O O . PRO A 1 314 ? 22.361 -11.360 1.701 1.00 92.62 314 PRO A O 1
ATOM 2372 N N . ALA A 1 315 ? 23.999 -10.330 2.846 1.00 94.19 315 ALA A N 1
ATOM 2373 C CA . ALA A 1 315 ? 23.409 -10.556 4.161 1.00 94.19 315 ALA A CA 1
ATOM 2374 C C . ALA A 1 315 ? 22.127 -9.733 4.329 1.00 94.19 315 ALA A C 1
ATOM 2376 O O . ALA A 1 315 ? 21.083 -10.297 4.652 1.00 94.19 315 ALA A O 1
ATOM 2377 N N . TRP A 1 316 ? 22.181 -8.436 4.013 1.00 91.69 316 TRP A N 1
ATOM 2378 C CA . TRP A 1 316 ? 21.011 -7.565 4.050 1.00 91.69 316 TRP A CA 1
ATOM 2379 C C . TRP A 1 316 ? 19.897 -8.045 3.118 1.00 91.69 316 TRP A C 1
ATOM 2381 O O . TRP A 1 316 ? 18.742 -8.142 3.533 1.00 91.69 316 TRP A O 1
ATOM 2391 N N . TRP A 1 317 ? 20.221 -8.399 1.870 1.00 92.31 317 TRP A N 1
ATOM 2392 C CA . TRP A 1 317 ? 19.213 -8.873 0.912 1.00 92.31 317 TRP A CA 1
ATOM 2393 C C . TRP A 1 317 ? 18.589 -10.205 1.307 1.00 92.31 317 TRP A C 1
ATOM 2395 O O . TRP A 1 317 ? 17.408 -10.437 1.036 1.00 92.31 317 TRP A O 1
ATOM 2405 N N . LYS A 1 318 ? 19.355 -11.067 1.979 1.00 93.62 318 LYS A N 1
ATOM 2406 C CA . LYS A 1 318 ? 18.821 -12.290 2.567 1.00 93.62 318 LYS A CA 1
ATOM 2407 C C . LYS A 1 318 ? 17.854 -11.976 3.709 1.00 93.62 318 LYS A C 1
ATOM 2409 O O . LYS A 1 318 ? 16.731 -12.462 3.677 1.00 93.62 318 LYS A O 1
ATOM 2414 N N . GLU A 1 319 ? 18.233 -11.122 4.657 1.00 93.69 319 GLU A N 1
ATOM 2415 C CA . GLU A 1 319 ? 17.350 -10.714 5.762 1.00 93.69 319 GLU A CA 1
ATOM 2416 C C . GLU A 1 319 ? 16.070 -10.032 5.252 1.00 93.69 319 GLU A C 1
ATOM 2418 O O . GLU A 1 319 ? 14.970 -10.288 5.747 1.00 93.69 319 GLU A O 1
ATOM 2423 N N . GLN A 1 320 ? 16.182 -9.204 4.210 1.00 92.25 320 GLN A N 1
ATOM 2424 C CA . GLN A 1 320 ? 15.028 -8.640 3.512 1.00 92.25 320 GLN A CA 1
ATOM 2425 C C . GLN A 1 320 ? 14.108 -9.722 2.936 1.00 92.25 320 GLN A C 1
ATOM 2427 O O . GLN A 1 320 ? 12.889 -9.631 3.068 1.00 92.25 320 GLN A O 1
ATOM 2432 N N . ALA A 1 321 ? 14.676 -10.726 2.264 1.00 93.50 321 ALA A N 1
ATOM 2433 C CA . ALA A 1 321 ? 13.906 -11.814 1.677 1.00 93.50 321 ALA A CA 1
ATOM 2434 C C . ALA A 1 321 ? 13.214 -12.661 2.756 1.00 93.50 321 ALA A C 1
ATOM 2436 O O . ALA A 1 321 ? 12.030 -12.969 2.615 1.00 93.50 321 ALA A O 1
ATOM 2437 N N . ASP A 1 322 ? 13.919 -12.957 3.849 1.00 93.19 322 ASP A N 1
ATOM 2438 C CA . ASP A 1 322 ? 13.416 -13.736 4.984 1.00 93.19 322 ASP A CA 1
ATOM 2439 C C . ASP A 1 322 ? 12.273 -13.004 5.719 1.00 93.19 322 ASP A C 1
ATOM 2441 O O . ASP A 1 322 ? 11.361 -13.638 6.249 1.00 93.19 322 ASP A O 1
ATOM 2445 N N . THR A 1 323 ? 12.253 -11.665 5.680 1.00 94.38 323 THR A N 1
ATOM 2446 C CA . THR A 1 323 ? 11.220 -10.817 6.309 1.00 94.38 323 THR A CA 1
ATOM 2447 C C . THR A 1 323 ? 10.150 -10.295 5.340 1.00 94.38 323 THR A C 1
ATOM 2449 O O . THR A 1 323 ? 9.201 -9.626 5.757 1.00 94.38 323 THR A O 1
ATOM 2452 N N . ALA A 1 324 ? 10.220 -10.647 4.051 1.00 95.44 324 ALA A N 1
ATOM 2453 C CA . ALA A 1 324 ? 9.297 -10.158 3.021 1.00 95.44 324 ALA A CA 1
ATOM 2454 C C . ALA A 1 324 ? 7.823 -10.518 3.290 1.00 95.44 324 ALA A C 1
ATOM 2456 O O . ALA A 1 324 ? 6.908 -9.791 2.886 1.00 95.44 324 ALA A O 1
ATOM 2457 N N . TRP A 1 325 ? 7.579 -11.613 4.018 1.00 95.56 325 TRP A N 1
ATOM 2458 C CA . TRP A 1 325 ? 6.237 -12.028 4.435 1.00 95.56 325 TRP A CA 1
ATOM 2459 C C . TRP A 1 325 ? 5.514 -10.944 5.251 1.00 95.56 325 TRP A C 1
ATOM 2461 O O . TRP A 1 325 ? 4.289 -10.850 5.176 1.00 95.56 325 TRP A O 1
ATOM 2471 N N . LEU A 1 326 ? 6.247 -10.106 5.997 1.00 96.19 326 LEU A N 1
ATOM 2472 C CA . LEU A 1 326 ? 5.673 -9.045 6.822 1.00 96.19 326 LEU A CA 1
ATOM 2473 C C . LEU A 1 326 ? 5.031 -7.965 5.945 1.00 96.19 326 LEU A C 1
ATOM 2475 O O . LEU A 1 326 ? 3.853 -7.646 6.104 1.00 96.19 326 LEU A O 1
ATOM 2479 N N . ALA A 1 327 ? 5.787 -7.446 4.977 1.00 96.12 327 ALA A N 1
ATOM 2480 C CA . ALA A 1 327 ? 5.317 -6.436 4.031 1.00 96.12 327 ALA A CA 1
ATOM 2481 C C . ALA A 1 327 ? 4.189 -6.974 3.135 1.00 96.12 327 ALA A C 1
ATOM 2483 O O . ALA A 1 327 ? 3.161 -6.318 2.971 1.00 96.12 327 ALA A O 1
ATOM 2484 N N . SER A 1 328 ? 4.334 -8.202 2.626 1.00 97.56 328 SER A N 1
ATOM 2485 C CA . SER A 1 328 ? 3.279 -8.885 1.866 1.00 97.56 328 SER A CA 1
ATOM 2486 C C . SER A 1 328 ? 1.999 -9.059 2.695 1.00 97.56 328 SER A C 1
ATOM 2488 O O . SER A 1 328 ? 0.904 -8.711 2.247 1.00 97.56 328 SER A O 1
ATOM 2490 N N . GLY A 1 329 ? 2.114 -9.522 3.942 1.00 97.06 329 GLY A N 1
ATOM 2491 C CA . GLY A 1 329 ? 0.978 -9.708 4.842 1.00 97.06 329 GLY A CA 1
ATOM 2492 C C . GLY A 1 329 ? 0.245 -8.404 5.170 1.00 97.06 329 GLY A C 1
ATOM 2493 O O . GLY A 1 329 ? -0.991 -8.417 5.248 1.00 97.06 329 GLY A O 1
ATOM 2494 N N . LEU A 1 330 ? 0.988 -7.296 5.306 1.00 97.25 330 LEU A N 1
ATOM 2495 C CA . LEU A 1 330 ? 0.454 -5.940 5.462 1.00 97.25 330 LEU A CA 1
ATOM 2496 C C . LEU A 1 330 ? -0.259 -5.468 4.189 1.00 97.25 330 LEU A C 1
ATOM 2498 O O . LEU A 1 330 ? -1.404 -5.030 4.280 1.00 97.25 330 LEU A O 1
ATOM 2502 N N . LEU A 1 331 ? 0.354 -5.623 3.010 1.00 97.88 331 LEU A N 1
ATOM 2503 C CA . LEU A 1 331 ? -0.248 -5.262 1.721 1.00 97.88 331 LEU A CA 1
ATOM 2504 C C . LEU A 1 331 ? -1.561 -6.020 1.474 1.00 97.88 331 LEU A C 1
ATOM 2506 O O . LEU A 1 331 ? -2.582 -5.423 1.139 1.00 97.88 331 LEU A O 1
ATOM 2510 N N . ARG A 1 332 ? -1.587 -7.332 1.729 1.00 98.00 332 ARG A N 1
ATOM 2511 C CA . ARG A 1 332 ? -2.795 -8.171 1.603 1.00 98.00 332 ARG A CA 1
ATOM 2512 C C . ARG A 1 332 ? -3.919 -7.777 2.575 1.00 98.00 332 ARG A C 1
ATOM 2514 O O . ARG A 1 332 ? -5.059 -8.211 2.399 1.00 98.00 332 ARG A O 1
ATOM 2521 N N . ARG A 1 333 ? -3.603 -6.984 3.606 1.00 97.88 333 ARG A N 1
ATOM 2522 C CA . ARG A 1 333 ? -4.524 -6.482 4.640 1.00 97.88 333 ARG A CA 1
ATOM 2523 C C . ARG A 1 333 ? -4.625 -4.951 4.653 1.00 97.88 333 ARG A C 1
ATOM 2525 O O . ARG A 1 333 ? -5.186 -4.392 5.599 1.00 97.88 333 ARG A O 1
ATOM 2532 N N . ILE A 1 334 ? -4.124 -4.272 3.617 1.00 96.12 334 ILE A N 1
ATOM 2533 C CA . ILE A 1 334 ? -4.000 -2.808 3.572 1.00 96.12 334 ILE A CA 1
ATOM 2534 C C . ILE A 1 334 ? -5.350 -2.098 3.707 1.00 96.12 334 ILE A C 1
ATOM 2536 O O . ILE A 1 334 ? -5.428 -0.980 4.217 1.00 96.12 334 ILE A O 1
ATOM 2540 N N . ALA A 1 335 ? -6.448 -2.766 3.343 1.00 95.94 335 ALA A N 1
ATOM 2541 C CA . ALA A 1 335 ? -7.765 -2.167 3.463 1.00 95.94 335 ALA A CA 1
ATOM 2542 C C . ALA A 1 335 ? -8.223 -1.999 4.919 1.00 95.94 335 ALA A C 1
ATOM 2544 O O . ALA A 1 335 ? -9.069 -1.148 5.177 1.00 95.94 335 ALA A O 1
ATOM 2545 N N . LEU A 1 336 ? -7.637 -2.703 5.900 1.00 96.44 336 LEU A N 1
ATOM 2546 C CA . LEU A 1 336 ? -7.949 -2.478 7.323 1.00 96.44 336 LEU A CA 1
ATOM 2547 C C . LEU A 1 336 ? -7.769 -1.009 7.728 1.00 96.44 336 LEU A C 1
ATOM 2549 O O . LEU A 1 336 ? -8.516 -0.486 8.562 1.00 96.44 336 LEU A O 1
ATOM 2553 N N . PHE A 1 337 ? -6.815 -0.331 7.093 1.00 93.75 337 PHE A N 1
ATOM 2554 C CA . PHE A 1 337 ? -6.509 1.062 7.358 1.00 93.75 337 PHE A CA 1
ATOM 2555 C C . PHE A 1 337 ? -7.612 2.024 6.895 1.00 93.75 337 PHE A C 1
ATOM 2557 O O . PHE A 1 337 ? -7.666 3.127 7.415 1.00 93.75 337 PHE A O 1
ATOM 2564 N N . HIS A 1 338 ? -8.546 1.626 6.024 1.00 90.88 338 HIS A N 1
ATOM 2565 C CA . HIS A 1 338 ? -9.699 2.463 5.647 1.00 90.88 338 HIS A CA 1
ATOM 2566 C C . HIS A 1 338 ? -11.069 1.808 5.893 1.00 90.88 338 HIS A C 1
ATOM 2568 O O . HIS A 1 338 ? -12.081 2.505 5.923 1.00 90.88 338 HIS A O 1
ATOM 2574 N N . THR A 1 339 ? -11.137 0.495 6.124 1.00 93.06 339 THR A N 1
ATOM 2575 C CA . THR A 1 339 ? -12.391 -0.210 6.440 1.00 93.06 339 THR A CA 1
ATOM 2576 C C . THR A 1 339 ? -12.659 -0.299 7.942 1.00 93.06 339 THR A C 1
ATOM 2578 O O . THR A 1 339 ? -13.822 -0.321 8.350 1.00 93.06 339 THR A O 1
ATOM 2581 N N . VAL A 1 340 ? -11.605 -0.337 8.769 1.00 93.00 340 VAL A N 1
ATOM 2582 C CA . VAL A 1 340 ? -11.707 -0.471 10.231 1.00 93.00 340 VAL A CA 1
ATOM 2583 C C . VAL A 1 340 ? -11.387 0.842 10.926 1.00 93.00 340 VAL A C 1
ATOM 2585 O O . VAL A 1 340 ? -12.242 1.378 11.623 1.00 93.00 340 VAL A O 1
ATOM 2588 N N . THR A 1 341 ? -10.171 1.359 10.739 1.00 89.06 341 THR A N 1
ATOM 2589 C CA . THR A 1 341 ? -9.663 2.450 11.583 1.00 89.06 341 THR A CA 1
ATOM 2590 C C . THR A 1 341 ? -9.889 3.846 11.006 1.00 89.06 341 THR A C 1
ATOM 2592 O O . THR A 1 341 ? -9.843 4.796 11.760 1.00 89.06 341 THR A O 1
ATOM 2595 N N . LYS A 1 342 ? -10.192 3.989 9.710 1.00 90.38 342 LYS A N 1
ATOM 2596 C CA . LYS A 1 342 ? -10.666 5.238 9.067 1.00 90.38 342 LYS A CA 1
ATOM 2597 C C . LYS A 1 342 ? -9.946 6.546 9.490 1.00 90.38 342 LYS A C 1
ATOM 2599 O O . LYS A 1 342 ? -10.610 7.515 9.854 1.00 90.38 342 LYS A O 1
ATOM 2604 N N . PRO A 1 343 ? -8.608 6.618 9.442 1.00 92.88 343 PRO A N 1
ATOM 2605 C CA . PRO A 1 343 ? -7.902 7.886 9.532 1.00 92.88 343 PRO A CA 1
ATOM 2606 C C . PRO A 1 343 ? -8.095 8.665 8.220 1.00 92.88 343 PRO A C 1
ATOM 2608 O O . PRO A 1 343 ? -8.318 8.067 7.165 1.00 92.88 343 PRO A O 1
ATOM 2611 N N . TYR A 1 344 ? -7.956 9.989 8.251 1.00 91.44 344 TYR A N 1
ATOM 2612 C CA . TYR A 1 344 ? -7.954 10.786 7.016 1.00 91.44 344 TYR A CA 1
ATOM 2613 C C . TYR A 1 344 ? -6.605 10.724 6.282 1.00 91.44 344 TYR A C 1
ATOM 2615 O O . TYR A 1 344 ? -6.500 11.166 5.143 1.00 91.44 344 TYR A O 1
ATOM 2623 N N . CYS A 1 345 ? -5.553 10.230 6.942 1.00 90.94 345 CYS A N 1
ATOM 2624 C CA . CYS A 1 345 ? -4.210 10.099 6.385 1.00 90.94 345 CYS A CA 1
ATOM 2625 C C . CYS A 1 345 ? -3.503 8.896 7.021 1.00 90.94 345 CYS A C 1
ATOM 2627 O O . CYS A 1 345 ? -3.560 8.698 8.240 1.00 90.94 345 CYS A O 1
ATOM 2629 N N . VAL A 1 346 ? -2.852 8.094 6.178 1.00 92.81 346 VAL A N 1
ATOM 2630 C CA . VAL A 1 346 ? -2.011 6.960 6.566 1.00 92.81 346 VAL A CA 1
ATOM 2631 C C . VAL A 1 346 ? -0.665 7.161 5.912 1.00 92.81 346 VAL A C 1
ATOM 2633 O O . VAL A 1 346 ? -0.596 7.220 4.689 1.00 92.81 346 VAL A O 1
ATOM 2636 N N . ARG A 1 347 ? 0.383 7.222 6.727 1.00 92.75 347 ARG A N 1
ATOM 2637 C CA . ARG A 1 347 ? 1.766 7.237 6.270 1.00 92.75 347 ARG A CA 1
ATOM 2638 C C . ARG A 1 347 ? 2.447 5.963 6.700 1.00 92.75 347 ARG A C 1
ATOM 2640 O O . ARG A 1 347 ? 2.208 5.505 7.814 1.00 92.75 347 ARG A O 1
ATOM 2647 N N . TYR A 1 348 ? 3.296 5.401 5.855 1.00 93.62 348 TYR A N 1
ATOM 2648 C CA . TYR A 1 348 ? 4.155 4.301 6.271 1.00 93.62 348 TYR A CA 1
ATOM 2649 C C . TYR A 1 348 ? 5.504 4.331 5.570 1.00 93.62 348 TYR A C 1
ATOM 2651 O O . TYR A 1 348 ? 5.641 4.866 4.472 1.00 93.62 348 TYR A O 1
ATOM 2659 N N . TRP A 1 349 ? 6.503 3.774 6.240 1.00 93.56 349 TRP A N 1
ATOM 2660 C CA . TRP A 1 349 ? 7.860 3.659 5.727 1.00 93.56 349 TRP A CA 1
ATOM 2661 C C . TRP A 1 349 ? 8.560 2.462 6.359 1.00 93.56 349 TRP A C 1
ATOM 2663 O O . TRP A 1 349 ? 8.195 1.986 7.442 1.00 93.56 349 TRP A O 1
ATOM 2673 N N . ARG A 1 350 ? 9.585 1.979 5.665 1.00 92.25 350 ARG A N 1
ATOM 2674 C CA . ARG A 1 350 ? 10.455 0.922 6.156 1.00 92.25 350 ARG A CA 1
ATOM 2675 C C . ARG A 1 350 ? 11.327 1.434 7.304 1.00 92.25 350 ARG A C 1
ATOM 2677 O O . ARG A 1 350 ? 11.855 2.542 7.248 1.00 92.25 350 ARG A O 1
ATOM 2684 N N . HIS A 1 351 ? 11.508 0.617 8.336 1.00 90.94 351 HIS A N 1
ATOM 2685 C CA . HIS A 1 351 ? 12.390 0.909 9.464 1.00 90.94 351 HIS A CA 1
ATOM 2686 C C . HIS A 1 351 ? 13.196 -0.346 9.823 1.00 90.94 351 HIS A C 1
ATOM 2688 O O . HIS A 1 351 ? 12.718 -1.222 10.546 1.00 90.94 351 HIS A O 1
ATOM 2694 N N . GLY A 1 352 ? 14.410 -0.453 9.270 1.00 90.25 352 GLY A N 1
ATOM 2695 C CA . GLY A 1 352 ? 15.212 -1.679 9.331 1.00 90.25 352 GLY A CA 1
ATOM 2696 C C . GLY A 1 352 ? 14.547 -2.818 8.551 1.00 90.25 352 GLY A C 1
ATOM 2697 O O . GLY A 1 352 ? 14.217 -2.658 7.375 1.00 90.25 352 GLY A O 1
ATOM 2698 N N . LEU A 1 353 ? 14.331 -3.954 9.214 1.00 91.25 353 LEU A N 1
ATOM 2699 C CA . LEU A 1 353 ? 13.550 -5.089 8.697 1.00 91.25 353 LEU A CA 1
ATOM 2700 C C . LEU A 1 353 ? 12.042 -4.971 9.007 1.00 91.25 353 LEU A C 1
ATOM 2702 O O . LEU A 1 353 ? 11.249 -5.822 8.616 1.00 91.25 353 LEU A O 1
ATOM 2706 N N . GLY A 1 354 ? 11.645 -3.918 9.726 1.00 94.31 354 GLY A N 1
ATOM 2707 C CA . GLY A 1 354 ? 10.271 -3.643 10.123 1.00 94.31 354 GLY A CA 1
ATOM 2708 C C . GLY A 1 354 ? 9.618 -2.494 9.354 1.00 94.31 354 GLY A C 1
ATOM 2709 O O . GLY A 1 354 ? 10.155 -1.955 8.383 1.00 94.31 354 GLY A O 1
ATOM 2710 N N . TRP A 1 355 ? 8.452 -2.079 9.845 1.00 95.94 355 TRP A N 1
ATOM 2711 C CA . TRP A 1 355 ? 7.625 -1.025 9.259 1.00 95.94 355 TRP A CA 1
ATOM 2712 C C . TRP A 1 355 ? 7.129 -0.059 10.326 1.00 95.94 355 TRP A C 1
ATOM 2714 O O . TRP A 1 355 ? 6.851 -0.443 11.460 1.00 95.94 355 TRP A O 1
ATOM 2724 N N . ARG A 1 356 ? 6.970 1.211 9.967 1.00 95.94 356 ARG A N 1
ATOM 2725 C CA . ARG A 1 356 ? 6.314 2.211 10.813 1.00 95.94 356 ARG A CA 1
ATOM 2726 C C . ARG A 1 356 ? 5.109 2.772 10.083 1.00 95.94 356 ARG A C 1
ATOM 2728 O O . ARG A 1 356 ? 5.184 3.020 8.886 1.00 95.94 356 ARG A O 1
ATOM 2735 N N . PHE A 1 357 ? 4.023 2.966 10.820 1.00 96.25 357 PHE A N 1
ATOM 2736 C CA . PHE A 1 357 ? 2.793 3.585 10.352 1.00 96.25 357 PHE A CA 1
ATOM 2737 C C . PHE A 1 357 ? 2.464 4.800 11.213 1.00 96.25 357 PHE A C 1
ATOM 2739 O O . PHE A 1 357 ? 2.475 4.709 12.440 1.00 96.25 357 PHE A O 1
ATOM 2746 N N . GLU A 1 358 ? 2.092 5.904 10.576 1.00 95.25 358 GLU A N 1
ATOM 2747 C CA . GLU A 1 358 ? 1.459 7.063 11.202 1.00 95.25 358 GLU A CA 1
ATOM 2748 C C . GLU A 1 358 ? 0.029 7.192 10.664 1.00 95.25 358 GLU A C 1
ATOM 2750 O O . GLU A 1 358 ? -0.193 7.255 9.458 1.00 95.25 358 GLU A O 1
ATOM 2755 N N . LEU A 1 359 ? -0.958 7.210 11.555 1.00 95.06 359 LEU A N 1
ATOM 2756 C CA . LEU A 1 359 ? -2.374 7.317 11.220 1.00 95.06 359 LEU A CA 1
ATOM 2757 C C . LEU A 1 359 ? -2.931 8.588 11.852 1.00 95.06 359 LEU A C 1
ATOM 2759 O O . LEU A 1 359 ? -2.858 8.744 13.072 1.00 95.06 359 LEU A O 1
ATOM 2763 N N . ARG A 1 360 ? -3.520 9.477 11.048 1.00 94.19 360 ARG A N 1
ATOM 2764 C CA . ARG A 1 360 ? -4.008 10.785 11.509 1.00 94.19 360 ARG A CA 1
ATOM 2765 C C . ARG A 1 360 ? -5.533 10.884 11.492 1.00 94.19 360 ARG A C 1
ATOM 2767 O O . ARG A 1 360 ? -6.183 10.496 10.524 1.00 94.19 360 ARG A O 1
ATOM 2774 N N . TYR A 1 361 ? -6.090 11.448 12.559 1.00 93.56 361 TYR A N 1
ATOM 2775 C CA . TYR A 1 361 ? -7.529 11.540 12.818 1.00 93.56 361 TYR A CA 1
ATOM 2776 C C . TYR A 1 361 ? -7.939 12.978 13.107 1.00 93.56 361 TYR A C 1
ATOM 2778 O O . TYR A 1 361 ? -7.172 13.725 13.725 1.00 93.56 361 TYR A O 1
ATOM 2786 N N . GLU A 1 362 ? -9.143 13.365 12.682 1.00 92.50 362 GLU A N 1
ATOM 2787 C CA . GLU A 1 362 ? -9.725 14.653 13.066 1.00 92.50 362 GLU A CA 1
ATOM 2788 C C . GLU A 1 362 ? -9.989 14.680 14.577 1.00 92.50 362 GLU A C 1
ATOM 2790 O O . GLU A 1 362 ? -10.207 13.645 15.221 1.00 92.50 362 GLU A O 1
ATOM 2795 N N . HIS A 1 363 ? -9.948 15.876 15.159 1.00 90.69 363 HIS A N 1
ATOM 2796 C CA . HIS A 1 363 ? -10.366 16.074 16.537 1.00 90.69 363 HIS A CA 1
ATOM 2797 C C . HIS A 1 363 ? -11.807 15.575 16.759 1.00 90.69 363 HIS A C 1
ATOM 2799 O O . HIS A 1 363 ? -12.649 15.642 15.872 1.00 90.69 363 HIS A O 1
ATOM 2805 N N . GLY A 1 364 ? -12.098 15.062 17.957 1.00 87.25 364 GLY A N 1
ATOM 2806 C CA . GLY A 1 364 ? -13.431 14.562 18.314 1.00 87.25 364 GLY A CA 1
ATOM 2807 C C . GLY A 1 364 ? -13.769 13.161 17.790 1.00 87.25 364 GLY A C 1
ATOM 2808 O O . GLY A 1 364 ? -14.693 12.540 18.309 1.00 87.25 364 GLY A O 1
ATOM 2809 N N . LEU A 1 365 ? -12.996 12.611 16.846 1.00 89.69 365 LEU A N 1
ATOM 2810 C CA . LEU A 1 365 ? -13.196 11.241 16.374 1.00 89.69 365 LEU A CA 1
ATOM 2811 C C . LEU A 1 365 ? -12.629 10.193 17.345 1.00 89.69 365 LEU A C 1
ATOM 2813 O O . LEU A 1 365 ? -11.618 10.397 18.039 1.00 89.69 365 LEU A O 1
ATOM 2817 N N . THR A 1 366 ? -13.294 9.039 17.376 1.00 88.44 366 THR A N 1
ATOM 2818 C CA . THR A 1 366 ? -12.827 7.841 18.081 1.00 88.44 366 THR A CA 1
ATOM 2819 C C . THR A 1 366 ? -11.708 7.175 17.283 1.00 88.44 366 THR A C 1
ATOM 2821 O O . THR A 1 366 ? -11.838 6.944 16.085 1.00 88.44 366 THR A O 1
ATOM 2824 N N . VAL A 1 367 ? -10.605 6.848 17.959 1.00 90.88 367 VAL A N 1
ATOM 2825 C CA . VAL A 1 367 ? -9.464 6.139 17.365 1.00 90.88 367 VAL A CA 1
ATOM 2826 C C . VAL A 1 367 ? -9.629 4.635 17.598 1.00 90.88 367 VAL A C 1
ATOM 2828 O O . VAL A 1 367 ? -9.435 4.151 18.712 1.00 90.88 367 VAL A O 1
ATOM 2831 N N . GLU A 1 368 ? -9.940 3.882 16.544 1.00 91.38 368 GLU A N 1
ATOM 2832 C CA . GLU A 1 368 ? -10.232 2.435 16.580 1.00 91.38 368 GLU A CA 1
ATOM 2833 C C . GLU A 1 368 ? -8.972 1.539 16.571 1.00 91.38 368 GLU A C 1
ATOM 2835 O O . GLU A 1 368 ? -8.920 0.490 15.922 1.00 91.38 368 GLU A O 1
ATOM 2840 N N . HIS A 1 369 ? -7.932 1.924 17.321 1.00 94.19 369 HIS A N 1
ATOM 2841 C CA . HIS A 1 369 ? -6.640 1.225 17.307 1.00 94.19 369 HIS A CA 1
ATOM 2842 C C . HIS A 1 369 ? -6.742 -0.243 17.757 1.00 94.19 369 HIS A C 1
ATOM 2844 O O . HIS A 1 369 ? -6.122 -1.117 17.157 1.00 94.19 369 HIS A O 1
ATOM 2850 N N . ASN A 1 370 ? -7.554 -0.548 18.778 1.00 94.56 370 ASN A N 1
ATOM 2851 C CA . ASN A 1 370 ? -7.724 -1.921 19.268 1.00 94.56 370 ASN A CA 1
ATOM 2852 C C . ASN A 1 370 ? -8.375 -2.815 18.209 1.00 94.56 370 ASN A C 1
ATOM 2854 O O . ASN A 1 370 ? -7.967 -3.960 18.039 1.00 94.56 370 ASN A O 1
ATOM 2858 N N . THR A 1 371 ? -9.364 -2.287 17.486 1.00 94.81 371 THR A N 1
ATOM 2859 C CA . THR A 1 371 ? -10.078 -3.016 16.435 1.00 94.81 371 THR A CA 1
ATOM 2860 C C . THR A 1 371 ? -9.159 -3.289 15.243 1.00 94.81 371 THR A C 1
ATOM 2862 O O . THR A 1 371 ? -9.178 -4.397 14.699 1.00 94.81 371 THR A O 1
ATOM 2865 N N . LEU A 1 372 ? -8.313 -2.321 14.865 1.00 96.69 372 LEU A N 1
ATOM 2866 C CA . LEU A 1 372 ? -7.273 -2.511 13.850 1.00 96.69 372 LEU A CA 1
ATOM 2867 C C . LEU A 1 372 ? -6.292 -3.612 14.260 1.00 96.69 372 LEU A C 1
ATOM 2869 O O . LEU A 1 372 ? -6.107 -4.575 13.519 1.00 96.69 372 LEU A O 1
ATOM 2873 N N . ILE A 1 373 ? -5.706 -3.483 15.453 1.00 97.19 373 ILE A N 1
ATOM 2874 C CA . ILE A 1 373 ? -4.697 -4.413 15.963 1.00 97.19 373 ILE A CA 1
ATOM 2875 C C . ILE A 1 373 ? -5.280 -5.821 16.074 1.00 97.19 373 ILE A C 1
ATOM 2877 O O . ILE A 1 373 ? -4.700 -6.750 15.530 1.00 97.19 373 ILE A O 1
ATOM 2881 N N . ALA A 1 374 ? -6.468 -5.982 16.665 1.00 96.69 374 ALA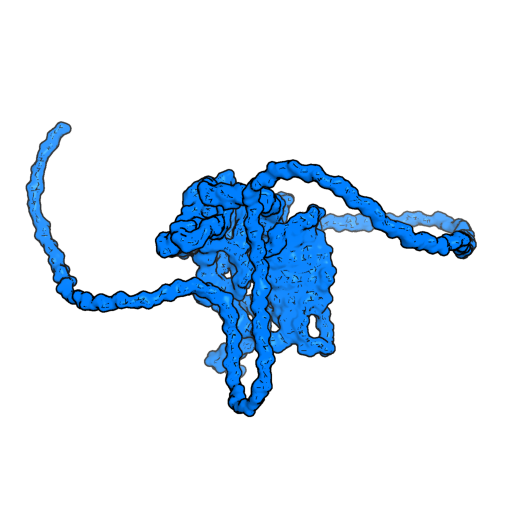 A N 1
ATOM 2882 C CA . ALA A 1 374 ? -7.135 -7.280 16.774 1.00 96.69 374 ALA A CA 1
ATOM 2883 C C . ALA A 1 374 ? -7.489 -7.898 15.409 1.00 96.69 374 ALA A C 1
ATOM 2885 O O . ALA A 1 374 ? -7.567 -9.119 15.285 1.00 96.69 374 ALA A O 1
ATOM 2886 N N . SER A 1 375 ? -7.710 -7.077 14.377 1.00 97.00 375 SER A N 1
ATOM 2887 C CA . SER A 1 375 ? -7.932 -7.570 13.011 1.00 97.00 375 SER A CA 1
ATOM 2888 C C . SER A 1 375 ? -6.623 -8.018 12.355 1.00 97.00 375 SER A C 1
ATOM 2890 O O . SER A 1 375 ? -6.596 -9.054 11.684 1.00 97.00 375 SER A O 1
ATOM 2892 N N . LEU A 1 376 ? -5.533 -7.276 12.572 1.00 97.12 376 LEU A N 1
ATOM 2893 C CA . LEU A 1 376 ? -4.199 -7.639 12.094 1.00 97.12 376 LEU A CA 1
ATOM 2894 C C . LEU A 1 376 ? -3.666 -8.893 12.778 1.00 97.12 376 LEU A C 1
ATOM 2896 O O . LEU A 1 376 ? -3.115 -9.735 12.088 1.00 97.12 376 LEU A O 1
ATOM 2900 N N . THR A 1 377 ? -3.879 -9.055 14.084 1.00 97.19 377 THR A N 1
ATOM 2901 C CA . THR A 1 377 ? -3.377 -10.183 14.891 1.00 97.19 377 THR A CA 1
ATOM 2902 C C . THR A 1 377 ? -4.465 -11.192 15.257 1.00 97.19 377 THR A C 1
ATOM 2904 O O . THR A 1 377 ? -4.361 -11.913 16.248 1.00 97.19 377 THR A O 1
ATOM 2907 N N . HIS A 1 378 ? -5.541 -11.255 14.463 1.00 96.62 378 HIS A N 1
ATOM 2908 C CA . HIS A 1 378 ? -6.654 -12.171 14.701 1.00 96.62 378 HIS A CA 1
ATOM 2909 C C . HIS A 1 378 ? -6.147 -13.612 14.915 1.00 96.62 378 HIS A C 1
ATOM 2911 O O . HIS A 1 378 ? -5.470 -14.145 14.038 1.00 96.62 378 HIS A O 1
ATOM 2917 N N . PRO A 1 379 ? -6.520 -14.312 16.001 1.00 93.88 379 PRO A N 1
ATOM 2918 C CA . PRO A 1 379 ? -5.852 -15.554 16.415 1.00 93.88 379 PRO A CA 1
ATOM 2919 C C . PRO A 1 379 ? -5.954 -16.693 15.393 1.00 93.88 379 PRO A C 1
ATOM 2921 O O . PRO A 1 379 ? -5.132 -17.599 15.384 1.00 93.88 379 PRO A O 1
ATOM 2924 N N . LYS A 1 380 ? -6.981 -16.660 14.535 1.00 93.00 380 LYS A N 1
ATOM 2925 C CA . LYS A 1 380 ? -7.189 -17.658 13.477 1.00 93.00 380 LYS A CA 1
ATOM 2926 C C . LYS A 1 380 ? -6.734 -17.198 12.091 1.00 93.00 380 LYS A C 1
ATOM 2928 O O . LYS A 1 380 ? -6.511 -18.045 11.236 1.00 93.00 380 LYS A O 1
ATOM 2933 N N . TRP A 1 381 ? -6.718 -15.885 11.841 1.00 94.88 381 TRP A N 1
ATOM 2934 C CA . TRP A 1 381 ? -6.644 -15.344 10.471 1.00 94.88 381 TRP A CA 1
ATOM 2935 C C . TRP A 1 381 ? -5.679 -14.173 10.272 1.00 94.88 381 TRP A C 1
ATOM 2937 O O . TRP A 1 381 ? -5.459 -13.707 9.150 1.00 94.88 381 TRP A O 1
ATOM 2947 N N . GLY A 1 382 ? -5.163 -13.645 11.371 1.00 95.75 382 GLY A N 1
ATOM 2948 C CA . GLY A 1 382 ? -4.237 -12.538 11.395 1.00 95.75 382 GLY A CA 1
ATOM 2949 C C . GLY A 1 382 ? -2.815 -12.990 11.128 1.00 95.75 382 GLY A C 1
ATOM 2950 O O . GLY A 1 382 ? -2.525 -14.165 10.926 1.00 95.75 382 GLY A O 1
ATOM 2951 N N . MET A 1 383 ? -1.936 -12.007 11.129 1.00 96.25 383 MET A N 1
ATOM 2952 C CA . MET A 1 383 ? -0.502 -12.183 11.081 1.00 96.25 383 MET A CA 1
ATOM 2953 C C . MET A 1 383 ? -0.008 -12.665 12.451 1.00 96.25 383 MET A C 1
ATOM 2955 O O . MET A 1 383 ? -0.549 -12.229 13.476 1.00 96.25 383 MET A O 1
ATOM 2959 N N . PRO A 1 384 ? 1.015 -13.533 12.493 1.00 95.06 384 PRO A N 1
ATOM 2960 C CA . PRO A 1 384 ? 1.563 -14.080 13.729 1.00 95.06 384 PRO A CA 1
ATOM 2961 C C . PRO A 1 384 ? 2.451 -13.045 14.437 1.00 95.06 384 PRO A C 1
ATOM 2963 O O . PRO A 1 384 ? 3.652 -13.233 14.562 1.00 95.06 384 PRO A O 1
ATOM 2966 N N . LEU A 1 385 ? 1.872 -11.925 14.868 1.00 95.75 385 LEU A N 1
ATOM 2967 C CA . LEU A 1 385 ? 2.582 -10.831 15.530 1.00 95.75 385 LEU A CA 1
ATOM 2968 C C . LEU A 1 385 ? 2.192 -10.745 17.006 1.00 95.75 385 LEU A C 1
ATOM 2970 O O . LEU A 1 385 ? 1.020 -10.895 17.363 1.00 95.75 385 LEU A O 1
ATOM 2974 N N . GLN A 1 386 ? 3.168 -10.449 17.858 1.00 95.44 386 GLN A N 1
ATOM 2975 C CA . GLN A 1 386 ? 2.958 -10.207 19.280 1.00 95.44 386 GLN A CA 1
ATOM 2976 C C . GLN A 1 386 ? 2.711 -8.721 19.519 1.00 95.44 386 GLN A C 1
ATOM 2978 O O . GLN A 1 386 ? 3.455 -7.870 19.047 1.00 95.44 386 GLN A O 1
ATOM 2983 N N . VAL A 1 387 ? 1.642 -8.388 20.240 1.00 96.06 387 VAL A N 1
ATOM 2984 C CA . VAL A 1 387 ? 1.245 -6.992 20.447 1.00 96.06 387 VAL A CA 1
ATOM 2985 C C . VAL A 1 387 ? 1.834 -6.465 21.746 1.00 96.06 387 VAL A C 1
ATOM 2987 O O . VAL A 1 387 ? 1.505 -6.948 22.829 1.00 96.06 387 VAL A O 1
ATOM 2990 N N . LYS A 1 388 ? 2.598 -5.384 21.638 1.00 94.12 388 LYS A N 1
ATOM 2991 C CA . LYS A 1 388 ? 3.063 -4.571 22.751 1.00 94.12 388 LYS A CA 1
ATOM 2992 C C . LYS A 1 388 ? 2.415 -3.192 22.694 1.00 94.12 388 LYS A C 1
ATOM 2994 O O . LYS A 1 388 ? 2.412 -2.506 21.673 1.00 94.12 388 LYS A O 1
ATOM 2999 N N . ARG A 1 389 ? 1.822 -2.783 23.813 1.00 92.69 389 ARG A N 1
ATOM 3000 C CA . ARG A 1 389 ? 1.234 -1.450 23.976 1.00 92.69 389 ARG A CA 1
ATOM 3001 C C . ARG A 1 389 ? 2.229 -0.557 24.699 1.00 92.69 389 ARG A C 1
ATOM 3003 O O . ARG A 1 389 ? 2.345 -0.649 25.918 1.00 92.69 389 ARG A O 1
ATOM 3010 N N . ASP A 1 390 ? 2.883 0.324 23.956 1.00 90.44 390 ASP A N 1
ATOM 3011 C CA . ASP A 1 390 ? 3.910 1.209 24.509 1.00 90.44 390 ASP A CA 1
ATOM 3012 C C . ASP A 1 390 ? 3.289 2.428 25.199 1.00 90.44 390 ASP A C 1
ATOM 3014 O O . ASP A 1 390 ? 3.649 2.777 26.321 1.00 90.44 390 ASP A O 1
ATOM 3018 N N . HIS A 1 391 ? 2.314 3.072 24.550 1.00 91.81 391 HIS A N 1
ATOM 3019 C CA . HIS A 1 391 ? 1.661 4.263 25.090 1.00 91.81 391 HIS A CA 1
ATOM 3020 C C . HIS A 1 391 ? 0.240 4.441 24.546 1.00 91.81 391 HIS A C 1
ATOM 3022 O O . HIS A 1 391 ? -0.055 4.115 23.401 1.00 91.81 391 HIS A O 1
ATOM 3028 N N . CYS A 1 392 ? -0.677 5.001 25.336 1.00 92.19 392 CYS A N 1
ATOM 3029 C CA . CYS A 1 392 ? -2.015 5.328 24.845 1.00 92.19 392 CYS A CA 1
ATOM 3030 C C . CYS A 1 392 ? -2.652 6.468 25.643 1.00 92.19 392 CYS A C 1
ATOM 3032 O O . CYS A 1 392 ? -2.990 6.297 26.813 1.00 92.19 392 CYS A O 1
ATOM 3034 N N . SER A 1 393 ? -2.886 7.596 24.970 1.00 89.06 393 SER A N 1
ATOM 3035 C CA . SER A 1 393 ? -3.554 8.789 25.512 1.00 89.06 393 SER A CA 1
ATOM 3036 C C . SER A 1 393 ? -4.925 9.060 24.870 1.00 89.06 393 SER A C 1
ATOM 3038 O O . SER A 1 393 ? -5.407 10.188 24.833 1.00 89.06 393 SER A O 1
ATOM 3040 N N . CYS A 1 394 ? -5.580 8.015 24.359 1.00 80.88 394 CYS A N 1
ATOM 3041 C CA . CYS A 1 394 ? -6.805 8.135 23.568 1.00 80.88 394 CYS A CA 1
ATOM 3042 C C . CYS A 1 394 ? -8.032 8.602 24.405 1.00 80.88 394 CYS A C 1
ATOM 3044 O O . CYS A 1 394 ? -9.002 9.121 23.842 1.00 80.88 394 CYS A O 1
ATOM 3046 N N . LYS A 1 395 ? -7.982 8.488 25.747 1.00 79.19 395 LYS A N 1
ATOM 3047 C CA . LYS A 1 395 ? -9.024 8.997 26.660 1.00 79.19 395 LYS A CA 1
ATOM 3048 C C . LYS A 1 395 ? -9.032 10.538 26.670 1.00 79.19 395 LYS A C 1
ATOM 3050 O O . LYS A 1 395 ? -8.002 11.124 27.003 1.00 79.19 395 LYS A O 1
ATOM 3055 N N . PRO A 1 396 ? -10.161 11.197 26.345 1.00 71.00 396 PRO A N 1
ATOM 3056 C CA . PRO A 1 396 ? -10.283 12.648 26.488 1.00 71.00 396 PRO A CA 1
ATOM 3057 C C . PRO A 1 396 ? -10.065 13.083 27.946 1.00 71.00 396 PRO A C 1
ATOM 3059 O O . PRO A 1 396 ? -10.528 12.401 28.860 1.00 71.00 396 PRO A O 1
ATOM 3062 N N . CYS A 1 397 ? -9.400 14.221 28.168 1.00 71.44 397 CYS A N 1
ATOM 3063 C CA . CYS A 1 397 ? -9.403 14.909 29.464 1.00 71.44 397 CYS A CA 1
ATOM 3064 C C . CYS A 1 397 ? -10.005 16.289 29.261 1.00 71.44 397 CYS A C 1
ATOM 3066 O O . CYS A 1 397 ? -9.472 17.046 28.466 1.00 71.44 397 CYS A O 1
ATOM 3068 N N . ALA A 1 398 ? -11.030 16.662 30.027 1.00 73.56 398 ALA A N 1
ATOM 3069 C CA . ALA A 1 398 ? -11.571 18.026 29.989 1.00 73.56 398 ALA A CA 1
ATOM 3070 C C . ALA A 1 398 ? -10.515 19.108 30.315 1.00 73.56 398 ALA A C 1
ATOM 3072 O O . ALA A 1 398 ? -10.687 20.274 29.981 1.00 73.56 398 ALA A O 1
ATOM 3073 N N . CYS A 1 399 ? -9.412 18.709 30.950 1.00 77.38 399 CYS A N 1
ATOM 3074 C CA . CYS A 1 399 ? -8.298 19.558 31.338 1.00 77.38 399 CYS A CA 1
ATOM 3075 C C . CYS A 1 399 ? -7.309 19.907 30.211 1.00 77.38 399 CYS A C 1
ATOM 3077 O O . CYS A 1 399 ? -6.429 20.733 30.427 1.00 77.38 399 CYS A O 1
ATOM 3079 N N . ASP A 1 400 ? -7.379 19.249 29.050 1.00 80.00 400 ASP A N 1
ATOM 3080 C CA . ASP A 1 400 ? -6.316 19.309 28.036 1.00 80.00 400 ASP A CA 1
ATOM 3081 C C . ASP A 1 400 ? -6.501 20.405 26.976 1.00 80.00 400 ASP A C 1
ATOM 3083 O O . ASP A 1 400 ? -5.662 20.526 26.085 1.00 80.00 400 ASP A O 1
ATOM 3087 N N . GLY A 1 401 ? -7.607 21.158 27.026 1.00 80.06 401 GLY A N 1
ATOM 3088 C CA . GLY A 1 401 ? -7.923 22.192 26.037 1.00 80.06 401 GLY A CA 1
ATOM 3089 C C . GLY A 1 401 ? -8.012 21.679 24.593 1.00 80.06 401 GLY A C 1
ATOM 3090 O O . GLY A 1 401 ? -7.814 22.453 23.662 1.00 80.06 401 GLY A O 1
ATOM 3091 N N . GLY A 1 402 ? -8.262 20.383 24.384 1.00 84.38 402 GLY A N 1
ATOM 3092 C CA . GLY A 1 402 ? -8.271 19.766 23.061 1.00 84.38 402 GLY A CA 1
ATOM 3093 C C . GLY A 1 402 ? -6.880 19.474 22.494 1.00 84.38 402 GLY A C 1
ATOM 3094 O O . GLY A 1 402 ? -6.729 19.453 21.272 1.00 84.38 402 GLY A O 1
ATOM 3095 N N . ALA A 1 403 ? -5.872 19.253 23.344 1.00 87.50 403 ALA A N 1
ATOM 3096 C CA . ALA A 1 403 ? -4.518 18.891 22.927 1.00 87.50 403 ALA A CA 1
ATOM 3097 C C . ALA A 1 403 ? -4.465 17.652 22.009 1.00 87.50 403 ALA A C 1
ATOM 3099 O O . ALA A 1 403 ? -5.317 16.757 22.058 1.00 87.50 403 ALA A O 1
ATOM 3100 N N . GLU A 1 404 ? -3.411 17.581 21.190 1.00 89.81 404 GLU A N 1
ATOM 3101 C CA . GLU A 1 404 ? -3.134 16.419 20.343 1.00 89.81 404 GLU A CA 1
ATOM 3102 C C . GLU A 1 404 ? -2.998 15.150 21.198 1.00 89.81 404 GLU A C 1
ATOM 3104 O O . GLU A 1 404 ? -2.349 15.153 22.249 1.00 89.81 404 GLU A O 1
ATOM 3109 N N . ARG A 1 405 ? -3.600 14.045 20.742 1.00 90.88 405 ARG A N 1
ATOM 3110 C CA . ARG A 1 405 ? -3.521 12.747 21.424 1.00 90.88 405 ARG A CA 1
ATOM 3111 C C . ARG A 1 405 ? -2.758 11.740 20.585 1.00 90.88 405 ARG A C 1
ATOM 3113 O O . ARG A 1 405 ? -3.007 11.586 19.393 1.00 90.88 405 ARG A O 1
ATOM 3120 N N . ASN A 1 406 ? -1.862 11.024 21.251 1.00 93.94 406 ASN A N 1
ATOM 3121 C CA . ASN A 1 406 ? -0.930 10.091 20.641 1.00 93.94 406 ASN A CA 1
ATOM 3122 C C . ASN A 1 406 ? -1.057 8.711 21.301 1.00 93.94 406 ASN A C 1
ATOM 3124 O O . ASN A 1 406 ? -1.049 8.587 22.529 1.00 93.94 406 ASN A O 1
ATOM 3128 N N . CYS A 1 407 ? -1.189 7.662 20.497 1.00 96.00 407 CYS A N 1
ATOM 3129 C CA . CYS A 1 407 ? -1.207 6.274 20.954 1.00 96.00 407 CYS A CA 1
ATOM 3130 C C . CYS A 1 407 ? -0.161 5.490 20.134 1.00 96.00 407 CYS A C 1
ATOM 3132 O O . CYS A 1 407 ? -0.108 5.636 18.917 1.00 96.00 407 CYS A O 1
ATOM 3134 N N . TRP A 1 408 ? 0.692 4.713 20.804 1.00 97.00 408 TRP A N 1
ATOM 3135 C CA . TRP A 1 408 ? 1.817 3.970 20.231 1.00 97.00 408 TRP A CA 1
ATOM 3136 C C . TRP A 1 408 ? 1.699 2.485 20.555 1.00 97.00 408 TRP A C 1
ATOM 3138 O O . TRP A 1 408 ? 1.515 2.099 21.715 1.00 97.00 408 TRP A O 1
ATOM 3148 N N . PHE A 1 409 ? 1.825 1.670 19.516 1.00 97.69 409 PHE A N 1
ATOM 3149 C CA . PHE A 1 409 ? 1.843 0.218 19.601 1.00 97.69 409 PHE A CA 1
ATOM 3150 C C . PHE A 1 409 ? 2.995 -0.331 18.773 1.00 97.69 409 PHE A C 1
ATOM 3152 O O . PHE A 1 409 ? 3.303 0.204 17.708 1.00 97.69 409 PHE A O 1
ATOM 3159 N N . THR A 1 410 ? 3.564 -1.433 19.236 1.00 97.19 410 THR A N 1
ATOM 3160 C CA . THR A 1 410 ? 4.580 -2.200 18.523 1.00 97.19 410 THR A CA 1
ATOM 3161 C C . THR A 1 410 ? 4.060 -3.621 18.342 1.00 97.19 410 THR A C 1
ATOM 3163 O O . THR A 1 410 ? 3.556 -4.231 19.284 1.00 97.19 410 THR A O 1
ATOM 3166 N N . LEU A 1 411 ? 4.100 -4.129 17.113 1.00 97.25 411 LEU A N 1
ATOM 3167 C CA . LEU A 1 411 ? 3.731 -5.498 16.777 1.00 97.25 411 LEU A CA 1
ATOM 3168 C C . LEU A 1 411 ? 5.014 -6.243 16.404 1.00 97.25 411 LEU A C 1
ATOM 3170 O O . LEU A 1 411 ? 5.561 -6.033 15.325 1.00 97.25 411 LEU A O 1
ATOM 3174 N N . GLU A 1 412 ? 5.512 -7.065 17.315 1.00 95.06 412 GLU A N 1
ATOM 3175 C CA . GLU A 1 412 ? 6.802 -7.746 17.207 1.00 95.06 412 GLU A CA 1
ATOM 3176 C C . GLU A 1 412 ? 6.645 -9.077 16.458 1.00 95.06 412 GLU A C 1
ATOM 3178 O O . GLU A 1 412 ? 5.657 -9.800 16.639 1.00 95.06 412 GLU A O 1
ATOM 3183 N N . MET A 1 413 ? 7.615 -9.408 15.603 1.00 90.25 413 MET A N 1
ATOM 3184 C CA . MET A 1 413 ? 7.695 -10.739 14.999 1.00 90.25 413 MET A CA 1
ATOM 3185 C C . MET A 1 413 ? 8.099 -11.788 16.053 1.00 90.25 413 MET A C 1
ATOM 3187 O O . MET A 1 413 ? 8.818 -11.452 16.995 1.00 90.25 413 MET A O 1
ATOM 3191 N N . PRO A 1 414 ? 7.678 -13.063 15.927 1.00 85.56 414 PRO A N 1
ATOM 3192 C CA . PRO A 1 414 ? 7.954 -14.090 16.939 1.00 85.56 414 PRO A CA 1
ATOM 3193 C C . PRO A 1 414 ? 9.444 -14.367 17.178 1.00 85.56 414 PRO A C 1
ATOM 3195 O O . PRO A 1 414 ? 9.816 -14.805 18.262 1.00 85.56 414 PRO A O 1
ATOM 3198 N N . ASP A 1 415 ? 10.277 -14.131 16.168 1.00 84.12 415 ASP A N 1
ATOM 3199 C CA . ASP A 1 415 ? 11.733 -14.298 16.189 1.00 84.12 415 ASP A CA 1
ATOM 3200 C C . ASP A 1 415 ? 12.490 -13.024 16.610 1.00 84.12 415 ASP A C 1
ATOM 3202 O O . ASP A 1 415 ? 13.712 -13.049 16.750 1.00 84.12 415 ASP A O 1
ATOM 3206 N N . GLY A 1 416 ? 11.779 -11.910 16.815 1.00 80.12 416 GLY A N 1
ATOM 3207 C CA . GLY A 1 416 ? 12.355 -10.614 17.165 1.00 80.12 416 GLY A CA 1
ATOM 3208 C C . GLY A 1 416 ? 13.138 -9.925 16.041 1.00 80.12 416 GLY A C 1
ATOM 3209 O O . GLY A 1 416 ? 13.749 -8.891 16.300 1.00 80.12 416 GLY A O 1
ATOM 3210 N N . GLN A 1 417 ? 13.127 -10.435 14.802 1.00 80.31 417 GLN A N 1
ATOM 3211 C CA . GLN A 1 417 ? 13.935 -9.882 13.701 1.00 80.31 417 GLN A CA 1
ATOM 3212 C C . GLN A 1 417 ? 13.347 -8.606 13.075 1.00 80.31 417 GLN A C 1
ATOM 3214 O O . GLN A 1 417 ? 13.869 -8.081 12.097 1.00 80.31 417 GLN A O 1
ATOM 3219 N N . GLY A 1 418 ? 12.271 -8.066 13.641 1.00 83.88 418 GLY A N 1
ATOM 3220 C CA . GLY A 1 418 ? 11.669 -6.807 13.225 1.00 83.88 418 GLY A CA 1
ATOM 3221 C C . GLY A 1 418 ? 10.267 -6.627 13.792 1.00 83.88 418 GLY A C 1
ATOM 3222 O O . GLY A 1 418 ? 9.727 -7.474 14.509 1.00 83.88 418 GLY A O 1
ATOM 3223 N N . GLU A 1 419 ? 9.695 -5.469 13.501 1.00 94.25 419 GLU A N 1
ATOM 3224 C CA . GLU A 1 419 ? 8.506 -4.975 14.183 1.00 94.25 419 GLU A CA 1
ATOM 3225 C C . GLU A 1 419 ? 7.656 -4.099 13.263 1.00 94.25 419 GLU A C 1
ATOM 3227 O O . GLU A 1 419 ? 8.155 -3.473 12.326 1.00 94.25 419 GLU A O 1
ATOM 3232 N N . VAL A 1 420 ? 6.365 -4.007 13.563 1.00 97.19 420 VAL A N 1
ATOM 3233 C CA . VAL A 1 420 ? 5.475 -3.001 12.987 1.00 97.19 420 VAL A CA 1
ATOM 3234 C C . VAL A 1 420 ? 5.110 -2.006 14.075 1.00 97.19 420 VAL A C 1
ATOM 3236 O O . VAL A 1 420 ? 4.346 -2.314 14.985 1.00 97.19 420 VAL A O 1
ATOM 3239 N N . GLY A 1 421 ? 5.643 -0.795 13.986 1.00 97.19 421 GLY A N 1
ATOM 3240 C CA . GLY A 1 421 ? 5.238 0.301 14.854 1.00 97.19 421 GLY A CA 1
ATOM 3241 C C . GLY A 1 421 ? 4.020 1.026 14.303 1.00 97.19 421 GLY A C 1
ATOM 3242 O O . GLY A 1 421 ? 3.998 1.399 13.134 1.00 97.19 421 GLY A O 1
ATOM 3243 N N . MET A 1 422 ? 3.030 1.282 15.150 1.00 97.62 422 MET A N 1
ATOM 3244 C CA . MET A 1 422 ? 1.821 2.021 14.801 1.00 97.62 422 MET A CA 1
ATOM 3245 C C . MET A 1 422 ? 1.650 3.230 15.708 1.00 97.62 422 MET A C 1
ATOM 3247 O O . MET A 1 422 ? 1.480 3.099 16.923 1.00 97.62 422 MET A O 1
ATOM 3251 N N . HIS A 1 423 ? 1.658 4.408 15.094 1.00 97.06 423 HIS A N 1
ATOM 3252 C CA . HIS A 1 423 ? 1.433 5.691 15.735 1.00 97.06 423 HIS A CA 1
ATOM 3253 C C . HIS A 1 423 ? 0.073 6.241 15.324 1.00 97.06 423 HIS A C 1
ATOM 3255 O O . HIS A 1 423 ? -0.165 6.574 14.167 1.00 97.06 423 HIS A O 1
ATOM 3261 N N . PHE A 1 424 ? -0.834 6.344 16.285 1.00 96.62 424 PHE A N 1
ATOM 3262 C CA . PHE A 1 424 ? -2.157 6.917 16.091 1.00 96.62 424 PHE A CA 1
ATOM 3263 C C . PHE A 1 424 ? -2.168 8.339 16.641 1.00 96.62 424 PHE A C 1
ATOM 3265 O O . PHE A 1 424 ? -1.957 8.542 17.840 1.00 96.62 424 PHE A O 1
ATOM 3272 N N . ARG A 1 425 ? -2.436 9.309 15.768 1.00 94.38 425 ARG A N 1
ATOM 3273 C CA . ARG A 1 425 ? -2.422 10.743 16.055 1.00 94.38 425 ARG A CA 1
ATOM 3274 C C . ARG A 1 425 ? -3.805 11.333 15.873 1.00 94.38 425 ARG A C 1
ATOM 3276 O O . ARG A 1 425 ? -4.277 11.487 14.748 1.00 94.38 425 ARG A O 1
ATOM 3283 N N . ARG A 1 426 ? -4.458 11.709 16.965 1.00 93.75 426 ARG A N 1
ATOM 3284 C CA . ARG A 1 426 ? -5.665 12.532 16.897 1.00 93.75 426 ARG A CA 1
ATOM 3285 C C . ARG A 1 426 ? -5.275 13.993 16.989 1.00 93.75 426 ARG A C 1
ATOM 3287 O O . ARG A 1 426 ? -4.681 14.402 17.986 1.00 93.75 426 ARG A O 1
ATOM 3294 N N . ALA A 1 427 ? -5.631 14.748 15.955 1.00 92.06 427 ALA A N 1
ATOM 3295 C CA . ALA A 1 427 ? -5.320 16.159 15.854 1.00 92.06 427 ALA A CA 1
ATOM 3296 C C . ALA A 1 427 ? -5.892 16.955 17.039 1.00 92.06 427 ALA A C 1
ATOM 3298 O O . ALA A 1 427 ? -6.914 16.595 17.638 1.00 92.06 427 ALA A O 1
ATOM 3299 N N . ARG A 1 428 ? -5.205 18.051 17.365 1.00 91.81 428 ARG A N 1
ATOM 3300 C CA . ARG A 1 428 ? -5.689 19.051 18.318 1.00 91.81 428 ARG A CA 1
ATOM 3301 C C . ARG A 1 428 ? -6.931 19.776 17.779 1.00 91.81 428 ARG A C 1
ATOM 3303 O O . ARG A 1 428 ? -7.148 19.797 16.569 1.00 91.81 428 ARG A O 1
ATOM 3310 N N . ALA A 1 429 ? -7.742 20.349 18.664 1.00 88.38 429 ALA A N 1
ATOM 3311 C CA . ALA A 1 429 ? -9.050 20.921 18.320 1.00 88.38 429 ALA A CA 1
ATOM 3312 C C . ALA A 1 429 ? -9.005 22.064 17.288 1.00 88.38 429 ALA A C 1
ATOM 3314 O O . ALA A 1 429 ? -9.919 22.197 16.481 1.00 88.38 429 ALA A O 1
ATOM 3315 N N . ASP A 1 430 ? -7.942 22.866 17.293 1.00 88.12 430 ASP A N 1
ATOM 3316 C CA . ASP A 1 430 ? -7.715 24.001 16.391 1.00 88.12 430 ASP A CA 1
ATOM 3317 C C . ASP A 1 430 ? -6.932 23.624 15.119 1.00 88.12 430 ASP A C 1
ATOM 3319 O O . ASP A 1 430 ? -6.553 24.500 14.345 1.00 88.12 430 ASP A O 1
ATOM 3323 N N . PHE A 1 431 ? -6.641 22.336 14.901 1.00 89.81 431 PHE A N 1
ATOM 3324 C CA . PHE A 1 431 ? -5.915 21.900 13.713 1.00 89.81 431 PHE A CA 1
ATOM 3325 C C . PHE A 1 431 ? -6.769 22.088 12.452 1.00 89.81 431 PHE A C 1
ATOM 3327 O O . PHE A 1 431 ? -7.814 21.454 12.297 1.00 89.81 431 PHE A O 1
ATOM 3334 N N . ASP A 1 432 ? -6.294 22.922 11.528 1.00 89.31 432 ASP A N 1
ATOM 3335 C CA . ASP A 1 432 ? -6.934 23.125 10.231 1.00 89.31 432 ASP A CA 1
ATOM 3336 C C . ASP A 1 432 ? -6.553 22.006 9.250 1.00 89.31 432 ASP A C 1
ATOM 3338 O O . ASP A 1 432 ? -5.393 21.862 8.855 1.00 89.31 432 ASP A O 1
ATOM 3342 N N . ALA A 1 433 ? -7.545 21.212 8.844 1.00 90.19 433 ALA A N 1
ATOM 3343 C CA . ALA A 1 433 ? -7.385 20.141 7.866 1.00 90.19 433 ALA A CA 1
ATOM 3344 C C . ALA A 1 433 ? -7.967 20.506 6.489 1.00 90.19 433 ALA A C 1
ATOM 3346 O O . ALA A 1 433 ? -8.068 19.626 5.633 1.00 90.19 433 ALA A O 1
ATOM 3347 N N . SER A 1 434 ? -8.309 21.777 6.236 1.00 89.69 434 SER A N 1
ATOM 3348 C CA . SER A 1 434 ? -8.950 22.226 4.989 1.00 89.69 434 SER A CA 1
ATOM 3349 C C . SER A 1 434 ? -8.136 21.857 3.748 1.00 89.69 434 SER A C 1
ATOM 3351 O O . SER A 1 434 ? -8.662 21.229 2.832 1.00 89.69 434 SER A O 1
ATOM 3353 N N . GLY A 1 435 ? -6.825 22.125 3.752 1.00 88.44 435 GLY A N 1
ATOM 3354 C CA . GLY A 1 435 ? -5.958 21.757 2.627 1.00 88.44 435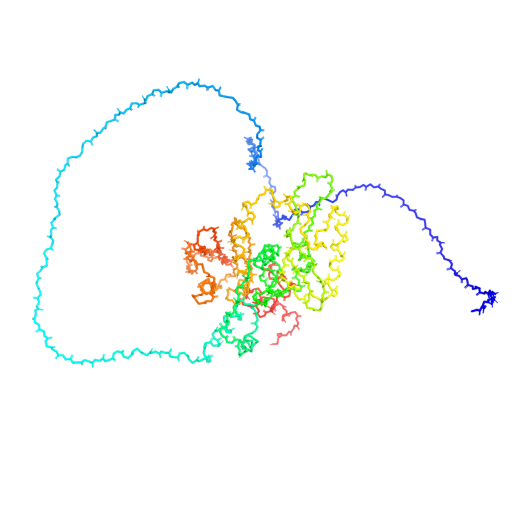 GLY A CA 1
ATOM 3355 C C . GLY A 1 435 ? -5.870 20.242 2.398 1.00 88.44 435 GLY A C 1
ATOM 3356 O O . GLY A 1 435 ? -5.769 19.784 1.263 1.00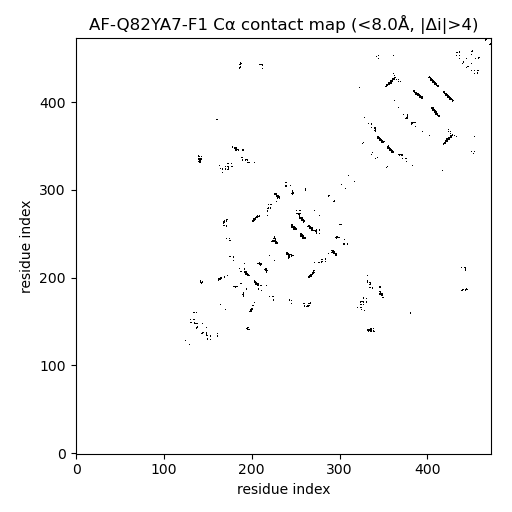 88.44 435 GLY A O 1
ATOM 3357 N N . THR A 1 436 ? -5.945 19.431 3.457 1.00 89.25 436 THR A N 1
ATOM 3358 C CA . THR A 1 436 ? -6.000 17.965 3.325 1.00 89.25 436 THR A CA 1
ATOM 3359 C C . THR A 1 436 ? -7.343 17.515 2.763 1.00 89.25 436 THR A C 1
ATOM 3361 O O . THR A 1 436 ? -7.369 16.693 1.851 1.00 89.25 436 THR A O 1
ATOM 3364 N N . TYR A 1 437 ? -8.444 18.091 3.246 1.00 90.81 437 TYR A N 1
ATOM 3365 C CA . TYR A 1 437 ? -9.785 17.819 2.739 1.00 90.81 437 TYR A CA 1
ATOM 3366 C C . TYR A 1 437 ? -9.886 18.098 1.230 1.00 90.81 437 TYR A C 1
ATOM 3368 O O . TYR A 1 437 ? -10.316 17.231 0.471 1.00 90.81 437 TYR A O 1
ATOM 3376 N N . GLU A 1 438 ? -9.439 19.270 0.772 1.00 88.81 438 GLU A N 1
ATOM 3377 C CA . GLU A 1 438 ? -9.471 19.657 -0.648 1.00 88.81 438 GLU A CA 1
ATOM 3378 C C . GLU A 1 438 ? -8.659 18.704 -1.532 1.00 88.81 438 GLU A C 1
ATOM 3380 O O . GLU A 1 438 ? -9.100 18.309 -2.617 1.00 88.81 438 GLU A O 1
ATOM 3385 N N . ARG A 1 439 ? -7.487 18.273 -1.052 1.00 87.00 439 ARG A N 1
ATOM 3386 C CA . ARG A 1 439 ? -6.654 17.299 -1.767 1.00 87.00 439 ARG A CA 1
ATOM 3387 C C . ARG A 1 439 ? -7.326 15.936 -1.869 1.00 87.00 439 ARG A C 1
ATOM 3389 O O . ARG A 1 439 ? -7.316 15.361 -2.954 1.00 87.00 439 ARG A O 1
ATOM 3396 N N . LEU A 1 440 ? -7.956 15.455 -0.796 1.00 88.69 440 LEU A N 1
ATOM 3397 C CA . LEU A 1 440 ? -8.706 14.195 -0.803 1.00 88.69 440 LEU A CA 1
ATOM 3398 C C . LEU A 1 440 ? -9.908 14.259 -1.756 1.00 88.69 440 LEU A C 1
ATOM 3400 O O . LEU A 1 440 ? -10.107 13.339 -2.548 1.00 88.69 440 LEU A O 1
ATOM 3404 N N . VAL A 1 441 ? -10.670 15.359 -1.750 1.00 89.06 441 VAL A N 1
ATOM 3405 C CA . VAL A 1 441 ? -11.757 15.580 -2.722 1.00 89.06 441 VAL A CA 1
ATOM 3406 C C . VAL A 1 441 ? -11.220 15.527 -4.149 1.00 89.06 441 VAL A C 1
ATOM 3408 O O . VAL A 1 441 ? -11.777 14.829 -4.995 1.00 89.06 441 VAL A O 1
ATOM 3411 N N . THR A 1 442 ? -10.108 16.211 -4.423 1.00 86.69 442 THR A N 1
ATOM 3412 C CA . THR A 1 442 ? -9.548 16.264 -5.780 1.00 86.69 442 THR A CA 1
ATOM 3413 C C . THR A 1 442 ? -8.995 14.909 -6.238 1.00 86.69 442 THR A C 1
ATOM 3415 O O . THR A 1 442 ? -9.126 14.554 -7.417 1.00 86.69 442 THR A O 1
ATOM 3418 N N . ALA A 1 443 ? -8.457 14.125 -5.299 1.00 84.56 443 ALA A N 1
ATOM 3419 C CA . ALA A 1 443 ? -8.035 12.740 -5.499 1.00 84.56 443 ALA A CA 1
ATOM 3420 C C . ALA A 1 443 ? -9.211 11.770 -5.731 1.00 84.56 443 ALA A C 1
ATOM 3422 O O . ALA A 1 443 ? -8.993 10.625 -6.117 1.00 84.56 443 ALA A O 1
ATOM 3423 N N . GLY A 1 444 ? -10.458 12.222 -5.558 1.00 86.69 444 GLY A N 1
ATOM 3424 C CA . GLY A 1 444 ? -11.658 11.419 -5.788 1.00 86.69 444 GLY A CA 1
ATOM 3425 C C . GLY A 1 444 ? -12.136 10.646 -4.560 1.00 86.69 444 GLY A C 1
ATOM 3426 O O . GLY A 1 444 ? -12.843 9.650 -4.710 1.00 86.69 444 GLY A O 1
ATOM 3427 N N . ALA A 1 445 ? -11.770 11.082 -3.351 1.00 88.56 445 ALA A N 1
ATOM 3428 C CA . ALA A 1 445 ? -12.267 10.473 -2.124 1.00 88.56 445 ALA A CA 1
ATOM 3429 C C . ALA A 1 445 ? -13.802 10.516 -2.055 1.00 88.56 445 ALA A C 1
ATOM 3431 O O . ALA A 1 445 ? -14.446 11.516 -2.382 1.00 88.56 445 ALA A O 1
ATOM 3432 N N . ASN A 1 446 ? -14.402 9.412 -1.609 1.00 89.00 446 ASN A N 1
ATOM 3433 C CA . ASN A 1 446 ? -15.851 9.278 -1.531 1.00 89.00 446 ASN A CA 1
ATOM 3434 C C . ASN A 1 446 ? -16.446 10.259 -0.500 1.00 89.00 446 ASN A C 1
ATOM 3436 O O . ASN A 1 446 ? -16.000 10.301 0.646 1.00 89.00 446 ASN A O 1
ATOM 3440 N N . ALA A 1 447 ? -17.501 10.991 -0.872 1.00 89.88 447 ALA A N 1
ATOM 3441 C CA . ALA A 1 447 ? -18.138 11.984 -0.001 1.00 89.88 447 ALA A CA 1
ATOM 3442 C C . ALA A 1 447 ? -18.620 11.402 1.342 1.00 89.88 447 ALA A C 1
ATOM 3444 O O . ALA A 1 447 ? -18.378 11.988 2.392 1.00 89.88 447 ALA A O 1
ATOM 3445 N N . ARG A 1 448 ? -19.218 10.204 1.329 1.00 90.25 448 ARG A N 1
ATOM 3446 C CA . ARG A 1 448 ? -19.685 9.520 2.546 1.00 90.25 448 ARG A CA 1
ATOM 3447 C C . ARG A 1 448 ? -18.529 9.070 3.440 1.00 90.25 448 ARG A C 1
ATOM 3449 O O . ARG A 1 448 ? -18.705 8.923 4.648 1.00 90.25 448 ARG A O 1
ATOM 3456 N N . TRP A 1 449 ? -17.362 8.794 2.862 1.00 90.19 449 TRP A N 1
ATOM 3457 C CA . TRP A 1 449 ? -16.154 8.521 3.640 1.00 90.19 449 TRP A CA 1
ATOM 3458 C C . TRP A 1 449 ? -15.590 9.811 4.244 1.00 90.19 449 TRP A C 1
ATOM 3460 O O . TRP A 1 449 ? -15.301 9.829 5.437 1.00 90.19 449 TRP A O 1
ATOM 3470 N N . LEU A 1 450 ? -15.529 10.903 3.473 1.00 91.75 450 LEU A N 1
ATOM 3471 C CA . LEU A 1 450 ? -15.096 12.220 3.957 1.00 91.75 450 LEU A CA 1
ATOM 3472 C C . LEU A 1 450 ? -15.950 12.728 5.125 1.00 91.75 450 LEU A C 1
ATOM 3474 O O . LEU A 1 450 ? -15.402 13.246 6.093 1.00 91.75 450 LEU A O 1
ATOM 3478 N N . GLU A 1 451 ? -17.264 12.505 5.081 1.00 92.06 451 GLU A N 1
ATOM 3479 C CA . GLU A 1 451 ? -18.182 12.792 6.191 1.00 92.06 451 GLU A CA 1
ATOM 3480 C C . GLU A 1 451 ? -17.794 12.057 7.487 1.00 92.06 451 GLU A C 1
ATOM 3482 O O . GLU A 1 451 ? -18.015 12.565 8.580 1.00 92.06 451 GLU A O 1
ATOM 3487 N N . GLN A 1 452 ? -17.184 10.873 7.387 1.00 90.94 452 GLN A N 1
ATOM 3488 C CA . GLN A 1 452 ? -16.787 10.073 8.550 1.00 90.94 452 GLN A CA 1
ATOM 3489 C C . GLN A 1 452 ? -15.406 10.450 9.094 1.00 90.94 452 GLN A C 1
ATOM 3491 O O . GLN A 1 452 ? -15.192 10.340 10.299 1.00 90.94 452 GLN A O 1
ATOM 3496 N N . VAL A 1 453 ? -14.465 10.843 8.229 1.00 91.44 453 VAL A N 1
ATOM 3497 C CA . VAL A 1 453 ? -13.056 11.063 8.618 1.00 91.44 453 VAL A CA 1
ATOM 3498 C C . VAL A 1 453 ? -12.682 12.533 8.819 1.00 91.44 453 VAL A C 1
ATOM 3500 O O . VAL A 1 453 ? -11.715 12.814 9.527 1.00 91.44 453 VAL A O 1
ATOM 3503 N N . LEU A 1 454 ? -13.433 13.455 8.206 1.00 92.56 454 LEU A N 1
ATOM 3504 C CA . LEU A 1 454 ? -13.285 14.914 8.306 1.00 92.56 454 LEU A CA 1
ATOM 3505 C C . LEU A 1 454 ? -14.669 15.620 8.393 1.00 92.56 454 LEU A C 1
ATOM 3507 O O . LEU A 1 454 ? -14.956 16.517 7.583 1.00 92.56 454 LEU A O 1
ATOM 3511 N N . PRO A 1 455 ? -15.570 15.225 9.322 1.00 91.50 455 PRO A N 1
ATOM 3512 C CA . PRO A 1 455 ? -16.940 15.748 9.412 1.00 91.50 455 PRO A CA 1
ATOM 3513 C C . PRO A 1 455 ? -17.037 17.272 9.526 1.00 91.50 455 PRO A C 1
ATOM 3515 O O . PRO A 1 455 ? -17.946 17.874 8.937 1.00 91.50 455 PRO A O 1
ATOM 3518 N N . ALA A 1 456 ? -16.120 17.918 10.257 1.00 88.75 456 ALA A N 1
ATOM 3519 C CA . ALA A 1 456 ? -16.172 19.368 10.449 1.00 88.75 456 ALA A CA 1
ATOM 3520 C C . ALA A 1 456 ? -15.988 20.126 9.123 1.00 88.75 456 ALA A C 1
ATOM 3522 O O . ALA A 1 456 ? -16.664 21.125 8.861 1.00 88.75 456 ALA A O 1
ATOM 3523 N N . HIS A 1 457 ? -15.103 19.626 8.262 1.00 87.94 457 HIS A N 1
ATOM 3524 C CA . HIS A 1 457 ? -14.781 20.233 6.973 1.00 87.94 457 HIS A CA 1
ATOM 3525 C C . HIS A 1 457 ? -15.842 19.904 5.917 1.00 87.94 457 HIS A C 1
ATOM 3527 O O . HIS A 1 457 ? -16.266 20.791 5.171 1.00 87.94 457 HIS A O 1
ATOM 3533 N N . HIS A 1 458 ? -16.344 18.665 5.919 1.00 86.56 458 HIS A N 1
ATOM 3534 C CA . HIS A 1 458 ? -17.417 18.239 5.021 1.00 86.56 458 HIS A CA 1
ATOM 3535 C C . HIS A 1 458 ? -18.694 19.076 5.216 1.00 86.56 458 HIS A C 1
ATOM 3537 O O . HIS A 1 458 ? -19.265 19.600 4.256 1.00 86.56 458 HIS A O 1
ATOM 3543 N N . SER A 1 459 ? -19.089 19.298 6.475 1.00 82.12 459 SER A N 1
ATOM 3544 C CA . SER A 1 459 ? -20.291 20.067 6.824 1.00 82.12 459 SER A CA 1
ATOM 3545 C C . SER A 1 459 ? -20.196 21.532 6.383 1.00 82.12 459 SER A C 1
ATOM 3547 O O . SER A 1 459 ? -21.133 22.060 5.783 1.00 82.12 459 SER A O 1
ATOM 3549 N N . ARG A 1 460 ? -19.047 22.191 6.605 1.00 77.56 460 ARG A N 1
ATOM 3550 C CA . ARG A 1 460 ? -18.823 23.599 6.216 1.00 77.56 460 ARG A CA 1
ATOM 3551 C C . ARG A 1 460 ? -18.956 23.823 4.711 1.00 77.56 460 ARG A C 1
ATOM 3553 O O . ARG A 1 460 ? -19.521 24.834 4.294 1.00 77.56 460 ARG A O 1
ATOM 3560 N N . LEU A 1 461 ? -18.450 22.896 3.901 1.00 69.50 461 LEU A N 1
ATOM 3561 C CA . LEU A 1 461 ? -18.551 22.992 2.446 1.00 69.50 461 LEU A CA 1
ATOM 3562 C C . LEU A 1 461 ? -19.967 22.705 1.955 1.00 69.50 461 LEU A C 1
ATOM 3564 O O . LEU A 1 461 ? -20.459 23.463 1.128 1.00 69.50 461 LEU A O 1
ATOM 3568 N N . SER A 1 462 ? -20.663 21.717 2.526 1.00 65.31 462 SER A N 1
ATOM 3569 C CA . SER A 1 462 ? -22.070 21.463 2.183 1.00 65.31 462 SER A CA 1
ATOM 3570 C C . SER A 1 462 ? -22.970 22.686 2.433 1.00 65.31 462 SER A C 1
ATOM 3572 O O . SER A 1 462 ? -23.820 23.012 1.605 1.00 65.31 462 SER A O 1
ATOM 3574 N N . LEU A 1 463 ? -22.729 23.424 3.523 1.00 63.81 463 LEU A N 1
ATOM 3575 C CA . LEU A 1 463 ? -23.434 24.667 3.843 1.00 63.81 463 LEU A CA 1
ATOM 3576 C C . LEU A 1 463 ? -23.082 25.795 2.867 1.00 63.81 463 LEU A C 1
ATOM 3578 O O . LEU A 1 463 ? -23.977 26.491 2.398 1.00 63.81 463 LEU A O 1
ATOM 3582 N N . ARG A 1 464 ? -21.800 25.956 2.511 1.00 62.16 464 ARG A N 1
ATOM 3583 C CA . ARG A 1 464 ? -21.376 26.936 1.495 1.00 62.16 464 ARG A CA 1
ATOM 3584 C C . ARG A 1 464 ? -21.981 26.642 0.123 1.00 62.16 464 ARG A C 1
ATOM 3586 O O . ARG A 1 464 ? -22.407 27.575 -0.552 1.00 62.16 464 ARG A O 1
ATOM 3593 N N . THR A 1 465 ? -22.055 25.375 -0.280 1.00 66.12 465 THR A N 1
ATOM 3594 C CA . THR A 1 465 ? -22.683 24.981 -1.547 1.00 66.12 465 THR A CA 1
ATOM 3595 C C . THR A 1 465 ? -24.175 25.307 -1.534 1.00 66.12 465 THR A C 1
ATOM 3597 O O . THR A 1 465 ? -24.634 25.980 -2.443 1.00 66.12 465 THR A O 1
ATOM 3600 N N . ARG A 1 466 ? -24.912 24.969 -0.467 1.00 58.59 466 ARG A N 1
ATOM 3601 C CA . ARG A 1 466 ? -26.349 25.299 -0.350 1.00 58.59 466 ARG A CA 1
ATOM 3602 C C . ARG A 1 466 ? -26.635 26.802 -0.333 1.00 58.59 466 ARG A C 1
ATOM 3604 O O . ARG A 1 466 ? -27.619 27.247 -0.914 1.00 58.59 466 ARG A O 1
ATOM 3611 N N . LEU A 1 467 ? -25.766 27.590 0.304 1.00 62.81 467 LEU A N 1
ATOM 3612 C CA . LEU A 1 467 ? -25.864 29.054 0.310 1.00 62.81 467 LEU A CA 1
ATOM 3613 C C . LEU A 1 467 ? -25.571 29.675 -1.063 1.00 62.81 467 LEU A C 1
ATOM 3615 O O . LEU A 1 467 ? -26.092 30.741 -1.368 1.00 62.81 467 LEU A O 1
ATOM 3619 N N . THR A 1 468 ? -24.750 29.025 -1.891 1.00 62.41 468 THR A N 1
ATOM 3620 C CA . THR A 1 468 ? -24.404 29.515 -3.237 1.00 62.41 468 THR A CA 1
ATOM 3621 C C . THR A 1 468 ? -25.365 29.023 -4.319 1.00 62.41 468 THR A C 1
ATOM 3623 O O . THR A 1 468 ? -25.572 29.741 -5.292 1.00 62.41 468 THR A O 1
ATOM 3626 N N . THR A 1 469 ? -25.997 27.857 -4.148 1.00 66.75 469 THR A N 1
ATOM 3627 C CA . THR A 1 469 ? -27.019 27.328 -5.072 1.00 66.75 469 THR A CA 1
ATOM 3628 C C . THR A 1 469 ? -28.445 27.784 -4.753 1.00 66.75 469 THR A C 1
ATOM 3630 O O . THR A 1 469 ? -29.350 27.499 -5.531 1.00 66.75 469 THR A O 1
ATOM 3633 N N . GLY A 1 470 ? -28.664 28.512 -3.652 1.00 45.81 470 GLY A N 1
ATOM 3634 C CA . GLY A 1 470 ? -29.986 29.030 -3.284 1.00 45.81 470 GLY A CA 1
ATOM 3635 C C . GLY A 1 470 ? -30.975 27.957 -2.810 1.00 45.81 470 GLY A C 1
ATOM 3636 O O . GLY A 1 470 ? -32.176 28.191 -2.820 1.00 45.81 470 GLY A O 1
ATOM 3637 N N . GLU A 1 471 ? -30.491 26.788 -2.380 1.00 50.62 471 GLU A N 1
ATOM 3638 C CA . GLU A 1 471 ? -31.324 25.653 -1.933 1.00 50.62 471 GLU A CA 1
ATOM 3639 C C . GLU A 1 471 ? -31.761 25.734 -0.456 1.00 50.62 471 GLU A C 1
ATOM 3641 O O . GLU A 1 471 ? -32.196 24.743 0.131 1.00 50.62 471 GLU A O 1
ATOM 3646 N N . LEU A 1 472 ? -31.650 26.903 0.173 1.00 46.91 472 LEU A N 1
ATOM 3647 C CA . LEU A 1 472 ? -32.263 27.169 1.473 1.00 46.91 472 LEU A CA 1
ATOM 3648 C C . LEU A 1 472 ? -33.530 27.997 1.243 1.00 46.91 472 LEU A C 1
ATOM 3650 O O . LEU A 1 472 ? -33.445 29.210 1.064 1.00 46.91 472 LEU A O 1
ATOM 3654 N N . VAL A 1 473 ? -34.679 27.313 1.225 1.00 40.44 473 VAL A N 1
ATOM 3655 C CA . VAL A 1 473 ? -36.006 27.917 1.438 1.00 40.44 473 VAL A CA 1
ATOM 3656 C C . VAL A 1 473 ? -36.340 27.839 2.917 1.00 40.44 473 VAL A C 1
ATOM 3658 O O . VAL A 1 473 ? -36.187 26.730 3.483 1.00 40.44 473 VAL A O 1
#

Sequence (473 aa):
MHAESSQPAGNPTIPINRHNQVSTGSIGSRPEPHRWADSTPHQPYGSTPEAKQRATPTPPVRCGRLLRGLPGRPSFAGPPPDPVPQQPLRARRSKAPPREHQRLPDPAPSICAPGSDGARIRMTMSHGNALTQKARYRSRCTGIGHQACTQQHTTAEGQHPVPDSGPDQARLEAQVFEHLGGTIDYCAHPAGIAHVIPTGTHLTVALDPKLGPNHRLSQHCLEALLPTIYTGTDEDPEGPGSAVGVRLRGIDADGLHLGLADTNARVTLAGPSQAEWTTALANHRARCRESHLIPLWDTPGLSEPERRYLDGDPAWWKEQADTAWLASGLLRRIALFHTVTKPYCVRYWRHGLGWRFELRYEHGLTVEHNTLIASLTHPKWGMPLQVKRDHCSCKPCACDGGAERNCWFTLEMPDGQGEVGMHFRRARADFDASGTYERLVTAGANARWLEQVLPAHHSRLSLRTRLTTGELV

pLDDT: mean 74.2, std 26.4, range [24.5, 98.69]

Solvent-accessible surface area (backbone atoms only — not comparable to full-atom values): 28723 Å² total; per-residue (Å²): 134,84,86,89,86,83,84,88,89,85,85,84,86,84,87,88,88,88,87,81,86,90,84,90,83,89,82,90,78,85,83,76,86,81,76,92,68,91,84,81,87,82,82,89,82,82,90,84,91,86,84,90,82,91,81,84,87,82,83,84,91,77,90,78,85,80,86,84,82,88,86,87,86,84,92,80,93,79,83,85,83,83,86,83,87,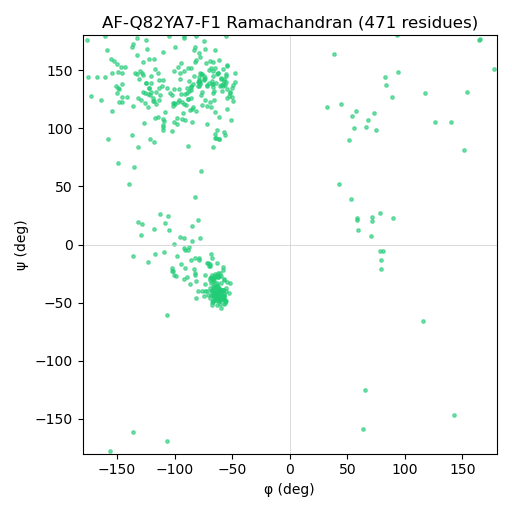89,84,81,92,80,88,79,87,87,88,84,85,88,82,86,81,88,84,84,81,88,84,86,87,82,81,91,81,83,85,80,82,79,75,76,78,74,77,75,73,52,70,70,58,55,51,52,52,42,14,48,52,30,16,35,24,14,44,46,56,48,69,61,36,41,61,58,44,76,78,42,76,91,62,65,66,68,44,66,56,48,71,63,36,11,38,45,39,20,44,50,50,59,41,59,34,23,72,57,91,24,32,56,33,57,58,25,38,56,29,41,53,67,42,56,70,37,37,38,40,30,37,40,80,20,38,17,80,86,39,50,35,66,49,52,45,48,61,27,40,44,16,27,36,72,70,58,91,82,69,79,79,67,60,56,51,39,28,78,49,30,23,67,74,49,72,40,89,73,18,43,31,36,30,32,41,84,57,82,25,39,37,32,47,20,66,60,50,44,68,54,51,52,53,38,50,52,51,52,55,50,49,27,67,76,65,40,33,46,80,53,20,83,48,73,48,73,50,70,65,52,47,54,49,48,67,70,44,52,67,60,55,47,54,49,52,76,41,11,55,58,43,23,54,47,54,58,32,46,17,31,57,61,65,62,36,44,40,69,42,49,33,35,48,79,50,88,70,19,36,39,36,43,36,34,34,43,52,94,63,83,81,40,58,68,62,39,49,50,56,48,41,25,95,89,77,32,52,83,48,47,84,43,81,78,45,74,46,82,71,87,57,94,86,51,83,46,56,67,30,53,30,35,34,38,33,32,38,86,83,65,76,33,37,40,37,40,37,42,36,33,40,28,67,84,63,83,54,61,73,57,52,55,31,24,51,58,15,61,35,55,66,77,55,41,47,71,28,40,41,76,61,46,51,56,50,55,52,52,50,36,68,72,71,65,75,72,126

Nearest PDB structures (foldseek):
  4ric-assembly1_A  TM=2.861E-01  e=5.995E-01  Homo sapiens
  4rib-assembly1_A  TM=2.921E-01  e=7.977E-01  Homo sapiens
  4rib-assembly2_B  TM=2.900E-01  e=1.124E+00  Homo sapiens
  4ria-assembly2_B  TM=2.978E-01  e=1.412E+00  Homo sapiens
  4rid-assembly2_B  TM=2.696E-01  e=1.412E+00  Homo sapiens

Radius of gyration: 33.0 Å; Cα contacts (8 Å, |Δi|>4): 663; chains: 1; bounding box: 92×86×133 Å

Secondary structure (DSSP, 8-state):
-------------PPP-------------PPPP------PPPPP-----------PPPPP------------------PPPPPPPP--PPP------PPPPP------------------------HHHHHHHHHHHHHHHH---HHHHHHHHHS-TT--SSPPPPHHHHHHHHHHHHHH-TT-TT-SSGGGEEEEEE-SS-EEEEEPS-BTTTB-HHHHHHHHHS-EEE-SSSS---S-BS-TTEEEEEE-SS-EEEEETTS--EEEEESS-HHHHHHHHHHHHHHHHHTTEEE-TTSSS--HHHHHHHHTSHHHHHHHHHHHHHHHHHHTTTTHHHHTS--SEEEEEEETTEEEEEEEE-TT----HHHHHHHHT-TTTS-S-EEEEEEE--S--GGGTT--EEEEEEEE-TTSS-EEEEEEEEPPTT---HHHHHHHHHTT--HHHHHHHSHHHHHHHHHHHHHHHT---